Protein AF-A0A534IPK1-F1 (afdb_monomer)

Nearest PDB structures (foldseek):
  8b5l-assembly1_v  TM=7.510E-01  e=1.823E-04  Oryctolagus cuniculus
  8j07-assembly1_q5  TM=7.291E-01  e=2.981E-02  Homo sapiens
  7yh1-assembly2_C  TM=6.617E-01  e=1.839E-02  Promethearchaeum syntrophicum
  8jrv-assembly1_A  TM=2.798E-01  e=1.630E-05  Homo sapiens
  3l9k-assembly5_A  TM=6.297E-01  e=5.098E-02  Drosophila melanogaster

Foldseek 3Di:
DDDDDDDDDDDDDDDPVVVVVVVVVVVVVVVPPPPCPVPPPPPLAKDKEKDKPALEAAAFDKIKIKIKIFSAPQLWQKKKKFKDWDPQKAFDDKDWDPQWDDDPRMIIGGCNRPGMTMMMTIIGGHNVCAQHKTKIKMKMKTDRDPPPDDPPPRDPDIGIDMYMGIHGHFWWDKDKDKDWPDQAAEAQDKIKMKIKIATQTRFKWAQKKKKKFFWDQKDWPDKPPQAPDDDPRIGIHTDGIDGHGMDMIMTMIHHHDPDDDQKTKMKMKMWTHIPVRDRIDMDMDMDIHGYDDPDPPPDDDDPPPPPDVPPVVPPPPDDDDDDDDPPDPPDDPFQPFWAFQKKFKAWPVQATLDMDGDPPDDDDDPRVVSNVVSVVQVVVCVVDPVVVDGDAW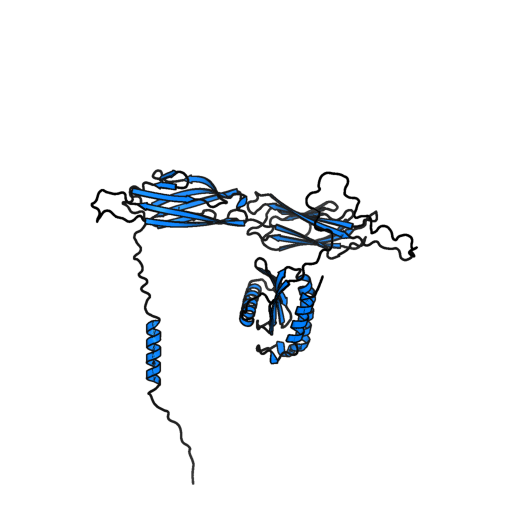DDDPQWIWGWDDDPTIIMITITRDGDCVLVNVCVHVLSVVQCVQQVVCSVDPPNDNVSRPCPVVSVVVSVCCSRVDRD

Sequence (471 aa):
MRTRRSPTHTGPSGSIAVLLAMAVLAFIALSLAPSTSAALAPLQGLAAQMSVDQPYAAPGDAVTFTIDVTKIPRDATTLTVNDSLPVGLRFDSSSEPTACARAGTVWSCNPSGVTNVSIAIHSRVEPGARGKDLVNHATINSSVGDRGAEPEEAGGAPQSVEVQAIVQIIASDITIRLRAAQVAATPGQPLNYRIDLLNGGVGPAVNATIVATLPQGGQSDSVSPRPTKVDGQRLEWFVDAIPVGSYTFLFNASFRPEESVPSILASASVTYVDSNGVSPQREETAITLPVVAIQPPGGSLSAETIESLGTIAMMFAATGGGLALVQRFVLSPRTPRLRIDQMFLLHRSGLVMNHFAARHMGAGDPDIQGAMLTAVQSYLENSVDASAGPLQQIGFGARDIIFANGGNAILAAVIRKGDPAVFFATAPGFLRTIEDRNGPALDNWDGMSEKLDGIDGAFRSFTKDLLAHRG

Mean predicted aligned error: 20.26 Å

Structure (mmCIF, N/CA/C/O backbone):
data_AF-A0A534IPK1-F1
#
_entry.id   AF-A0A534IPK1-F1
#
loop_
_atom_site.group_PDB
_atom_site.id
_atom_site.type_symbol
_atom_site.label_atom_id
_atom_site.label_alt_id
_atom_site.label_comp_id
_atom_site.label_asym_id
_atom_site.label_entity_id
_atom_site.label_seq_id
_atom_site.pdbx_PDB_ins_code
_atom_site.Cartn_x
_atom_site.Cartn_y
_atom_site.Cartn_z
_atom_site.occupancy
_atom_site.B_iso_or_equiv
_atom_site.auth_seq_id
_atom_site.auth_comp_id
_atom_site.auth_asym_id
_atom_site.auth_atom_id
_atom_site.pdbx_PDB_model_num
ATOM 1 N N . MET A 1 1 ? -14.365 -97.784 -15.457 1.00 40.66 1 MET A N 1
ATOM 2 C CA . MET A 1 1 ? -13.612 -97.154 -14.347 1.00 40.66 1 MET A CA 1
ATOM 3 C C . MET A 1 1 ? -12.861 -95.950 -14.906 1.00 40.66 1 MET A C 1
ATOM 5 O O . MET A 1 1 ? -12.153 -96.158 -15.877 1.00 40.66 1 MET A O 1
ATOM 9 N N . ARG A 1 2 ? -13.003 -94.764 -14.276 1.00 36.06 2 ARG A N 1
ATOM 10 C CA . ARG A 1 2 ? -12.257 -93.492 -14.501 1.00 36.06 2 ARG A CA 1
ATOM 11 C C . ARG A 1 2 ? -12.434 -92.812 -15.875 1.00 36.06 2 ARG A C 1
ATOM 13 O O . ARG A 1 2 ? -12.431 -93.488 -16.884 1.00 36.06 2 ARG A O 1
ATOM 20 N N . THR A 1 3 ? -12.543 -91.495 -16.063 1.00 38.47 3 THR A N 1
ATOM 21 C CA . THR A 1 3 ? -12.783 -90.271 -15.262 1.00 38.47 3 THR A CA 1
ATOM 22 C C . THR A 1 3 ? -13.016 -89.162 -16.305 1.00 38.47 3 THR A C 1
ATOM 24 O O . THR A 1 3 ? -12.290 -89.112 -17.295 1.00 38.47 3 THR A O 1
ATOM 27 N N . ARG A 1 4 ? -13.993 -88.271 -16.094 1.00 40.75 4 ARG A N 1
ATOM 28 C CA . ARG A 1 4 ? -14.237 -87.059 -16.905 1.00 40.75 4 ARG A CA 1
ATOM 29 C C . ARG A 1 4 ? -13.093 -86.041 -16.738 1.00 40.75 4 ARG A C 1
ATOM 31 O O . ARG A 1 4 ? -12.669 -85.807 -15.609 1.00 40.75 4 ARG A O 1
ATOM 38 N N . ARG A 1 5 ? -12.693 -85.357 -17.819 1.00 36.59 5 ARG A N 1
ATOM 39 C CA . ARG A 1 5 ? -12.064 -84.019 -17.789 1.00 36.59 5 ARG A CA 1
ATOM 40 C C . ARG A 1 5 ? -12.645 -83.132 -18.898 1.00 36.59 5 ARG A C 1
ATOM 42 O O . ARG A 1 5 ? -12.826 -83.590 -20.021 1.00 36.59 5 ARG A O 1
ATOM 49 N N . SER A 1 6 ? -12.953 -81.893 -18.517 1.00 37.25 6 SER A N 1
ATOM 50 C CA . SER A 1 6 ? -13.428 -80.770 -19.340 1.00 37.25 6 SER A CA 1
ATOM 51 C C . SER A 1 6 ? -12.279 -80.072 -20.098 1.00 37.25 6 SER A C 1
ATOM 53 O O . SER A 1 6 ? -11.118 -80.312 -19.757 1.00 37.25 6 SER A O 1
ATOM 55 N N . PRO A 1 7 ? -12.576 -79.205 -21.092 1.00 45.19 7 PRO A N 1
ATOM 56 C CA . PRO A 1 7 ? -11.582 -78.604 -21.980 1.00 45.19 7 PRO A CA 1
ATOM 57 C C . PRO A 1 7 ? -11.114 -77.213 -21.515 1.00 45.19 7 PRO A C 1
ATOM 59 O O . PRO A 1 7 ? -11.862 -76.472 -20.879 1.00 45.19 7 PRO A O 1
ATOM 62 N N . THR A 1 8 ? -9.892 -76.839 -21.897 1.00 36.50 8 THR A N 1
ATOM 63 C CA . THR A 1 8 ? -9.318 -75.494 -21.731 1.00 36.50 8 THR A CA 1
ATOM 64 C C . THR A 1 8 ? -8.946 -74.882 -23.083 1.00 36.50 8 THR A C 1
ATOM 66 O O . THR A 1 8 ? -8.088 -75.408 -23.782 1.00 36.50 8 THR A O 1
ATOM 69 N N . HIS A 1 9 ? -9.610 -73.766 -23.394 1.00 40.84 9 HIS A N 1
ATOM 70 C CA . HIS A 1 9 ? -9.063 -72.472 -23.832 1.00 40.84 9 HIS A CA 1
ATOM 71 C C . HIS A 1 9 ? -7.988 -72.391 -24.939 1.00 40.84 9 HIS A C 1
ATOM 73 O O . HIS A 1 9 ? -6.825 -72.671 -24.683 1.00 40.84 9 HIS A O 1
ATOM 79 N N . THR A 1 10 ? -8.369 -71.796 -26.079 1.00 40.72 10 THR A N 1
ATOM 80 C CA . THR A 1 10 ? -7.623 -70.850 -26.956 1.00 40.72 10 THR A CA 1
ATOM 81 C C . THR A 1 10 ? -8.697 -70.215 -27.875 1.00 40.72 10 THR A C 1
ATOM 83 O O . THR A 1 10 ? -9.506 -70.942 -28.432 1.00 40.72 10 THR A O 1
ATOM 86 N N . GLY A 1 11 ? -8.975 -68.909 -27.979 1.00 39.06 11 GLY A N 1
ATOM 87 C CA . GLY A 1 11 ? -8.160 -67.692 -28.055 1.00 39.06 11 GLY A CA 1
ATOM 88 C C . GLY A 1 11 ? -8.264 -67.137 -29.496 1.00 39.06 11 GLY A C 1
ATOM 89 O O . GLY A 1 11 ? -7.626 -67.722 -30.369 1.00 39.06 11 GLY A O 1
ATOM 90 N N . PRO A 1 12 ? -9.069 -66.093 -29.808 1.00 38.50 12 PRO A N 1
ATOM 91 C CA . PRO A 1 12 ? -9.285 -65.669 -31.194 1.00 38.50 12 PRO A CA 1
ATOM 92 C C . PRO A 1 12 ? -8.302 -64.583 -31.685 1.00 38.50 12 PRO A C 1
ATOM 94 O O . PRO A 1 12 ? -8.144 -63.525 -31.085 1.00 38.50 12 PRO A O 1
ATOM 97 N N . SER A 1 13 ? -7.675 -64.887 -32.827 1.00 45.00 13 SER A N 1
ATOM 98 C CA . SER A 1 13 ? -7.480 -64.050 -34.030 1.00 45.00 13 SER A CA 1
ATOM 99 C C . SER A 1 13 ? -6.974 -62.595 -33.915 1.00 45.00 13 SER A C 1
ATOM 101 O O . SER A 1 13 ? -7.729 -61.631 -34.037 1.00 45.00 13 SER A O 1
ATOM 103 N N . GLY A 1 14 ? -5.650 -62.466 -33.818 1.00 50.00 14 GLY A N 1
ATOM 104 C CA . GLY A 1 14 ? -4.686 -61.753 -34.690 1.00 50.00 14 GLY A CA 1
ATOM 105 C C . GLY A 1 14 ? -5.006 -60.567 -35.625 1.00 50.00 14 GLY A C 1
ATOM 106 O O . GLY A 1 14 ? -4.050 -60.029 -36.173 1.00 50.00 14 GLY A O 1
ATOM 107 N N . SER A 1 15 ? -6.243 -60.113 -35.846 1.00 53.19 15 SER A N 1
ATOM 108 C CA . SER A 1 15 ? -6.522 -59.135 -36.928 1.00 53.19 15 SER A CA 1
ATOM 109 C C . SER A 1 15 ? -7.062 -57.775 -36.480 1.00 53.19 15 SER A C 1
ATOM 111 O O . SER A 1 15 ? -7.146 -56.867 -37.298 1.00 53.19 15 SER A O 1
ATOM 113 N N . ILE A 1 16 ? -7.351 -57.583 -35.189 1.00 45.81 16 ILE A N 1
ATOM 114 C CA . ILE A 1 16 ? -7.820 -56.288 -34.651 1.00 45.81 16 ILE A CA 1
ATOM 115 C C . ILE A 1 16 ? -6.677 -55.510 -33.965 1.00 45.81 16 ILE A C 1
ATOM 117 O O . ILE A 1 16 ? -6.678 -54.281 -33.949 1.00 45.81 16 ILE A O 1
ATOM 121 N N . ALA A 1 17 ? -5.632 -56.202 -33.496 1.00 44.44 17 ALA A N 1
ATOM 122 C CA . ALA A 1 17 ? -4.476 -55.572 -32.851 1.00 44.44 17 ALA A CA 1
ATOM 123 C C . ALA A 1 17 ? -3.587 -54.769 -33.825 1.00 44.44 17 ALA A C 1
ATOM 125 O O . ALA A 1 17 ? -2.975 -53.780 -33.429 1.00 44.44 17 ALA A O 1
ATOM 126 N N . VAL A 1 18 ? -3.542 -55.149 -35.107 1.00 48.59 18 VAL A N 1
ATOM 127 C CA . VAL A 1 18 ? -2.678 -54.493 -36.108 1.00 48.59 18 VAL A CA 1
ATOM 128 C C . VAL A 1 18 ? -3.263 -53.154 -36.586 1.00 48.59 18 VAL A C 1
ATOM 130 O O . VAL A 1 18 ? -2.516 -52.214 -36.848 1.00 48.59 18 VAL A O 1
ATOM 133 N N . LEU A 1 19 ? -4.594 -53.021 -36.623 1.00 44.81 19 LEU A N 1
ATOM 134 C CA . LEU A 1 19 ? -5.270 -51.778 -37.021 1.00 44.81 19 LEU A CA 1
ATOM 135 C C . LEU A 1 19 ? -5.273 -50.714 -35.911 1.00 44.81 19 LEU A C 1
ATOM 137 O O . LEU A 1 19 ? -5.148 -49.530 -36.219 1.00 44.81 19 LEU A O 1
ATOM 141 N N . LEU A 1 20 ? -5.318 -51.107 -34.630 1.00 45.47 20 LEU A N 1
ATOM 142 C CA . LEU A 1 20 ? -5.160 -50.155 -33.520 1.00 45.47 20 LEU A CA 1
ATOM 143 C C . LEU A 1 20 ? -3.704 -49.687 -33.341 1.00 45.47 20 LEU A C 1
ATOM 145 O O . LEU A 1 20 ? -3.480 -48.528 -32.999 1.00 45.47 20 LEU A O 1
ATOM 149 N N . ALA A 1 21 ? -2.713 -50.539 -33.625 1.00 46.84 21 ALA A N 1
ATOM 150 C CA . ALA A 1 21 ? -1.301 -50.160 -33.527 1.00 46.84 21 ALA A CA 1
ATOM 151 C C . ALA A 1 21 ? -0.887 -49.107 -34.578 1.00 46.84 21 ALA A C 1
ATOM 153 O O . ALA A 1 21 ? -0.103 -48.211 -34.272 1.00 46.84 21 ALA A O 1
ATOM 154 N N . MET A 1 22 ? -1.459 -49.153 -35.789 1.00 46.44 22 MET A N 1
ATOM 155 C CA . MET A 1 22 ? -1.187 -48.162 -36.846 1.00 46.44 22 MET A CA 1
ATOM 156 C C . MET A 1 22 ? -1.879 -46.810 -36.607 1.00 46.44 22 MET A C 1
ATOM 158 O O . MET A 1 22 ? -1.322 -45.773 -36.962 1.00 46.44 22 MET A O 1
ATOM 162 N N . ALA A 1 23 ? -3.050 -46.789 -35.961 1.00 47.78 23 ALA A N 1
ATOM 163 C CA . ALA A 1 23 ? -3.732 -45.540 -35.606 1.00 47.78 23 ALA A CA 1
ATOM 164 C C . ALA A 1 23 ? -3.040 -44.805 -34.442 1.00 47.78 23 ALA A C 1
ATOM 166 O O . ALA A 1 23 ? -2.972 -43.577 -34.441 1.00 47.78 23 ALA A O 1
ATOM 167 N N . VAL A 1 24 ? -2.458 -45.545 -33.490 1.00 47.03 24 VAL A N 1
ATOM 168 C CA . VAL A 1 24 ? -1.687 -44.966 -32.377 1.00 47.03 24 VAL A CA 1
ATOM 169 C C . VAL A 1 24 ? -0.303 -44.485 -32.840 1.00 47.03 24 VAL A C 1
ATOM 171 O O . VAL A 1 24 ? 0.148 -43.436 -32.386 1.00 47.03 24 VAL A O 1
ATOM 174 N N . LEU A 1 25 ? 0.339 -45.147 -33.815 1.00 43.44 25 LEU A N 1
ATOM 175 C CA . LEU A 1 25 ? 1.589 -44.638 -34.403 1.00 43.44 25 LEU A CA 1
ATOM 176 C C . LEU A 1 25 ? 1.387 -43.388 -35.278 1.00 43.44 25 LEU A C 1
ATOM 178 O O . LEU A 1 25 ? 2.247 -42.511 -35.275 1.00 43.44 25 LEU A O 1
ATOM 182 N N . ALA A 1 26 ? 0.259 -43.263 -35.985 1.00 43.28 26 ALA A N 1
ATOM 183 C CA . ALA A 1 26 ? -0.047 -42.063 -36.771 1.00 43.28 26 ALA A CA 1
ATOM 184 C C . ALA A 1 26 ? -0.394 -40.846 -35.890 1.00 43.28 26 ALA A C 1
ATOM 186 O O . ALA A 1 26 ? -0.081 -39.719 -36.264 1.00 43.28 26 ALA A O 1
ATOM 187 N N . PHE A 1 27 ? -0.972 -41.057 -34.699 1.00 41.38 27 PHE A N 1
ATOM 188 C CA . PHE A 1 27 ? -1.242 -39.976 -33.741 1.00 41.38 27 PHE A CA 1
ATOM 189 C C . PHE A 1 27 ? -0.004 -39.567 -32.925 1.00 41.38 27 PHE A C 1
ATOM 191 O O . PHE A 1 27 ? 0.153 -38.390 -32.615 1.00 41.38 27 PHE A O 1
ATOM 198 N N . ILE A 1 28 ? 0.916 -40.498 -32.640 1.00 42.06 28 ILE A N 1
ATOM 199 C CA . ILE A 1 28 ? 2.189 -40.199 -31.954 1.00 42.06 28 ILE A CA 1
ATOM 200 C C . ILE A 1 28 ? 3.222 -39.572 -32.911 1.00 42.06 28 ILE A C 1
ATOM 202 O O . ILE A 1 28 ? 4.063 -38.784 -32.482 1.00 42.06 28 ILE A O 1
ATOM 206 N N . ALA A 1 29 ? 3.131 -39.833 -34.220 1.00 41.81 29 ALA A N 1
ATOM 207 C CA . ALA A 1 29 ? 3.955 -39.155 -35.226 1.00 41.81 29 ALA A CA 1
ATOM 208 C C . ALA A 1 29 ? 3.458 -37.737 -35.582 1.00 41.81 29 ALA A C 1
ATOM 210 O O . ALA A 1 29 ? 4.228 -36.951 -36.129 1.00 41.81 29 ALA A O 1
ATOM 211 N N . LEU A 1 30 ? 2.211 -37.378 -35.244 1.00 43.81 30 LEU A N 1
ATOM 212 C CA . LEU A 1 30 ? 1.664 -36.030 -35.464 1.00 43.81 30 LEU A CA 1
ATOM 213 C C . LEU A 1 30 ? 1.828 -35.092 -34.252 1.00 43.81 30 LEU A C 1
ATOM 215 O O . LEU A 1 30 ? 1.602 -33.893 -34.378 1.00 43.81 30 LEU A O 1
ATOM 219 N N . SER A 1 31 ? 2.266 -35.609 -33.098 1.00 44.44 31 SER A N 1
ATOM 220 C CA . SER A 1 31 ? 2.584 -34.820 -31.894 1.00 44.44 31 SER A CA 1
ATOM 221 C C . SER A 1 31 ? 4.086 -34.581 -31.683 1.00 44.44 31 SER A C 1
ATOM 223 O O . SER A 1 31 ? 4.480 -34.003 -30.675 1.00 44.44 31 SER A O 1
ATOM 225 N N . LEU A 1 32 ? 4.929 -35.038 -32.613 1.00 49.06 32 LEU A N 1
ATOM 226 C CA . LEU A 1 32 ? 6.386 -34.861 -32.603 1.00 49.06 32 LEU A CA 1
ATOM 227 C C . LEU A 1 32 ? 6.901 -34.378 -33.963 1.00 49.06 32 LEU A C 1
ATOM 229 O O . LEU A 1 32 ? 8.038 -34.660 -34.339 1.00 49.06 32 LEU A O 1
ATOM 233 N N . ALA A 1 33 ? 6.098 -33.602 -34.697 1.00 40.62 33 ALA A N 1
ATOM 234 C CA . ALA A 1 33 ? 6.723 -32.625 -35.572 1.00 40.62 33 ALA A CA 1
ATOM 235 C C . ALA A 1 33 ? 7.522 -31.713 -34.632 1.00 40.62 33 ALA A C 1
ATOM 237 O O . ALA A 1 33 ? 6.903 -31.077 -33.771 1.00 40.62 33 ALA A O 1
ATOM 238 N N . PRO A 1 34 ? 8.868 -31.655 -34.707 1.00 43.78 34 PRO A N 1
ATOM 239 C CA . PRO A 1 34 ? 9.533 -30.521 -34.114 1.00 43.78 34 PRO A CA 1
ATOM 240 C C . PRO A 1 34 ? 8.848 -29.330 -34.759 1.00 43.78 34 PRO A C 1
ATOM 242 O O . PRO A 1 34 ? 8.814 -29.210 -35.987 1.00 43.78 34 PRO A O 1
ATOM 245 N N . SER A 1 35 ? 8.249 -28.472 -33.943 1.00 47.19 35 SER A N 1
ATOM 246 C CA . SER A 1 35 ? 8.098 -27.095 -34.341 1.00 47.19 35 SER A CA 1
ATOM 247 C C . SER A 1 35 ? 9.523 -26.676 -34.672 1.00 47.19 35 SER A C 1
ATOM 249 O O . SER A 1 35 ? 10.282 -26.268 -33.795 1.00 47.19 35 SER A O 1
ATOM 251 N N . THR A 1 36 ? 9.924 -26.779 -35.938 1.00 42.47 36 THR A N 1
ATOM 252 C CA . THR A 1 36 ? 10.828 -25.804 -36.506 1.00 42.47 36 THR A CA 1
ATOM 253 C C . THR A 1 36 ? 10.033 -24.514 -36.432 1.00 42.47 36 THR A C 1
ATOM 255 O O . THR A 1 36 ? 9.484 -24.025 -37.413 1.00 42.47 36 THR A O 1
ATOM 258 N N . SER A 1 37 ? 9.945 -23.977 -35.208 1.00 44.44 37 SER A N 1
ATOM 259 C CA . SER A 1 37 ? 10.153 -22.572 -34.999 1.00 44.44 37 SER A CA 1
ATOM 260 C C . SER A 1 37 ? 11.326 -22.299 -35.913 1.00 44.44 37 SER A C 1
ATOM 262 O O . SER A 1 37 ? 12.405 -22.875 -35.732 1.00 44.44 37 SER A O 1
ATOM 264 N N . ALA A 1 38 ? 11.077 -21.570 -36.995 1.00 40.06 38 ALA A N 1
ATOM 265 C CA . ALA A 1 38 ? 12.157 -20.834 -37.588 1.00 40.06 38 ALA A CA 1
ATOM 266 C C . ALA A 1 38 ? 12.674 -20.012 -36.410 1.00 40.06 38 ALA A C 1
ATOM 268 O O . ALA A 1 38 ? 12.102 -18.984 -36.058 1.00 40.06 38 ALA A O 1
ATOM 269 N N . ALA A 1 39 ? 13.679 -20.545 -35.712 1.00 41.00 39 ALA A N 1
ATOM 270 C CA . ALA A 1 39 ? 14.592 -19.732 -34.971 1.00 41.00 39 ALA A CA 1
ATOM 271 C C . ALA A 1 39 ? 15.097 -18.815 -36.069 1.00 41.00 39 ALA A C 1
ATOM 273 O O . ALA A 1 39 ? 15.928 -19.210 -36.888 1.00 41.00 39 ALA A O 1
ATOM 274 N N . LEU A 1 40 ? 14.469 -17.638 -36.165 1.00 36.97 40 LEU A N 1
ATOM 275 C CA . LEU A 1 40 ? 15.113 -16.466 -36.701 1.00 36.97 40 LEU A CA 1
ATOM 276 C C . LEU A 1 40 ? 16.509 -16.578 -36.114 1.00 36.97 40 LEU A C 1
ATOM 278 O O . LEU A 1 40 ? 16.661 -16.556 -34.888 1.00 36.97 40 LEU A O 1
ATOM 282 N N . ALA A 1 41 ? 17.494 -16.860 -36.972 1.00 37.62 41 ALA A N 1
ATOM 283 C CA . ALA A 1 41 ? 18.885 -16.738 -36.586 1.00 37.62 41 ALA A CA 1
ATOM 284 C C . ALA A 1 41 ? 18.953 -15.449 -35.764 1.00 37.62 41 ALA A C 1
ATOM 286 O O . ALA A 1 41 ? 18.329 -14.480 -36.215 1.00 37.62 41 ALA A O 1
ATOM 287 N N . PRO A 1 42 ? 19.557 -15.427 -34.557 1.00 39.59 42 PRO A N 1
ATOM 288 C CA . PRO A 1 42 ? 19.605 -14.194 -33.796 1.00 39.59 42 PRO A CA 1
ATOM 289 C C . PRO A 1 42 ? 20.193 -13.172 -34.754 1.00 39.59 42 PRO A C 1
ATOM 291 O O . PRO A 1 42 ? 21.346 -13.315 -35.169 1.00 39.59 42 PRO A O 1
ATOM 294 N N . LEU A 1 43 ? 19.362 -12.223 -35.199 1.00 43.22 43 LEU A N 1
ATOM 295 C CA . LEU A 1 43 ? 19.846 -11.112 -35.988 1.00 43.22 43 LEU A CA 1
ATOM 296 C C . LEU A 1 43 ? 20.982 -10.573 -35.132 1.00 43.22 43 LEU A C 1
ATOM 298 O O . LEU A 1 43 ? 20.800 -10.332 -33.934 1.00 43.22 43 LEU A O 1
ATOM 302 N N . GLN A 1 44 ? 22.183 -10.503 -35.699 1.00 52.88 44 GLN A N 1
ATOM 303 C CA . GLN A 1 44 ? 23.229 -9.691 -35.106 1.00 52.88 44 GLN A CA 1
ATOM 304 C C . GLN A 1 44 ? 22.702 -8.261 -35.165 1.00 52.88 44 GLN A C 1
ATOM 306 O O . GLN A 1 44 ? 22.841 -7.564 -36.162 1.00 52.88 44 GLN A O 1
ATOM 311 N N . GLY A 1 45 ? 21.935 -7.915 -34.145 1.00 72.19 45 GLY A N 1
ATOM 312 C CA . GLY A 1 45 ? 21.048 -6.780 -34.122 1.00 72.19 45 GLY A CA 1
ATOM 313 C C . GLY A 1 45 ? 21.155 -6.108 -32.777 1.00 72.19 45 GLY A C 1
ATOM 314 O O . GLY A 1 45 ? 21.511 -6.739 -31.773 1.00 72.19 45 GLY A O 1
ATOM 315 N N . LEU A 1 46 ? 20.887 -4.811 -32.822 1.00 88.81 46 LEU A N 1
ATOM 316 C CA . LEU A 1 46 ? 20.786 -3.931 -31.679 1.00 88.81 46 LEU A CA 1
ATOM 317 C C . LEU A 1 46 ? 20.100 -4.648 -30.511 1.00 88.81 46 LEU A C 1
ATOM 319 O O . LEU A 1 46 ? 19.043 -5.257 -30.673 1.00 88.81 46 LEU A O 1
ATOM 323 N N . ALA A 1 47 ? 20.718 -4.592 -29.339 1.00 91.62 47 ALA A N 1
ATOM 324 C CA . ALA A 1 47 ? 20.170 -5.131 -28.108 1.00 91.62 47 ALA A CA 1
ATOM 325 C C . ALA A 1 47 ? 20.180 -4.035 -27.049 1.00 91.62 47 ALA A C 1
ATOM 327 O O . ALA A 1 47 ? 21.078 -3.197 -27.021 1.00 91.62 47 ALA A O 1
ATOM 328 N N . ALA A 1 48 ? 19.202 -4.038 -26.158 1.00 95.12 48 ALA A N 1
ATOM 329 C CA . ALA A 1 48 ? 19.169 -3.107 -25.047 1.00 95.12 48 ALA A CA 1
ATOM 330 C C . ALA A 1 48 ? 18.560 -3.778 -23.819 1.00 95.12 48 ALA A C 1
ATOM 332 O O . ALA A 1 48 ? 17.801 -4.740 -23.936 1.00 95.12 48 ALA A O 1
ATOM 333 N N . GLN A 1 49 ? 18.890 -3.250 -22.649 1.00 96.31 49 GLN A N 1
ATOM 334 C CA . GLN A 1 49 ? 18.237 -3.577 -21.389 1.00 96.31 49 GLN A CA 1
ATOM 335 C C . GLN A 1 49 ? 18.059 -2.299 -20.573 1.00 96.31 49 GLN A C 1
ATOM 337 O O . GLN A 1 49 ? 18.864 -1.373 -20.679 1.00 96.31 49 GLN A O 1
ATOM 342 N N . MET A 1 50 ? 17.018 -2.264 -19.748 1.00 97.31 50 MET A N 1
ATOM 343 C CA . MET A 1 50 ? 16.821 -1.219 -18.751 1.00 97.31 50 MET A CA 1
ATOM 344 C C . MET A 1 50 ? 16.860 -1.860 -17.369 1.00 97.31 50 MET A C 1
ATOM 346 O O . MET A 1 50 ? 16.207 -2.875 -17.133 1.00 97.31 50 MET A O 1
ATOM 350 N N . SER A 1 51 ? 17.629 -1.272 -16.462 1.00 96.00 51 SER A N 1
ATOM 351 C CA . SER A 1 51 ? 17.664 -1.649 -15.052 1.00 96.00 51 SER A CA 1
ATOM 352 C C . SER A 1 51 ? 17.350 -0.443 -14.174 1.00 96.00 51 SER A C 1
ATOM 354 O O . SER A 1 51 ? 17.404 0.702 -14.625 1.00 96.00 51 SER A O 1
ATOM 356 N N . VAL A 1 52 ? 16.989 -0.707 -12.923 1.00 96.75 52 VAL A N 1
ATOM 357 C CA . VAL A 1 52 ? 16.755 0.316 -11.908 1.00 96.75 52 VAL A CA 1
ATOM 358 C C . VAL A 1 52 ? 17.520 -0.057 -10.646 1.00 96.75 52 VAL A C 1
ATOM 360 O O . VAL A 1 52 ? 17.576 -1.232 -10.281 1.00 96.75 52 VAL A O 1
ATOM 363 N N . ASP A 1 53 ? 18.144 0.927 -10.007 1.00 93.94 53 ASP A N 1
ATOM 364 C CA . ASP A 1 53 ? 18.937 0.732 -8.788 1.00 93.94 53 ASP A CA 1
ATOM 365 C C . ASP A 1 53 ? 18.074 0.375 -7.567 1.00 93.94 53 ASP A C 1
ATOM 367 O O . ASP A 1 53 ? 18.485 -0.423 -6.722 1.00 93.94 53 ASP A O 1
ATOM 371 N N . GLN A 1 54 ? 16.864 0.931 -7.500 1.00 88.31 54 GLN A N 1
ATOM 372 C CA . GLN A 1 54 ? 15.892 0.719 -6.434 1.00 88.31 54 GLN A CA 1
ATOM 373 C C . GLN A 1 54 ? 14.552 0.230 -7.006 1.00 88.31 54 GLN A C 1
ATOM 375 O O . GLN A 1 54 ? 13.686 1.040 -7.332 1.00 88.31 54 GLN A O 1
ATOM 380 N N . PRO A 1 55 ? 14.339 -1.097 -7.125 1.00 86.88 55 PRO A N 1
ATOM 381 C CA . PRO A 1 55 ? 13.067 -1.648 -7.604 1.00 86.88 55 PRO A CA 1
ATOM 382 C C . PRO A 1 55 ? 11.920 -1.496 -6.589 1.00 86.88 55 PRO A C 1
ATOM 384 O O . PRO A 1 55 ? 10.759 -1.654 -6.956 1.00 86.88 55 PRO A O 1
ATOM 387 N N . TYR A 1 56 ? 12.237 -1.165 -5.333 1.00 85.12 56 TYR A N 1
ATOM 388 C CA . TYR A 1 56 ? 11.288 -0.794 -4.285 1.00 85.12 56 TYR A CA 1
ATOM 389 C C . TYR A 1 56 ? 11.692 0.575 -3.743 1.00 85.12 56 TYR A C 1
ATOM 391 O O . TYR A 1 56 ? 12.829 0.733 -3.299 1.00 85.12 56 TYR A O 1
ATOM 399 N N . ALA A 1 57 ? 10.780 1.542 -3.774 1.00 86.81 57 ALA A N 1
ATOM 400 C CA . ALA A 1 57 ? 11.051 2.918 -3.355 1.00 86.81 57 ALA A CA 1
ATOM 401 C C . ALA A 1 57 ? 9.826 3.524 -2.662 1.00 86.81 57 ALA A C 1
ATOM 403 O O . ALA A 1 57 ? 8.707 3.087 -2.891 1.00 86.81 57 ALA A O 1
ATOM 404 N N . ALA A 1 58 ? 9.999 4.532 -1.825 1.00 83.75 58 ALA A N 1
ATOM 405 C CA . ALA A 1 58 ? 8.913 5.294 -1.218 1.00 83.75 58 ALA A CA 1
ATOM 406 C C . ALA A 1 58 ? 8.872 6.729 -1.781 1.00 83.75 58 ALA A C 1
ATOM 408 O O . ALA A 1 58 ? 9.821 7.183 -2.428 1.00 83.75 58 ALA A O 1
ATOM 409 N N . PRO A 1 59 ? 7.776 7.482 -1.577 1.00 85.38 59 PRO A N 1
ATOM 410 C CA . PRO A 1 59 ? 7.701 8.857 -2.052 1.00 85.38 59 PRO A CA 1
ATOM 411 C C . PRO A 1 59 ? 8.816 9.750 -1.492 1.00 85.38 59 PRO A C 1
ATOM 413 O O . PRO A 1 59 ? 8.998 9.847 -0.283 1.00 85.38 59 PRO A O 1
ATOM 416 N N . GLY A 1 60 ? 9.536 10.445 -2.372 1.00 85.25 60 GLY A N 1
ATOM 417 C CA . GLY A 1 60 ? 10.700 11.270 -2.039 1.00 85.25 60 GLY A CA 1
ATOM 418 C C . GLY A 1 60 ? 12.050 10.609 -2.331 1.00 85.25 60 GLY A C 1
ATOM 419 O O . GLY A 1 60 ? 13.041 11.335 -2.496 1.00 85.25 60 GLY A O 1
ATOM 420 N N . ASP A 1 61 ? 12.083 9.281 -2.468 1.00 88.62 61 ASP A N 1
ATOM 421 C CA . ASP A 1 61 ? 13.299 8.523 -2.767 1.00 88.62 61 ASP A CA 1
ATOM 422 C C . ASP A 1 61 ? 13.827 8.866 -4.168 1.00 88.62 61 ASP A C 1
ATOM 424 O O . ASP A 1 61 ? 13.068 9.197 -5.089 1.00 88.62 61 ASP A O 1
ATOM 428 N N . ALA A 1 62 ? 15.151 8.825 -4.315 1.00 93.31 62 ALA A N 1
ATOM 429 C CA . ALA A 1 62 ? 15.819 9.012 -5.596 1.00 93.31 62 ALA A CA 1
ATOM 430 C C . ALA A 1 62 ? 16.006 7.652 -6.267 1.00 93.31 62 ALA A C 1
ATOM 432 O O . ALA A 1 62 ? 16.561 6.744 -5.659 1.00 93.31 62 ALA A O 1
ATOM 433 N N . VAL A 1 63 ? 15.572 7.543 -7.519 1.00 95.94 63 VAL A N 1
ATOM 434 C CA . VAL A 1 63 ? 15.617 6.308 -8.301 1.00 95.94 63 VAL A CA 1
ATOM 435 C C . VAL A 1 63 ? 16.340 6.579 -9.614 1.00 95.94 63 VAL A C 1
ATOM 437 O O . VAL A 1 63 ? 16.029 7.551 -10.312 1.00 95.94 63 VAL A O 1
ATOM 440 N N . THR A 1 64 ? 17.301 5.728 -9.960 1.00 98.12 64 THR A N 1
ATOM 441 C CA . THR A 1 64 ? 18.098 5.841 -11.182 1.00 98.12 64 THR A CA 1
ATOM 442 C C . THR A 1 64 ? 17.797 4.690 -12.132 1.00 98.12 64 THR A C 1
ATOM 444 O O . THR A 1 64 ? 18.076 3.528 -11.833 1.00 98.12 64 THR A O 1
ATOM 447 N N . PHE A 1 65 ? 17.292 5.017 -13.320 1.00 98.25 65 PHE A N 1
ATOM 448 C CA . PHE A 1 65 ? 17.169 4.060 -14.419 1.00 98.25 65 PHE A CA 1
ATOM 449 C C . PHE A 1 65 ? 18.453 4.053 -15.235 1.00 98.25 65 PHE A C 1
ATOM 451 O O . PHE A 1 65 ? 18.989 5.113 -15.541 1.00 98.25 65 PHE A O 1
ATOM 458 N N . THR A 1 66 ? 18.937 2.877 -15.614 1.00 98.19 66 THR A N 1
ATOM 459 C CA . THR A 1 66 ? 20.095 2.729 -16.503 1.00 98.19 66 THR A CA 1
ATOM 460 C C . THR A 1 66 ? 19.682 1.956 -17.743 1.00 98.19 66 THR A C 1
ATOM 462 O O . THR A 1 66 ? 19.209 0.824 -17.641 1.00 98.19 66 THR A O 1
ATOM 465 N N . ILE A 1 67 ? 19.847 2.577 -18.909 1.00 98.06 67 ILE A N 1
ATOM 466 C CA . ILE A 1 67 ? 19.596 1.979 -20.219 1.00 98.06 67 ILE A CA 1
ATOM 467 C C . ILE A 1 67 ? 20.945 1.603 -20.821 1.00 98.06 67 ILE A C 1
ATOM 469 O O . ILE A 1 67 ? 21.714 2.479 -21.217 1.00 98.06 67 ILE A O 1
ATOM 473 N N . ASP A 1 68 ? 21.209 0.304 -20.922 1.00 96.94 68 ASP A N 1
ATOM 474 C CA . ASP A 1 68 ? 22.403 -0.228 -21.571 1.00 96.94 68 ASP A CA 1
ATOM 475 C C . ASP A 1 68 ? 22.048 -0.721 -22.967 1.00 96.94 68 ASP A C 1
ATOM 477 O O . ASP A 1 68 ? 21.361 -1.731 -23.136 1.00 96.94 68 ASP A O 1
ATOM 481 N N . VAL A 1 69 ? 22.554 -0.027 -23.979 1.00 95.94 69 VAL A N 1
ATOM 482 C CA . VAL A 1 69 ? 22.471 -0.438 -25.378 1.00 95.94 69 VAL A CA 1
ATOM 483 C C . VAL A 1 69 ? 23.746 -1.195 -25.729 1.00 95.94 69 VAL A C 1
ATOM 485 O O . VAL A 1 69 ? 24.854 -0.723 -25.483 1.00 95.94 69 VAL A O 1
ATOM 488 N N . THR A 1 70 ? 23.608 -2.377 -26.318 1.00 93.88 70 THR A N 1
ATOM 489 C CA . THR A 1 70 ? 24.700 -3.267 -26.724 1.00 93.88 70 THR A CA 1
ATOM 490 C C . THR A 1 70 ? 24.485 -3.772 -28.149 1.00 93.88 70 THR A C 1
ATOM 492 O O . THR A 1 70 ? 23.403 -3.642 -28.719 1.00 93.88 70 THR A O 1
ATOM 495 N N . LYS A 1 71 ? 25.532 -4.350 -28.751 1.00 90.62 71 LYS A N 1
ATOM 496 C CA . LYS A 1 71 ? 25.504 -4.854 -30.137 1.00 90.62 71 LYS A CA 1
ATOM 497 C C . LYS A 1 71 ? 25.064 -3.784 -31.147 1.00 90.62 71 LYS A C 1
ATOM 499 O O . LYS A 1 71 ? 24.399 -4.091 -32.131 1.00 90.62 71 LYS A O 1
ATOM 504 N N . ILE A 1 72 ? 25.448 -2.530 -30.899 1.00 89.88 72 ILE A N 1
ATOM 505 C CA . ILE A 1 72 ? 25.211 -1.430 -31.838 1.00 89.88 72 ILE A CA 1
ATOM 506 C C . ILE A 1 72 ? 25.944 -1.763 -33.154 1.00 89.88 72 ILE A C 1
ATOM 508 O O . ILE A 1 72 ? 27.136 -2.099 -33.096 1.00 89.88 72 ILE A O 1
ATOM 512 N N . PRO A 1 73 ? 25.275 -1.700 -34.324 1.00 87.25 73 PRO A N 1
ATOM 513 C CA . PRO A 1 73 ? 25.933 -1.904 -35.612 1.00 87.25 73 PRO A CA 1
ATOM 514 C C . PRO A 1 73 ? 27.124 -0.953 -35.774 1.00 87.25 73 PRO A C 1
ATOM 516 O O . PRO A 1 73 ? 27.018 0.241 -35.500 1.00 87.25 73 PRO A O 1
ATOM 519 N N . ARG A 1 74 ? 28.283 -1.463 -36.209 1.00 84.50 74 ARG A N 1
ATOM 520 C CA . ARG A 1 74 ? 29.514 -0.649 -36.305 1.00 84.50 74 ARG A CA 1
ATOM 521 C C . ARG A 1 74 ? 29.406 0.500 -37.305 1.00 84.50 74 ARG A C 1
ATOM 523 O O . ARG A 1 74 ? 30.145 1.474 -37.202 1.00 84.50 74 ARG A O 1
ATOM 530 N N . ASP A 1 75 ? 28.536 0.354 -38.290 1.00 84.50 75 ASP A N 1
ATOM 531 C CA . ASP A 1 75 ? 28.244 1.327 -39.330 1.00 84.50 75 ASP A CA 1
ATOM 532 C C . ASP A 1 75 ? 27.095 2.279 -38.968 1.00 84.50 75 ASP A C 1
ATOM 534 O O . ASP A 1 75 ? 26.837 3.200 -39.745 1.00 84.50 75 ASP A O 1
ATOM 538 N N . ALA A 1 76 ? 26.457 2.110 -37.802 1.00 84.69 76 ALA A N 1
ATOM 539 C CA . ALA A 1 76 ? 25.431 3.017 -37.305 1.00 84.69 76 ALA A CA 1
ATOM 540 C C . ALA A 1 76 ? 25.977 4.447 -37.212 1.00 84.69 76 ALA A C 1
ATOM 542 O O . ALA A 1 76 ? 27.003 4.707 -36.577 1.00 84.69 76 ALA A O 1
ATOM 543 N N . THR A 1 77 ? 25.270 5.387 -37.833 1.00 87.12 77 THR A N 1
ATOM 544 C CA . THR A 1 77 ? 25.622 6.813 -37.792 1.00 87.12 77 THR A CA 1
ATOM 545 C C . THR A 1 77 ? 24.758 7.573 -36.799 1.00 87.12 77 THR A C 1
ATOM 547 O O . THR A 1 77 ? 25.175 8.615 -36.297 1.00 87.12 77 THR A O 1
ATOM 550 N N . THR A 1 78 ? 23.568 7.052 -36.495 1.00 89.12 78 THR A N 1
ATOM 551 C CA . THR A 1 78 ? 22.672 7.620 -35.492 1.00 89.12 78 THR A CA 1
ATOM 552 C C . THR A 1 78 ? 22.102 6.523 -34.600 1.00 89.12 78 THR A C 1
ATOM 554 O O . THR A 1 78 ? 21.748 5.428 -35.048 1.00 89.12 78 THR A O 1
ATOM 557 N N . LEU A 1 79 ? 22.027 6.835 -33.312 1.00 93.94 79 LEU A N 1
ATOM 558 C CA . LEU A 1 79 ? 21.333 6.057 -32.299 1.00 93.94 79 LEU A CA 1
ATOM 559 C C . LEU A 1 79 ? 20.444 7.026 -31.520 1.00 93.94 79 LEU A C 1
ATOM 561 O O . LEU A 1 79 ? 20.941 8.019 -30.993 1.00 93.94 79 LEU A O 1
ATOM 565 N N . THR A 1 80 ? 19.145 6.762 -31.457 1.00 95.50 80 THR A N 1
ATOM 566 C CA . THR A 1 80 ? 18.201 7.550 -30.664 1.00 95.50 80 THR A CA 1
ATOM 567 C C . THR A 1 80 ? 17.612 6.695 -29.555 1.00 95.50 80 THR A C 1
ATOM 569 O O . THR A 1 80 ? 17.182 5.571 -29.791 1.00 95.50 80 THR A O 1
ATOM 572 N N . VAL A 1 81 ? 17.603 7.227 -28.336 1.00 97.31 81 VAL A N 1
ATOM 573 C CA . VAL A 1 81 ? 16.934 6.633 -27.174 1.00 97.31 81 VAL A CA 1
ATOM 574 C C . VAL A 1 81 ? 15.832 7.598 -26.767 1.00 97.31 81 VAL A C 1
ATOM 576 O O . VAL A 1 81 ? 16.119 8.747 -26.448 1.00 97.31 81 VAL A O 1
ATOM 579 N N . ASN A 1 82 ? 14.578 7.166 -26.828 1.00 97.50 82 ASN A N 1
ATOM 580 C CA . ASN A 1 82 ? 13.428 7.944 -26.381 1.00 97.50 82 ASN A CA 1
ATOM 581 C C . ASN A 1 82 ? 12.854 7.292 -25.127 1.00 97.50 82 ASN A C 1
ATOM 583 O O . ASN A 1 82 ? 12.371 6.166 -25.204 1.00 97.50 82 ASN A O 1
ATOM 587 N N . ASP A 1 83 ? 12.902 8.001 -24.007 1.00 97.75 83 ASP A N 1
ATOM 588 C CA . ASP A 1 83 ? 12.387 7.545 -22.717 1.00 97.75 83 ASP A CA 1
ATOM 589 C C . ASP A 1 83 ? 11.537 8.654 -22.096 1.00 97.75 83 ASP A C 1
ATOM 591 O O . ASP A 1 83 ? 11.979 9.800 -21.946 1.00 97.75 83 ASP A O 1
ATOM 595 N N . SER A 1 84 ? 10.300 8.303 -21.755 1.00 92.75 84 SER A N 1
ATOM 596 C CA . SER A 1 84 ? 9.389 9.183 -21.038 1.00 92.75 84 SER A CA 1
ATOM 597 C C . SER A 1 84 ? 9.044 8.560 -19.696 1.00 92.75 84 SER A C 1
ATOM 599 O O . SER A 1 84 ? 8.221 7.645 -19.635 1.00 92.75 84 SER A O 1
ATOM 601 N N . LEU A 1 85 ? 9.586 9.143 -18.626 1.00 95.88 85 LEU A N 1
ATOM 602 C CA . LEU A 1 85 ? 9.261 8.740 -17.262 1.00 95.88 85 LEU A CA 1
ATOM 603 C C . LEU A 1 85 ? 7.733 8.720 -17.028 1.00 95.88 85 LEU A C 1
ATOM 605 O O . LEU A 1 85 ? 7.033 9.657 -17.438 1.00 95.88 85 LEU A O 1
ATOM 609 N N . PRO A 1 86 ? 7.198 7.687 -16.352 1.00 96.38 86 PRO A N 1
ATOM 610 C CA . PRO A 1 86 ? 5.778 7.588 -16.035 1.00 96.38 86 PRO A CA 1
ATOM 611 C C . PRO A 1 86 ? 5.336 8.667 -15.039 1.00 96.38 86 PRO A C 1
ATOM 613 O O . PRO A 1 86 ? 6.117 9.173 -14.228 1.00 96.38 86 PRO A O 1
ATOM 616 N N . VAL A 1 87 ? 4.033 8.974 -15.037 1.00 94.50 87 VAL A N 1
ATOM 617 C CA . VAL A 1 87 ? 3.428 9.843 -14.015 1.00 94.50 87 VAL A CA 1
ATOM 618 C C . VAL A 1 87 ? 3.691 9.254 -12.628 1.00 94.50 87 VAL A C 1
ATOM 620 O O . VAL A 1 87 ? 3.336 8.110 -12.360 1.00 94.50 87 VAL A O 1
ATOM 623 N N . GLY A 1 88 ? 4.270 10.060 -11.738 1.00 92.81 88 GLY A N 1
ATOM 624 C CA . GLY A 1 88 ? 4.714 9.622 -10.413 1.00 92.81 88 GLY A CA 1
ATOM 625 C C . GLY A 1 88 ? 6.232 9.647 -10.239 1.00 92.81 88 GLY A C 1
ATOM 626 O O . GLY A 1 88 ? 6.698 9.589 -9.106 1.00 92.81 88 GLY A O 1
ATOM 627 N N . LEU A 1 89 ? 6.991 9.809 -11.326 1.00 96.25 89 LEU A N 1
ATOM 628 C CA . LEU A 1 89 ? 8.414 10.131 -11.289 1.00 96.25 89 LEU A CA 1
ATOM 629 C C . LEU A 1 89 ? 8.656 11.543 -11.814 1.00 96.25 89 LEU A C 1
ATOM 631 O O . LEU A 1 89 ? 8.077 11.967 -12.815 1.00 96.25 89 LEU A O 1
ATOM 635 N N . ARG A 1 90 ? 9.559 12.261 -11.154 1.00 96.12 90 ARG A N 1
ATOM 636 C CA . ARG A 1 90 ? 10.098 13.531 -11.628 1.00 96.12 90 ARG A CA 1
ATOM 637 C C . ARG A 1 90 ? 11.514 13.323 -12.132 1.00 96.12 90 ARG A C 1
ATOM 639 O O . ARG A 1 90 ? 12.344 12.758 -11.428 1.00 96.12 90 ARG A O 1
ATOM 646 N N . PHE A 1 91 ? 11.793 13.814 -13.332 1.00 97.00 91 PHE A N 1
ATOM 647 C CA . PHE A 1 91 ? 13.151 13.880 -13.861 1.00 97.00 91 PHE A CA 1
ATOM 648 C C . PHE A 1 91 ? 13.977 14.900 -13.062 1.00 97.00 91 PHE A C 1
ATOM 650 O O . PHE A 1 91 ? 13.598 16.070 -13.007 1.00 97.00 91 PHE A O 1
ATOM 657 N N . ASP A 1 92 ? 15.098 14.470 -12.480 1.00 97.06 92 ASP A N 1
ATOM 658 C CA . ASP A 1 92 ? 16.051 15.358 -11.806 1.00 97.06 92 ASP A CA 1
ATOM 659 C C . ASP A 1 92 ? 17.229 15.675 -12.756 1.00 97.06 92 ASP A C 1
ATOM 661 O O . ASP A 1 92 ? 17.506 16.843 -13.036 1.00 97.06 92 ASP A O 1
ATOM 665 N N . SER A 1 93 ? 17.898 14.654 -13.305 1.00 97.06 93 SER A N 1
ATOM 666 C CA . SER A 1 93 ? 19.015 14.813 -14.251 1.00 97.06 93 SER A CA 1
ATOM 667 C C . SER A 1 93 ? 19.270 13.543 -15.073 1.00 97.06 93 SER A C 1
ATOM 669 O O . SER A 1 93 ? 18.623 12.516 -14.878 1.00 97.06 93 SER A O 1
ATOM 671 N N . SER A 1 94 ? 20.218 13.594 -16.008 1.00 97.50 94 SER A N 1
ATOM 672 C CA . SER A 1 94 ? 20.726 12.411 -16.706 1.00 97.50 94 SER A CA 1
ATOM 673 C C . SER A 1 94 ? 22.244 12.454 -16.818 1.00 97.50 94 SER A C 1
ATOM 675 O O . SER A 1 94 ? 22.848 13.528 -16.777 1.00 97.50 94 SER A O 1
ATOM 677 N N . SER A 1 95 ? 22.841 11.274 -16.932 1.00 97.38 95 SER A N 1
ATOM 678 C CA . SER A 1 95 ? 24.253 11.083 -17.226 1.00 97.38 95 SER A CA 1
ATOM 679 C C . SER A 1 95 ? 24.371 10.255 -18.500 1.00 97.38 95 SER A C 1
ATOM 681 O O . SER A 1 95 ? 23.919 9.111 -18.553 1.00 97.38 95 SER A O 1
ATOM 683 N N . GLU A 1 96 ? 25.002 10.822 -19.521 1.00 95.81 96 GLU A N 1
ATOM 684 C CA . GLU A 1 96 ? 25.198 10.184 -20.819 1.00 95.81 96 GLU A CA 1
ATOM 685 C C . GLU A 1 96 ? 26.645 10.372 -21.316 1.00 95.81 96 GLU A C 1
ATOM 687 O O . GLU A 1 96 ? 27.338 11.294 -20.873 1.00 95.81 96 GLU A O 1
ATOM 692 N N . PRO A 1 97 ? 27.147 9.518 -22.229 1.00 94.56 97 PRO A N 1
ATOM 693 C CA . PRO A 1 97 ? 28.469 9.694 -22.819 1.00 94.56 97 PRO A CA 1
ATOM 694 C C . PRO A 1 97 ? 28.527 10.964 -23.670 1.00 94.56 97 PRO A C 1
ATOM 696 O O . PRO A 1 97 ? 27.531 11.365 -24.261 1.00 94.56 97 PRO A O 1
ATOM 699 N N . THR A 1 98 ? 29.719 11.533 -23.857 1.00 92.06 98 THR A N 1
ATOM 700 C CA . THR A 1 98 ? 29.932 12.763 -24.651 1.00 92.06 98 THR A CA 1
ATOM 701 C C . THR A 1 98 ? 29.464 12.655 -26.108 1.00 92.06 98 THR A C 1
ATOM 703 O O . THR A 1 98 ? 29.233 13.663 -26.767 1.00 92.06 98 THR A O 1
ATOM 706 N N . ALA A 1 99 ? 29.343 11.430 -26.625 1.00 91.31 99 ALA A N 1
ATOM 707 C CA . ALA A 1 99 ? 28.825 11.145 -27.960 1.00 91.31 99 ALA A CA 1
ATOM 708 C C . ALA A 1 99 ? 27.295 11.291 -28.071 1.00 91.31 99 ALA A C 1
ATOM 710 O O . ALA A 1 99 ? 26.757 11.181 -29.173 1.00 91.31 99 ALA A O 1
ATOM 711 N N . CYS A 1 100 ? 26.607 11.503 -26.950 1.00 95.06 100 CYS A N 1
ATOM 712 C CA . CYS A 1 100 ? 25.165 11.643 -26.836 1.00 95.06 100 CYS A CA 1
ATOM 713 C C . CYS A 1 100 ? 24.794 13.048 -26.358 1.00 95.06 100 CYS A C 1
ATOM 715 O O . CYS A 1 100 ? 25.484 13.643 -25.535 1.00 95.06 100 CYS A O 1
ATOM 717 N N . ALA A 1 101 ? 23.670 13.561 -26.848 1.00 95.44 101 ALA A N 1
ATOM 718 C CA . ALA A 1 101 ? 23.068 14.795 -26.365 1.00 95.44 101 ALA A CA 1
ATOM 719 C C . ALA A 1 101 ? 21.569 14.597 -26.143 1.00 95.44 101 ALA A C 1
ATOM 721 O O . ALA A 1 101 ? 20.885 13.990 -26.973 1.00 95.44 101 ALA A O 1
ATOM 722 N N . ARG A 1 102 ? 21.055 15.127 -25.032 1.00 96.44 102 ARG A N 1
ATOM 723 C CA . ARG A 1 102 ? 19.638 15.059 -24.673 1.00 96.44 102 ARG A CA 1
ATOM 724 C C . ARG A 1 102 ? 18.876 16.306 -25.122 1.00 96.44 102 ARG A C 1
ATOM 726 O O . ARG A 1 102 ? 19.286 17.429 -24.840 1.00 96.44 102 ARG A O 1
ATOM 733 N N . ALA A 1 103 ? 17.716 16.104 -25.738 1.00 95.44 103 ALA A N 1
ATOM 734 C CA . ALA A 1 103 ? 16.728 17.136 -26.025 1.00 95.44 103 ALA A CA 1
ATOM 735 C C . ALA A 1 103 ? 15.330 16.627 -25.634 1.00 95.44 103 ALA A C 1
ATOM 737 O O . ALA A 1 103 ? 14.769 15.745 -26.282 1.00 95.44 103 ALA A O 1
ATOM 738 N N . GLY A 1 104 ? 14.760 17.169 -24.554 1.00 93.56 104 GLY A N 1
ATOM 739 C CA . GLY A 1 104 ? 13.495 16.660 -24.012 1.00 93.56 104 GLY A CA 1
ATOM 740 C C . GLY A 1 104 ? 13.634 15.207 -23.544 1.00 93.56 104 GLY A C 1
ATOM 741 O O . GLY A 1 104 ? 14.511 14.908 -22.744 1.00 93.56 104 GLY A O 1
ATOM 742 N N . THR A 1 105 ? 12.785 14.309 -24.041 1.00 95.75 105 THR A N 1
ATOM 743 C CA . THR A 1 105 ? 12.793 12.865 -23.723 1.00 95.75 105 THR A CA 1
ATOM 744 C C . THR A 1 105 ? 13.724 12.041 -24.617 1.00 95.75 105 THR A C 1
ATOM 746 O O . THR A 1 105 ? 13.785 10.822 -24.483 1.00 95.75 105 THR A O 1
ATOM 749 N N . VAL A 1 106 ? 14.430 12.682 -25.554 1.00 97.06 106 VAL A N 1
ATOM 750 C CA . VAL A 1 106 ? 15.214 11.992 -26.582 1.00 97.06 106 VAL A CA 1
ATOM 751 C C . VAL A 1 106 ? 16.702 12.255 -26.391 1.00 97.06 106 VAL A C 1
ATOM 753 O O . VAL A 1 106 ? 17.145 13.404 -26.388 1.00 97.06 106 VAL A O 1
ATOM 756 N N . TRP A 1 107 ? 17.489 11.187 -26.307 1.00 97.50 107 TRP A N 1
ATOM 757 C CA . TRP A 1 107 ? 18.942 11.216 -26.421 1.00 97.50 107 TRP A CA 1
ATOM 758 C C . TRP A 1 107 ? 19.336 10.837 -27.842 1.00 97.50 107 TRP A C 1
ATOM 760 O O . TRP A 1 107 ? 18.976 9.768 -28.332 1.00 97.50 107 TRP A O 1
ATOM 770 N N . SER A 1 108 ? 20.076 11.719 -28.506 1.00 95.88 108 SER A N 1
ATOM 771 C CA . SER A 1 108 ? 20.642 11.480 -29.833 1.00 95.88 108 SER A CA 1
ATOM 772 C C . SER A 1 108 ? 22.139 11.246 -29.703 1.00 95.88 108 SER A C 1
ATOM 774 O O . SER A 1 108 ? 22.867 12.124 -29.243 1.00 95.88 108 SER A O 1
ATOM 776 N N . CYS A 1 109 ? 22.591 10.064 -30.103 1.00 94.44 109 CYS A N 1
ATOM 777 C CA . CYS A 1 109 ? 23.969 9.616 -30.001 1.00 94.44 109 CYS A CA 1
ATOM 778 C C . CYS A 1 109 ? 24.581 9.388 -31.384 1.00 94.44 109 CYS A C 1
ATOM 780 O O . CYS A 1 109 ? 23.936 8.835 -32.279 1.00 94.44 109 CYS A O 1
ATOM 782 N N . ASN A 1 110 ? 25.856 9.745 -31.534 1.00 92.75 110 ASN A N 1
ATOM 783 C CA . ASN A 1 110 ? 26.687 9.329 -32.659 1.00 92.75 110 ASN A CA 1
ATOM 784 C C . ASN A 1 110 ? 27.676 8.246 -32.188 1.00 92.75 110 ASN A C 1
ATOM 786 O O . ASN A 1 110 ? 28.756 8.582 -31.695 1.00 92.75 110 ASN A O 1
ATOM 790 N N . PRO A 1 111 ? 27.336 6.950 -32.321 1.00 86.75 111 PRO A N 1
ATOM 791 C CA . PRO A 1 111 ? 28.132 5.873 -31.742 1.00 86.75 111 PRO A CA 1
ATOM 792 C C . PRO A 1 111 ? 29.537 5.743 -32.357 1.00 86.75 111 PRO A C 1
ATOM 794 O O . PRO A 1 111 ? 30.410 5.178 -31.712 1.00 86.75 111 PRO A O 1
ATOM 797 N N . SER A 1 112 ? 29.815 6.278 -33.555 1.00 85.75 112 SER A N 1
ATOM 798 C CA . SER A 1 112 ? 31.176 6.330 -34.135 1.00 85.75 112 SER A CA 1
ATOM 799 C C . SER A 1 112 ? 31.968 5.005 -34.048 1.00 85.75 112 SER A C 1
ATOM 801 O O . SER A 1 112 ? 33.172 4.999 -33.795 1.00 85.75 112 SER A O 1
ATOM 803 N N . GLY A 1 113 ? 31.291 3.865 -34.227 1.00 82.38 113 GLY A N 1
ATOM 804 C CA . GLY A 1 113 ? 31.893 2.529 -34.156 1.00 82.38 113 GLY A CA 1
ATOM 805 C C . GLY A 1 113 ? 31.972 1.893 -32.759 1.00 82.38 113 GLY A C 1
ATOM 806 O O . GLY A 1 113 ? 32.459 0.763 -32.652 1.00 82.38 113 GLY A O 1
ATOM 807 N N . VAL A 1 114 ? 31.485 2.553 -31.697 1.00 88.69 114 VAL A N 1
ATOM 808 C CA . VAL A 1 114 ? 31.282 1.898 -30.394 1.00 88.69 114 VAL A CA 1
ATOM 809 C C . VAL A 1 114 ? 30.173 0.852 -30.483 1.00 88.69 114 VAL A C 1
ATOM 811 O O . VAL A 1 114 ? 29.223 0.986 -31.250 1.00 88.69 114 VAL A O 1
ATOM 814 N N . THR A 1 115 ? 30.295 -0.209 -29.687 1.00 89.25 115 THR A N 1
ATOM 815 C CA . THR A 1 115 ? 29.330 -1.326 -29.683 1.00 89.25 115 THR A CA 1
ATOM 816 C C . THR A 1 115 ? 28.377 -1.287 -28.492 1.00 89.25 115 THR A C 1
ATOM 818 O O . THR A 1 115 ? 27.424 -2.069 -28.448 1.00 89.25 115 THR A O 1
ATOM 821 N N . ASN A 1 116 ? 28.624 -0.381 -27.544 1.00 93.06 116 ASN A N 1
ATOM 822 C CA . ASN A 1 116 ? 27.818 -0.171 -26.357 1.00 93.06 116 ASN A CA 1
ATOM 823 C C . ASN A 1 116 ? 27.731 1.312 -25.969 1.00 93.06 116 ASN A C 1
ATOM 825 O O . ASN A 1 116 ? 28.676 2.078 -26.144 1.00 93.06 116 ASN A O 1
ATOM 829 N N . VAL A 1 117 ? 26.579 1.696 -25.431 1.00 95.00 117 VAL A N 1
ATOM 830 C CA . VAL A 1 117 ? 26.283 3.020 -24.871 1.00 95.00 117 VAL A CA 1
ATOM 831 C C . VAL A 1 117 ? 25.430 2.794 -23.628 1.00 95.00 117 VAL A C 1
ATOM 833 O O . VAL A 1 117 ? 24.540 1.950 -23.654 1.00 95.00 117 VAL A O 1
ATOM 836 N N . SER A 1 118 ? 25.693 3.539 -22.557 1.00 96.62 118 SER A N 1
ATOM 837 C CA . SER A 1 118 ? 24.913 3.476 -21.318 1.00 96.62 118 SER A CA 1
ATOM 838 C C . SER A 1 118 ? 24.429 4.875 -20.951 1.00 96.62 118 SER A C 1
ATOM 840 O O . SER A 1 118 ? 25.220 5.817 -21.002 1.00 96.62 118 SER A O 1
ATOM 842 N N . ILE A 1 119 ? 23.143 5.017 -20.635 1.00 97.81 119 ILE A N 1
ATOM 843 C CA . ILE A 1 119 ? 22.513 6.279 -20.223 1.00 97.81 119 ILE A CA 1
ATOM 844 C C . ILE A 1 119 ? 21.868 6.060 -18.859 1.00 97.81 119 ILE A C 1
ATOM 846 O O . ILE A 1 119 ? 21.051 5.153 -18.707 1.00 97.81 119 ILE A O 1
ATOM 850 N N . ALA A 1 120 ? 22.201 6.909 -17.888 1.00 98.12 120 ALA A N 1
ATOM 851 C CA . ALA A 1 120 ? 21.565 6.921 -16.577 1.00 98.12 120 ALA A CA 1
ATOM 852 C C . ALA A 1 120 ? 20.578 8.091 -16.473 1.00 98.12 120 ALA A C 1
ATOM 854 O O . ALA A 1 120 ? 20.910 9.232 -16.788 1.00 98.12 120 ALA A O 1
ATOM 855 N N . ILE A 1 121 ? 19.365 7.815 -16.009 1.00 98.38 121 ILE A N 1
ATOM 856 C CA . ILE A 1 121 ? 18.288 8.782 -15.801 1.00 98.38 121 ILE A CA 1
ATOM 857 C C . ILE A 1 121 ? 18.036 8.860 -14.299 1.00 98.38 121 ILE A C 1
ATOM 859 O O . ILE A 1 121 ? 17.519 7.917 -13.703 1.00 98.38 121 ILE A O 1
ATOM 863 N N . HIS A 1 122 ? 18.400 9.983 -13.688 1.00 97.94 122 HIS A N 1
ATOM 864 C CA . HIS A 1 122 ? 18.189 10.240 -12.270 1.00 97.94 122 HIS A CA 1
ATOM 865 C C . HIS A 1 122 ? 16.819 10.884 -12.067 1.00 97.94 122 HIS A C 1
ATOM 867 O O . HIS A 1 122 ? 16.503 11.931 -12.642 1.00 97.94 122 HIS A O 1
ATOM 873 N N . SER A 1 123 ? 15.995 10.255 -11.237 1.00 97.62 123 SER A N 1
ATOM 874 C CA . SER A 1 123 ? 14.616 10.663 -10.993 1.00 97.62 123 SER A CA 1
ATOM 875 C C . SER A 1 123 ? 14.269 10.638 -9.508 1.00 97.62 123 SER A C 1
ATOM 877 O O . SER A 1 123 ? 15.013 10.101 -8.686 1.00 97.62 123 SER A O 1
ATOM 879 N N . ARG A 1 124 ? 13.124 11.224 -9.158 1.00 95.38 124 ARG A N 1
ATOM 880 C CA . ARG A 1 124 ? 12.570 11.204 -7.804 1.00 95.38 124 ARG A CA 1
ATOM 881 C C . ARG A 1 124 ? 11.127 10.739 -7.805 1.00 95.38 124 ARG A C 1
ATOM 883 O O . ARG A 1 124 ? 10.342 11.182 -8.642 1.00 95.38 124 ARG A O 1
ATOM 890 N N . VAL A 1 125 ? 10.772 9.901 -6.836 1.00 92.56 125 VAL A N 1
ATOM 891 C CA . VAL A 1 125 ? 9.388 9.468 -6.622 1.00 92.56 125 VAL A CA 1
ATOM 892 C C . VAL A 1 125 ? 8.562 10.625 -6.066 1.00 92.56 125 VAL A C 1
ATOM 894 O O . VAL A 1 125 ? 8.885 11.198 -5.026 1.00 92.56 125 VAL A O 1
ATOM 897 N N . GLU A 1 126 ? 7.472 10.965 -6.744 1.00 91.00 126 GLU A N 1
ATOM 898 C CA . GLU A 1 126 ? 6.555 12.026 -6.332 1.00 91.00 126 GLU A CA 1
ATOM 899 C C . GLU A 1 126 ? 5.532 11.526 -5.287 1.00 91.00 126 GLU A C 1
ATOM 901 O O . GLU A 1 126 ? 5.109 10.367 -5.338 1.00 91.00 126 GLU A O 1
ATOM 906 N N . PRO A 1 127 ? 5.032 12.391 -4.378 1.00 83.19 127 PRO A N 1
ATOM 907 C CA . PRO A 1 127 ? 4.035 12.027 -3.357 1.00 83.19 127 PRO A CA 1
ATOM 908 C C . PRO A 1 127 ? 2.780 11.324 -3.900 1.00 83.19 127 PRO A C 1
ATOM 910 O O . PRO A 1 127 ? 2.217 10.443 -3.253 1.00 83.19 127 PRO A O 1
ATOM 913 N N . GLY A 1 128 ? 2.347 11.680 -5.116 1.00 82.94 128 GLY A N 1
ATOM 914 C CA . GLY A 1 128 ? 1.173 11.094 -5.776 1.00 82.94 128 GLY A CA 1
ATOM 915 C C . GLY A 1 128 ? 1.367 9.669 -6.318 1.00 82.94 128 GLY A C 1
ATOM 916 O O . GLY A 1 128 ? 0.405 9.078 -6.824 1.00 82.94 128 GLY A O 1
ATOM 917 N N . ALA A 1 129 ? 2.583 9.119 -6.240 1.00 86.56 129 ALA A N 1
ATOM 918 C CA . ALA A 1 129 ? 2.919 7.765 -6.678 1.00 86.56 129 ALA A CA 1
ATOM 919 C C . ALA A 1 129 ? 2.699 6.690 -5.598 1.00 86.56 129 ALA A C 1
ATOM 921 O O . ALA A 1 129 ? 2.891 5.507 -5.862 1.00 86.56 129 ALA A O 1
ATOM 922 N N . ARG A 1 130 ? 2.288 7.094 -4.389 1.00 80.00 130 ARG A N 1
ATOM 923 C CA . ARG A 1 130 ? 2.087 6.222 -3.226 1.00 80.00 130 ARG A CA 1
ATOM 924 C C . ARG A 1 130 ? 1.283 4.958 -3.574 1.00 80.00 130 ARG A C 1
ATOM 926 O O . ARG A 1 130 ? 0.159 5.066 -4.062 1.00 80.00 130 ARG A O 1
ATOM 933 N N . GLY A 1 131 ? 1.852 3.782 -3.290 1.00 78.94 131 GLY A N 1
ATOM 934 C CA . GLY A 1 131 ? 1.196 2.480 -3.469 1.00 78.94 131 GLY A CA 1
ATOM 935 C C . GLY A 1 131 ? 0.959 2.062 -4.925 1.00 78.94 131 GLY A C 1
ATOM 936 O O . GLY A 1 131 ? 0.131 1.187 -5.168 1.00 78.94 131 GLY A O 1
ATOM 937 N N . LYS A 1 132 ? 1.619 2.706 -5.897 1.00 85.06 132 LYS A N 1
ATOM 938 C CA . LYS A 1 132 ? 1.507 2.381 -7.325 1.00 85.06 132 LYS A CA 1
ATOM 939 C C . LYS A 1 132 ? 2.779 1.706 -7.824 1.00 85.06 132 LYS A C 1
ATOM 941 O O . LYS A 1 132 ? 3.873 2.050 -7.388 1.00 85.06 132 LYS A O 1
ATOM 946 N N . ASP A 1 133 ? 2.628 0.831 -8.808 1.00 89.94 133 ASP A N 1
ATOM 947 C CA . ASP A 1 133 ? 3.751 0.352 -9.609 1.00 89.94 133 ASP A CA 1
ATOM 948 C C . ASP A 1 133 ? 4.012 1.352 -10.743 1.00 89.94 133 ASP A C 1
ATOM 950 O O . ASP A 1 133 ? 3.102 1.709 -11.497 1.00 89.94 133 ASP A O 1
ATOM 954 N N . LEU A 1 134 ? 5.249 1.829 -10.852 1.00 93.31 134 LEU A N 1
ATOM 955 C CA . LEU A 1 134 ? 5.691 2.755 -11.889 1.00 93.31 134 LEU A CA 1
ATOM 956 C C . LEU A 1 134 ? 6.504 1.980 -12.922 1.00 93.31 134 LEU A C 1
ATOM 958 O O . LEU A 1 134 ? 7.554 1.426 -12.603 1.00 93.31 134 LEU A O 1
ATOM 962 N N . VAL A 1 135 ? 6.019 1.941 -14.162 1.00 95.50 135 VAL A N 1
ATOM 963 C CA . VAL A 1 135 ? 6.693 1.261 -15.275 1.00 95.50 135 VAL A CA 1
ATOM 964 C C . VAL A 1 135 ? 7.325 2.312 -16.174 1.00 95.50 135 VAL A C 1
ATOM 966 O O . VAL A 1 135 ? 6.610 3.121 -16.764 1.00 95.50 135 VAL A O 1
ATOM 969 N N . ASN A 1 136 ? 8.652 2.305 -16.271 1.00 96.62 136 ASN A N 1
ATOM 970 C CA . ASN A 1 136 ? 9.377 3.134 -17.224 1.00 96.62 136 ASN A CA 1
ATOM 971 C C . ASN A 1 136 ? 9.575 2.379 -18.541 1.00 96.62 136 ASN A C 1
ATOM 973 O O . ASN A 1 136 ? 9.867 1.183 -18.515 1.00 96.62 136 ASN A O 1
ATOM 977 N N . HIS A 1 137 ? 9.423 3.066 -19.672 1.00 96.56 137 HIS A N 1
ATOM 978 C CA . HIS A 1 137 ? 9.545 2.490 -21.012 1.00 96.56 137 HIS A CA 1
ATOM 979 C C . HIS A 1 137 ? 10.454 3.363 -21.871 1.00 96.56 137 HIS A C 1
ATOM 981 O O . HIS A 1 137 ? 10.313 4.588 -21.897 1.00 96.56 137 HIS A O 1
ATOM 987 N N . ALA A 1 138 ? 11.368 2.714 -22.591 1.00 96.88 138 ALA A N 1
ATOM 988 C CA . ALA A 1 138 ? 12.225 3.369 -23.562 1.00 96.88 138 ALA A CA 1
ATOM 989 C C . ALA A 1 138 ? 12.210 2.640 -24.902 1.00 96.88 138 ALA A C 1
ATOM 991 O O . ALA A 1 138 ? 12.209 1.410 -24.974 1.00 96.88 138 ALA A O 1
ATOM 992 N N . THR A 1 139 ? 12.271 3.426 -25.972 1.00 96.75 139 THR A N 1
ATOM 993 C CA . THR A 1 139 ? 12.435 2.955 -27.349 1.00 96.75 139 THR A CA 1
ATOM 994 C C . THR A 1 139 ? 13.805 3.371 -27.867 1.00 96.75 139 THR A C 1
ATOM 996 O O . THR A 1 139 ? 14.153 4.552 -27.838 1.00 96.75 139 THR A O 1
ATOM 999 N N . ILE A 1 140 ? 14.577 2.412 -28.366 1.00 95.94 140 ILE A N 1
ATOM 1000 C CA . ILE A 1 140 ? 15.911 2.615 -28.919 1.00 95.94 140 ILE A CA 1
ATOM 1001 C C . ILE A 1 140 ? 15.853 2.350 -30.418 1.00 95.94 140 ILE A C 1
ATOM 1003 O O . ILE A 1 140 ? 15.469 1.259 -30.826 1.00 95.94 140 ILE A O 1
ATOM 1007 N N . ASN A 1 141 ? 16.278 3.312 -31.235 1.00 93.12 141 ASN A N 1
ATOM 1008 C CA . ASN A 1 141 ? 16.385 3.152 -32.682 1.00 93.12 141 ASN A CA 1
ATOM 1009 C C . ASN A 1 141 ? 17.820 3.390 -33.149 1.00 93.12 141 ASN A C 1
ATOM 1011 O O . ASN A 1 141 ? 18.455 4.364 -32.752 1.00 93.12 141 ASN A O 1
ATOM 1015 N N . SER A 1 142 ? 18.322 2.538 -34.036 1.00 90.94 142 SER A N 1
ATOM 1016 C CA . SER A 1 142 ? 19.606 2.728 -34.711 1.00 90.94 142 SER A CA 1
ATOM 1017 C C . SER A 1 142 ? 19.403 2.784 -36.219 1.00 90.94 142 SER A C 1
ATOM 1019 O O . SER A 1 142 ? 18.655 1.977 -36.777 1.00 90.94 142 SER A O 1
ATOM 1021 N N . SER A 1 143 ? 20.073 3.730 -36.881 1.00 86.44 143 SER A N 1
ATOM 1022 C CA . SER A 1 143 ? 20.109 3.790 -38.341 1.00 86.44 143 SER A CA 1
ATOM 1023 C C . SER A 1 143 ? 21.522 4.024 -38.870 1.00 86.44 143 SER A C 1
ATOM 1025 O O . SER A 1 143 ? 22.367 4.679 -38.246 1.00 86.44 143 SER A O 1
ATOM 1027 N N . VAL A 1 144 ? 21.771 3.446 -40.040 1.00 79.81 144 VAL A N 1
ATOM 1028 C CA . VAL A 1 144 ? 22.971 3.659 -40.841 1.00 79.81 144 VAL A CA 1
ATOM 1029 C C . VAL A 1 144 ? 22.636 4.783 -41.812 1.00 79.81 144 VAL A C 1
ATOM 1031 O O . VAL A 1 144 ? 21.658 4.694 -42.545 1.00 79.81 144 VAL A O 1
ATOM 1034 N N . GLY A 1 145 ? 23.392 5.876 -41.778 1.00 63.19 145 GLY A N 1
ATOM 1035 C CA . GLY A 1 145 ? 23.170 7.003 -42.680 1.00 63.19 145 GLY A CA 1
ATOM 1036 C C . GLY A 1 145 ? 23.403 6.580 -44.125 1.00 63.19 145 GLY A C 1
ATOM 1037 O O . GLY A 1 145 ? 24.267 5.736 -44.371 1.00 63.19 145 GLY A O 1
ATOM 1038 N N . ASP A 1 146 ? 22.665 7.191 -45.054 1.00 55.56 146 ASP A N 1
ATOM 1039 C CA . ASP A 1 146 ? 22.825 6.999 -46.497 1.00 55.56 146 ASP A CA 1
ATOM 1040 C C . ASP A 1 146 ? 24.271 7.314 -46.911 1.00 55.56 146 ASP A C 1
ATOM 1042 O O . ASP A 1 146 ? 24.632 8.439 -47.263 1.00 55.56 146 ASP A O 1
ATOM 1046 N N . ARG A 1 147 ? 25.148 6.307 -46.877 1.00 52.25 147 ARG A N 1
ATOM 1047 C CA . ARG A 1 147 ? 26.315 6.299 -47.754 1.00 52.25 147 ARG A CA 1
ATOM 1048 C C . ARG A 1 147 ? 25.711 6.177 -49.136 1.00 52.25 147 ARG A C 1
ATOM 1050 O O . ARG A 1 147 ? 25.010 5.201 -49.353 1.00 52.25 147 ARG A O 1
ATOM 1057 N N . GLY A 1 148 ? 25.926 7.173 -49.998 1.00 49.75 148 GLY A N 1
ATOM 1058 C CA . GLY A 1 148 ? 25.338 7.280 -51.337 1.00 49.75 148 GLY A CA 1
ATOM 1059 C C . GLY A 1 148 ? 25.640 6.087 -52.247 1.00 49.75 148 GLY A C 1
ATOM 1060 O O . GLY A 1 148 ? 26.406 6.212 -53.197 1.00 49.75 148 GLY A O 1
ATOM 1061 N N . ALA A 1 149 ? 25.055 4.939 -51.931 1.00 45.81 149 ALA A N 1
ATOM 1062 C CA . ALA A 1 149 ? 25.019 3.747 -52.739 1.00 45.81 149 ALA A CA 1
ATOM 1063 C C . ALA A 1 149 ? 23.725 3.786 -53.548 1.00 45.81 149 ALA A C 1
ATOM 1065 O O . ALA A 1 149 ? 22.696 4.300 -53.101 1.00 45.81 149 ALA A O 1
ATOM 1066 N N . GLU A 1 150 ? 23.809 3.266 -54.765 1.00 47.91 150 GLU A N 1
ATOM 1067 C CA . GLU A 1 150 ? 22.650 3.054 -55.617 1.00 47.91 150 GLU A CA 1
ATOM 1068 C C . GLU A 1 150 ? 21.566 2.233 -54.884 1.00 47.91 150 GLU A C 1
ATOM 1070 O O . GLU A 1 150 ? 21.889 1.460 -53.975 1.00 47.91 150 GLU A O 1
ATOM 1075 N N . PRO A 1 151 ? 20.280 2.389 -55.260 1.00 47.97 151 PRO A N 1
ATOM 1076 C CA . PRO A 1 151 ? 19.119 2.068 -54.418 1.00 47.97 151 PRO A CA 1
ATOM 1077 C C . PRO A 1 151 ? 18.930 0.591 -54.035 1.00 47.97 151 PRO A C 1
ATOM 1079 O O . PRO A 1 151 ? 17.957 0.272 -53.360 1.00 47.97 151 PRO A O 1
ATOM 1082 N N . GLU A 1 152 ? 19.811 -0.311 -54.466 1.00 49.06 152 GLU A N 1
ATOM 1083 C CA . GLU A 1 152 ? 19.682 -1.753 -54.231 1.00 49.06 152 GLU A CA 1
ATOM 1084 C C . GLU A 1 152 ? 20.722 -2.333 -53.253 1.00 49.06 152 GLU A C 1
ATOM 1086 O O . GLU A 1 152 ? 20.550 -3.470 -52.823 1.00 49.06 152 GLU A O 1
ATOM 1091 N N . GLU A 1 153 ? 21.725 -1.562 -52.800 1.00 46.50 153 GLU A N 1
ATOM 1092 C CA . GLU A 1 153 ? 22.671 -2.004 -51.747 1.00 46.50 153 GLU A CA 1
ATOM 1093 C C . GLU A 1 153 ? 22.943 -0.968 -50.628 1.00 46.50 153 GLU A C 1
ATOM 1095 O O . GLU A 1 153 ? 23.827 -1.159 -49.791 1.00 46.50 153 GLU A O 1
ATOM 1100 N N . ALA A 1 154 ? 22.158 0.110 -50.538 1.00 48.34 154 ALA A N 1
ATOM 1101 C CA . ALA A 1 154 ? 22.088 0.964 -49.345 1.00 48.34 154 ALA A CA 1
ATOM 1102 C C . ALA A 1 154 ? 20.808 0.645 -48.564 1.00 48.34 154 ALA A C 1
ATOM 1104 O O . ALA A 1 154 ? 19.727 1.097 -48.928 1.00 48.34 154 ALA A O 1
ATOM 1105 N N . GLY A 1 155 ? 20.891 -0.154 -47.498 1.00 42.44 155 GLY A N 1
ATOM 1106 C CA . GLY A 1 155 ? 19.671 -0.490 -46.763 1.00 42.44 155 GLY A CA 1
ATOM 1107 C C . GLY A 1 155 ? 19.846 -1.435 -45.588 1.00 42.44 155 GLY A C 1
ATOM 1108 O O . GLY A 1 155 ? 19.179 -2.465 -45.521 1.00 42.44 155 GLY A O 1
ATOM 1109 N N . GLY A 1 156 ? 20.697 -1.086 -44.624 1.00 53.16 156 GLY A N 1
ATOM 1110 C CA . GLY A 1 156 ? 20.496 -1.617 -43.278 1.00 53.16 156 GLY A CA 1
ATOM 1111 C C . GLY A 1 156 ? 19.175 -1.059 -42.749 1.00 53.16 156 GLY A C 1
ATOM 1112 O O . GLY A 1 156 ? 19.110 0.123 -42.420 1.00 53.16 156 GLY A O 1
ATOM 1113 N N . ALA A 1 157 ? 18.110 -1.868 -42.727 1.00 59.44 157 ALA A N 1
ATOM 1114 C CA . ALA A 1 157 ? 16.817 -1.436 -42.201 1.00 59.44 157 ALA A CA 1
ATOM 1115 C C . ALA A 1 157 ? 16.987 -0.881 -40.771 1.00 59.44 157 ALA A C 1
ATOM 1117 O O . ALA A 1 157 ? 17.749 -1.468 -39.992 1.00 59.44 157 ALA A O 1
ATOM 1118 N N . PRO A 1 158 ? 16.308 0.226 -40.411 1.00 67.31 158 PRO A N 1
ATOM 1119 C CA . PRO A 1 158 ? 16.395 0.777 -39.065 1.00 67.31 158 PRO A CA 1
ATOM 1120 C C . PRO A 1 158 ? 16.035 -0.300 -38.037 1.00 67.31 158 PRO A C 1
ATOM 1122 O O . PRO A 1 158 ? 15.006 -0.968 -38.153 1.00 67.31 158 PRO A O 1
ATOM 1125 N N . GLN A 1 159 ? 16.908 -0.487 -37.048 1.00 84.69 159 GLN A N 1
ATOM 1126 C CA . GLN A 1 159 ? 16.705 -1.455 -35.972 1.00 84.69 159 GLN A CA 1
ATOM 1127 C C . GLN A 1 159 ? 16.061 -0.749 -34.783 1.00 84.69 159 GLN A C 1
ATOM 1129 O O . GLN A 1 159 ? 16.537 0.312 -34.381 1.00 84.69 159 GLN A O 1
ATOM 1134 N N . SER A 1 160 ? 15.007 -1.344 -34.222 1.00 89.75 160 SER A N 1
ATOM 1135 C CA . SER A 1 160 ? 14.284 -0.813 -33.065 1.00 89.75 160 SER A CA 1
ATOM 1136 C C . SER A 1 160 ? 14.204 -1.851 -31.949 1.00 89.75 160 SER A C 1
ATOM 1138 O O . SER A 1 160 ? 13.972 -3.031 -32.218 1.00 89.75 160 SER A O 1
ATOM 1140 N N . VAL A 1 161 ? 14.416 -1.414 -30.709 1.00 93.69 161 VAL A N 1
ATOM 1141 C CA . VAL A 1 161 ? 14.319 -2.231 -29.495 1.00 93.69 161 VAL A CA 1
ATOM 1142 C C . VAL A 1 161 ? 13.552 -1.449 -28.440 1.00 93.69 161 VAL A C 1
ATOM 1144 O O . VAL A 1 161 ? 13.840 -0.279 -28.204 1.00 93.69 161 VAL A O 1
ATOM 1147 N N . GLU A 1 162 ? 12.617 -2.108 -27.767 1.00 94.50 162 GLU A N 1
ATOM 1148 C CA . GLU A 1 162 ? 11.915 -1.554 -26.611 1.00 94.50 162 GLU A CA 1
ATOM 1149 C C . GLU A 1 162 ? 12.373 -2.241 -25.327 1.00 94.50 162 GLU A C 1
ATOM 1151 O O . GLU A 1 162 ? 12.602 -3.453 -25.298 1.00 94.50 162 GLU A O 1
ATOM 1156 N N . VAL A 1 163 ? 12.502 -1.461 -24.259 1.00 95.94 163 VAL A N 1
ATOM 1157 C CA . VAL A 1 163 ? 12.904 -1.938 -22.933 1.00 95.94 163 VAL A CA 1
ATOM 1158 C C . VAL A 1 163 ? 12.054 -1.278 -21.859 1.00 95.94 163 VAL A C 1
ATOM 1160 O O . VAL A 1 163 ? 11.524 -0.184 -22.052 1.00 95.94 163 VAL A O 1
ATOM 1163 N N . GLN A 1 164 ? 11.946 -1.938 -20.709 1.00 96.38 164 GLN A N 1
ATOM 1164 C CA . GLN A 1 164 ? 11.191 -1.423 -19.576 1.00 96.38 164 GLN A CA 1
ATOM 1165 C C . GLN A 1 164 ? 11.805 -1.848 -18.243 1.00 96.38 164 GLN A C 1
ATOM 1167 O O . GLN A 1 164 ? 12.434 -2.904 -18.154 1.00 96.38 164 GLN A O 1
ATOM 1172 N N . ALA A 1 165 ? 11.559 -1.054 -17.205 1.00 93.69 165 ALA A N 1
ATOM 1173 C CA . ALA A 1 165 ? 11.873 -1.375 -15.817 1.00 93.69 165 ALA A CA 1
ATOM 1174 C C . ALA A 1 165 ? 10.724 -0.937 -14.900 1.00 93.69 165 ALA A C 1
ATOM 1176 O O . ALA A 1 165 ? 9.978 -0.013 -15.225 1.00 93.69 165 ALA A O 1
ATOM 1177 N N . ILE A 1 166 ? 10.572 -1.615 -13.762 1.00 92.19 166 ILE A N 1
ATOM 1178 C CA . ILE A 1 166 ? 9.456 -1.414 -12.830 1.00 92.19 166 ILE A CA 1
ATOM 1179 C C . ILE A 1 166 ? 10.002 -0.974 -11.474 1.00 92.19 166 ILE A C 1
ATOM 1181 O O . ILE A 1 166 ? 10.964 -1.557 -10.976 1.00 92.19 166 ILE A O 1
ATOM 1185 N N . VAL A 1 167 ? 9.349 0.021 -10.878 1.00 91.56 167 VAL A N 1
ATOM 1186 C CA . VAL A 1 167 ? 9.572 0.472 -9.503 1.00 91.56 167 VAL A CA 1
ATOM 1187 C C . VAL A 1 167 ? 8.270 0.318 -8.731 1.00 91.56 167 VAL A C 1
ATOM 1189 O O . VAL A 1 167 ? 7.260 0.922 -9.092 1.00 91.56 167 VAL A O 1
ATOM 1192 N N . GLN A 1 168 ? 8.282 -0.476 -7.668 1.00 87.94 168 GLN A N 1
ATOM 1193 C CA . GLN A 1 168 ? 7.130 -0.653 -6.788 1.00 87.94 168 GLN A CA 1
ATOM 1194 C C . GLN A 1 168 ? 7.187 0.375 -5.663 1.00 87.94 168 GLN A C 1
ATOM 1196 O O . GLN A 1 168 ? 8.145 0.394 -4.881 1.00 87.94 168 GLN A O 1
ATOM 1201 N N . ILE A 1 169 ? 6.174 1.243 -5.576 1.00 86.88 169 ILE A N 1
ATOM 1202 C CA . ILE A 1 169 ? 6.162 2.280 -4.546 1.00 86.88 169 ILE A CA 1
ATOM 1203 C C . ILE A 1 169 ? 5.631 1.725 -3.229 1.00 86.88 169 ILE A C 1
ATOM 1205 O O . ILE A 1 169 ? 4.417 1.605 -3.033 1.00 86.88 169 ILE A O 1
ATOM 1209 N N . ILE A 1 170 ? 6.548 1.422 -2.308 1.00 82.62 170 ILE A N 1
ATOM 1210 C CA . ILE A 1 170 ? 6.219 0.947 -0.969 1.00 82.62 170 ILE A CA 1
ATOM 1211 C C . ILE A 1 170 ? 5.589 2.074 -0.149 1.00 82.62 170 ILE A C 1
ATOM 1213 O O . ILE A 1 170 ? 6.110 3.182 -0.033 1.00 82.62 170 ILE A O 1
ATOM 1217 N N . ALA A 1 171 ? 4.423 1.791 0.416 1.00 81.25 171 ALA A N 1
ATOM 1218 C CA . ALA A 1 171 ? 3.681 2.723 1.241 1.00 81.25 171 ALA A CA 1
ATOM 1219 C C . ALA A 1 171 ? 2.797 1.962 2.221 1.00 81.25 171 ALA A C 1
ATOM 1221 O O . ALA A 1 171 ? 2.276 0.893 1.899 1.00 81.25 171 ALA A O 1
ATOM 1222 N N . SER A 1 172 ? 2.597 2.548 3.394 1.00 86.06 172 SER A N 1
ATOM 1223 C CA . SER A 1 172 ? 1.601 2.097 4.357 1.00 86.06 172 SER A CA 1
ATOM 1224 C C . SER A 1 172 ? 0.213 2.641 4.007 1.00 86.06 172 SER A C 1
ATOM 1226 O O . SER A 1 172 ? 0.081 3.752 3.482 1.00 86.06 172 SER A O 1
ATOM 1228 N N . ASP A 1 173 ? -0.817 1.863 4.322 1.00 85.88 173 ASP A N 1
ATOM 1229 C CA . ASP A 1 173 ? -2.228 2.252 4.215 1.00 85.88 173 ASP A CA 1
ATOM 1230 C C . ASP A 1 173 ? -2.919 1.852 5.518 1.00 85.88 173 ASP A C 1
ATOM 1232 O O . ASP A 1 173 ? -3.359 0.713 5.681 1.00 85.88 173 ASP A O 1
ATOM 1236 N N . ILE A 1 174 ? -2.891 2.757 6.498 1.00 89.12 174 ILE A N 1
ATOM 1237 C CA . ILE A 1 174 ? -3.408 2.481 7.836 1.00 89.12 174 ILE A CA 1
ATOM 1238 C C . ILE A 1 174 ? -4.884 2.849 7.897 1.00 89.12 174 ILE A C 1
ATOM 1240 O O . ILE A 1 174 ? -5.265 3.990 7.683 1.00 89.12 174 ILE A O 1
ATOM 1244 N N . THR A 1 175 ? -5.714 1.891 8.290 1.00 92.25 175 THR A N 1
ATOM 1245 C CA . THR A 1 175 ? -7.093 2.129 8.716 1.00 92.25 175 THR A CA 1
ATOM 1246 C C . THR A 1 175 ? -7.205 1.862 10.211 1.00 92.25 175 THR A C 1
ATOM 1248 O O . THR A 1 175 ? -6.796 0.800 10.679 1.00 92.25 175 THR A O 1
ATOM 1251 N N . ILE A 1 176 ? -7.809 2.790 10.957 1.00 93.75 176 ILE A N 1
ATOM 1252 C CA . ILE A 1 176 ? -8.109 2.639 12.387 1.00 93.75 176 ILE A CA 1
ATOM 1253 C C . ILE A 1 176 ? -9.614 2.506 12.624 1.00 93.75 176 ILE A C 1
ATOM 1255 O O . ILE A 1 176 ? -10.423 3.216 12.027 1.00 93.75 176 ILE A O 1
ATOM 1259 N N . ARG A 1 177 ? -10.012 1.596 13.515 1.00 90.56 177 ARG A N 1
ATOM 1260 C CA . ARG A 1 177 ? -11.397 1.443 13.978 1.00 90.56 177 ARG A CA 1
ATOM 1261 C C . ARG A 1 177 ? -11.427 1.271 15.484 1.00 90.56 177 ARG A C 1
ATOM 1263 O O . ARG A 1 177 ? -10.703 0.444 16.019 1.00 90.56 177 ARG A O 1
ATOM 1270 N N . LEU A 1 178 ? -12.305 2.010 16.154 1.00 88.62 178 LEU A N 1
ATOM 1271 C CA . LEU A 1 178 ? -12.584 1.854 17.579 1.00 88.62 178 LEU A CA 1
ATOM 1272 C C . LEU A 1 178 ? -13.964 1.216 17.748 1.00 88.62 178 LEU A C 1
ATOM 1274 O O . LEU A 1 178 ? -14.929 1.632 17.111 1.00 88.62 178 LEU A O 1
ATOM 1278 N N . ARG A 1 179 ? -14.059 0.202 18.605 1.00 86.19 179 ARG A N 1
ATOM 1279 C CA . ARG A 1 179 ? -15.302 -0.491 18.952 1.00 86.19 179 ARG A CA 1
ATOM 1280 C C . ARG A 1 179 ? -15.426 -0.613 20.462 1.00 86.19 179 ARG A C 1
ATOM 1282 O O . ARG A 1 179 ? -14.419 -0.730 21.155 1.00 86.19 179 ARG A O 1
ATOM 1289 N N . ALA A 1 180 ? -16.660 -0.642 20.945 1.00 85.31 180 ALA A N 1
ATOM 1290 C CA . ALA A 1 180 ? -16.988 -1.082 22.293 1.00 85.31 180 ALA A CA 1
ATOM 1291 C C . ALA A 1 180 ? -17.802 -2.376 22.213 1.00 85.31 180 ALA A C 1
ATOM 1293 O O . ALA A 1 180 ? -18.613 -2.542 21.300 1.00 85.31 180 ALA A O 1
ATOM 1294 N N . ALA A 1 181 ? -17.585 -3.291 23.155 1.00 78.12 18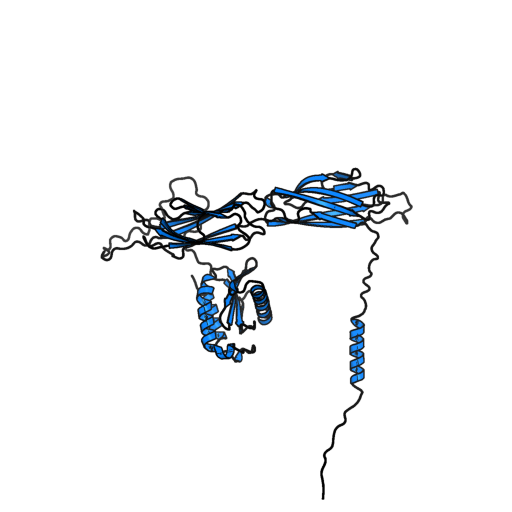1 ALA A N 1
ATOM 1295 C CA . ALA A 1 181 ? -18.377 -4.516 23.251 1.00 78.12 181 ALA A CA 1
ATOM 1296 C C . ALA A 1 181 ? -19.820 -4.220 23.690 1.00 78.12 181 ALA A C 1
ATOM 1298 O O . ALA A 1 181 ? -20.750 -4.928 23.312 1.00 78.12 181 ALA A O 1
ATOM 1299 N N . GLN A 1 182 ? -20.006 -3.173 24.494 1.00 81.38 182 GLN A N 1
ATOM 1300 C CA . GLN A 1 182 ? -21.308 -2.731 24.970 1.00 81.38 182 GLN A CA 1
ATOM 1301 C C . GLN A 1 182 ? -21.897 -1.664 24.041 1.00 81.38 182 GLN A C 1
ATOM 1303 O O . GLN A 1 182 ? -21.201 -0.758 23.590 1.00 81.38 182 GLN A O 1
ATOM 1308 N N . VAL A 1 183 ? -23.209 -1.746 23.808 1.00 77.56 183 VAL A N 1
ATOM 1309 C CA . VAL A 1 183 ? -23.966 -0.771 22.999 1.00 77.56 183 VAL A CA 1
ATOM 1310 C C . VAL A 1 183 ? -24.417 0.458 23.796 1.00 77.56 183 VAL A C 1
ATOM 1312 O O . VAL A 1 183 ? -24.873 1.436 23.213 1.00 77.56 183 VAL A O 1
ATOM 1315 N N . ALA A 1 184 ? -24.298 0.406 25.123 1.00 78.12 184 ALA A N 1
ATOM 1316 C CA . ALA A 1 184 ? -24.606 1.493 26.040 1.00 78.12 184 ALA A CA 1
ATOM 1317 C C . ALA A 1 184 ? -23.710 1.404 27.282 1.00 78.12 184 ALA A C 1
ATOM 1319 O O . ALA A 1 184 ? -23.286 0.319 27.685 1.00 78.12 184 ALA A O 1
ATOM 1320 N N . ALA A 1 185 ? -23.440 2.549 27.896 1.00 81.94 185 ALA A N 1
ATOM 1321 C CA . ALA A 1 185 ? -22.639 2.666 29.101 1.00 81.94 185 ALA A CA 1
ATOM 1322 C C . ALA A 1 185 ? -23.515 2.673 30.351 1.00 81.94 185 ALA A C 1
ATOM 1324 O O . ALA A 1 185 ? -24.507 3.393 30.418 1.00 81.94 185 ALA A O 1
ATOM 1325 N N . THR A 1 186 ? -23.128 1.899 31.362 1.00 83.12 186 THR A N 1
ATOM 1326 C CA . THR A 1 186 ? -23.736 1.970 32.697 1.00 83.12 186 THR A CA 1
ATOM 1327 C C . THR A 1 186 ? -22.711 2.571 33.658 1.00 83.12 186 THR A C 1
ATOM 1329 O O . THR A 1 186 ? -21.602 2.036 33.739 1.00 83.12 186 THR A O 1
ATOM 1332 N N . PRO A 1 187 ? -23.031 3.660 34.381 1.00 84.88 187 PRO A N 1
ATOM 1333 C CA . PRO A 1 187 ? -22.112 4.265 35.340 1.00 84.88 187 PRO A CA 1
ATOM 1334 C C . PRO A 1 187 ? -21.528 3.246 36.329 1.00 84.88 187 PRO A C 1
ATOM 1336 O O . PRO A 1 187 ? -22.247 2.441 36.919 1.00 84.88 187 PRO A O 1
ATOM 1339 N N . GLY A 1 188 ? -20.208 3.273 36.501 1.00 79.25 188 GLY A N 1
ATOM 1340 C CA . GLY A 1 188 ? -19.458 2.384 37.388 1.00 79.25 188 GLY A CA 1
ATOM 1341 C C . GLY A 1 188 ? -19.249 0.956 36.878 1.00 79.25 188 GLY A C 1
ATOM 1342 O O . GLY A 1 188 ? -18.522 0.214 37.536 1.00 79.25 188 GLY A O 1
ATOM 1343 N N . GLN A 1 189 ? -19.834 0.577 35.737 1.00 82.06 189 GLN A N 1
ATOM 1344 C CA . GLN A 1 189 ? -19.579 -0.708 35.086 1.00 82.06 189 GLN A CA 1
ATOM 1345 C C . GLN A 1 189 ? -18.431 -0.595 34.067 1.00 82.06 189 GLN A C 1
ATOM 1347 O O . GLN A 1 189 ? -18.271 0.457 33.441 1.00 82.06 189 GLN A O 1
ATOM 1352 N N . PRO A 1 190 ? -17.636 -1.664 33.886 1.00 82.19 190 PRO A N 1
ATOM 1353 C CA . PRO A 1 190 ? -16.555 -1.693 32.908 1.00 82.19 190 PRO A CA 1
ATOM 1354 C C . PRO A 1 190 ? -17.070 -1.695 31.460 1.00 82.19 190 PRO A C 1
ATOM 1356 O O . PRO A 1 190 ? -17.995 -2.434 31.112 1.00 82.19 190 PRO A O 1
ATOM 1359 N N . LEU A 1 191 ? -16.419 -0.908 30.603 1.00 83.94 191 LEU A N 1
ATOM 1360 C CA . LEU A 1 191 ? -16.603 -0.879 29.154 1.00 83.94 191 LEU A CA 1
ATOM 1361 C C . LEU A 1 191 ? -15.373 -1.453 28.461 1.00 83.94 191 LEU A C 1
ATOM 1363 O O . LEU A 1 191 ? -14.262 -0.951 28.628 1.00 83.94 191 LEU A O 1
ATOM 1367 N N . ASN A 1 192 ? -15.588 -2.473 27.633 1.00 85.50 192 ASN A N 1
ATOM 1368 C CA . ASN A 1 192 ? -14.516 -3.131 26.899 1.00 85.50 192 ASN A CA 1
ATOM 1369 C C . ASN A 1 192 ? -14.383 -2.497 25.521 1.00 85.50 192 ASN A C 1
ATOM 1371 O O . ASN A 1 192 ? -15.279 -2.625 24.685 1.00 85.50 192 ASN A O 1
ATOM 1375 N N . TYR A 1 193 ? -13.248 -1.858 25.283 1.00 87.12 193 TYR A N 1
ATOM 1376 C CA . TYR A 1 193 ? -12.900 -1.236 24.021 1.00 87.12 193 TYR A CA 1
ATOM 1377 C C . TYR A 1 193 ? -11.883 -2.068 23.247 1.00 87.12 193 TYR A C 1
ATOM 1379 O O . TYR A 1 193 ? -11.017 -2.744 23.810 1.00 87.12 193 TYR A O 1
ATOM 1387 N N . ARG A 1 194 ? -11.986 -1.973 21.925 1.00 91.00 194 ARG A N 1
ATOM 1388 C CA . ARG A 1 194 ? -11.096 -2.605 20.961 1.00 91.00 194 ARG A CA 1
ATOM 1389 C C . ARG A 1 194 ? -10.735 -1.602 19.874 1.00 91.00 194 ARG A C 1
ATOM 1391 O O . ARG A 1 194 ? -11.626 -1.063 19.222 1.00 91.00 194 ARG A O 1
ATOM 1398 N N . ILE A 1 195 ? -9.441 -1.375 19.678 1.00 92.50 195 ILE A N 1
ATOM 1399 C CA . ILE A 1 195 ? -8.901 -0.666 18.520 1.00 92.50 195 ILE A CA 1
ATOM 1400 C C . ILE A 1 195 ? -8.365 -1.710 17.551 1.00 92.50 195 ILE A C 1
ATOM 1402 O O . ILE A 1 195 ? -7.482 -2.488 17.908 1.00 92.50 195 ILE A O 1
ATOM 1406 N N . ASP A 1 196 ? -8.891 -1.700 16.334 1.00 92.25 196 ASP A N 1
ATOM 1407 C CA . ASP A 1 196 ? -8.385 -2.463 15.203 1.00 92.25 196 ASP A CA 1
ATOM 1408 C C . ASP A 1 196 ? -7.613 -1.518 14.280 1.00 92.25 196 ASP A C 1
ATOM 1410 O O . ASP A 1 196 ? -8.173 -0.547 13.766 1.00 92.25 196 ASP A O 1
ATOM 1414 N N . LEU A 1 197 ? -6.333 -1.808 14.074 1.00 93.31 197 LEU A N 1
ATOM 1415 C CA . LEU A 1 197 ? -5.510 -1.218 13.029 1.00 93.31 197 LEU A CA 1
ATOM 1416 C C . LEU A 1 197 ? -5.338 -2.235 11.906 1.00 93.31 197 LEU A C 1
ATOM 1418 O O . LEU A 1 197 ? -5.070 -3.407 12.160 1.00 93.31 197 LEU A O 1
ATOM 1422 N N . LEU A 1 198 ? -5.464 -1.784 10.666 1.00 92.31 198 LEU A N 1
ATOM 1423 C CA . LEU A 1 198 ? -5.137 -2.562 9.478 1.00 92.31 198 LEU A CA 1
ATOM 1424 C C . LEU A 1 198 ? -4.142 -1.761 8.651 1.00 92.31 198 LEU A C 1
ATOM 1426 O O . LEU A 1 198 ? -4.475 -0.656 8.240 1.00 92.31 198 LEU A O 1
ATOM 1430 N N . ASN A 1 199 ? -2.961 -2.319 8.396 1.00 90.94 199 ASN A N 1
ATOM 1431 C CA . ASN A 1 199 ? -2.067 -1.828 7.357 1.00 90.94 199 ASN A CA 1
ATOM 1432 C C . ASN A 1 199 ? -2.310 -2.636 6.076 1.00 90.94 199 ASN A C 1
ATOM 1434 O O . ASN A 1 199 ? -1.857 -3.776 5.973 1.00 90.94 199 ASN A O 1
ATOM 1438 N N . GLY A 1 200 ? -3.057 -2.060 5.133 1.00 84.44 200 GLY A N 1
ATOM 1439 C CA . GLY A 1 200 ? -3.351 -2.651 3.822 1.00 84.44 200 GLY A CA 1
ATOM 1440 C C . GLY A 1 200 ? -2.315 -2.325 2.743 1.00 84.44 200 GLY A C 1
ATOM 1441 O O . GLY A 1 200 ? -2.497 -2.705 1.589 1.00 84.44 200 GLY A O 1
ATOM 1442 N N . GLY A 1 201 ? -1.259 -1.594 3.105 1.00 82.31 201 GLY A N 1
ATOM 1443 C CA . GLY A 1 201 ? -0.230 -1.143 2.180 1.00 82.31 201 GLY A CA 1
ATOM 1444 C C . GLY A 1 201 ? 0.792 -2.225 1.830 1.00 82.31 201 GLY A C 1
ATOM 1445 O O . GLY A 1 201 ? 0.744 -3.354 2.309 1.00 82.31 201 GLY A O 1
ATOM 1446 N N . VAL A 1 202 ? 1.765 -1.841 1.010 1.00 77.25 202 VAL A N 1
ATOM 1447 C CA . VAL A 1 202 ? 2.874 -2.693 0.539 1.00 77.25 202 VAL A CA 1
ATOM 1448 C C . VAL A 1 202 ? 4.175 -2.467 1.331 1.00 77.25 202 VAL A C 1
ATOM 1450 O O . VAL A 1 202 ? 5.241 -2.921 0.929 1.00 77.25 202 VAL A O 1
ATOM 1453 N N . GLY A 1 203 ? 4.100 -1.783 2.478 1.00 79.00 203 GLY A N 1
ATOM 1454 C CA . GLY A 1 203 ? 5.225 -1.562 3.390 1.00 79.00 203 GLY A CA 1
ATOM 1455 C C . GLY A 1 203 ? 4.781 -1.239 4.825 1.00 79.00 203 GLY A C 1
ATOM 1456 O O . GLY A 1 203 ? 3.617 -0.885 5.053 1.00 79.00 203 GLY A O 1
ATOM 1457 N N . PRO A 1 204 ? 5.675 -1.371 5.823 1.00 86.31 204 PRO A N 1
ATOM 1458 C CA . PRO A 1 204 ? 5.363 -1.020 7.204 1.00 86.31 204 PRO A CA 1
ATOM 1459 C C . PRO A 1 204 ? 5.170 0.494 7.368 1.00 86.31 204 PRO A C 1
ATOM 1461 O O . PRO A 1 204 ? 5.869 1.293 6.742 1.00 86.31 204 PRO A O 1
ATOM 1464 N N . ALA A 1 205 ? 4.259 0.891 8.255 1.00 88.56 205 ALA A N 1
ATOM 1465 C CA . ALA A 1 205 ? 4.254 2.244 8.808 1.00 88.56 205 ALA A CA 1
ATOM 1466 C C . ALA A 1 205 ? 5.273 2.307 9.948 1.00 88.56 205 ALA A C 1
ATOM 1468 O O . ALA A 1 205 ? 5.244 1.426 10.801 1.00 88.56 205 ALA A O 1
ATOM 1469 N N . VAL A 1 206 ? 6.152 3.306 9.989 1.00 89.88 206 VAL A N 1
ATOM 1470 C CA . VAL A 1 206 ? 7.190 3.417 11.031 1.00 89.88 206 VAL A CA 1
ATOM 1471 C C . VAL A 1 206 ? 6.958 4.630 11.930 1.00 89.88 206 VAL A C 1
ATOM 1473 O O . VAL A 1 206 ? 6.167 5.515 11.594 1.00 89.88 206 VAL A O 1
ATOM 1476 N N . ASN A 1 207 ? 7.608 4.644 13.098 1.00 91.25 207 ASN A N 1
ATOM 1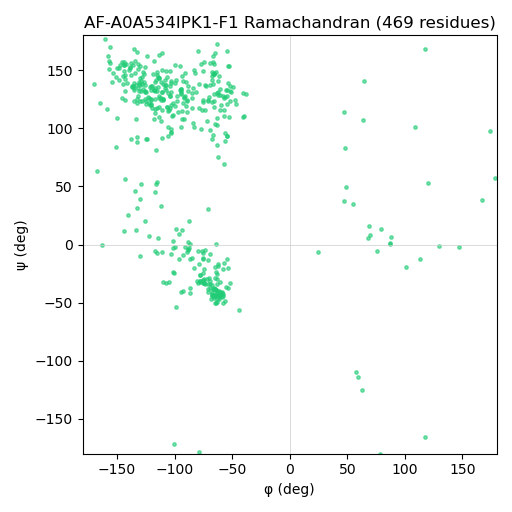477 C CA . ASN 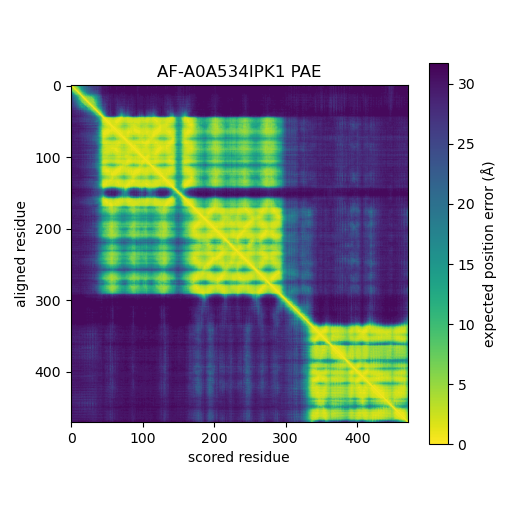A 1 207 ? 7.454 5.667 14.142 1.00 91.25 207 ASN A CA 1
ATOM 1478 C C . ASN A 1 207 ? 5.978 5.948 14.467 1.00 91.25 207 ASN A C 1
ATOM 1480 O O . ASN A 1 207 ? 5.525 7.097 14.451 1.00 91.25 207 ASN A O 1
ATOM 1484 N N . ALA A 1 208 ? 5.209 4.883 14.696 1.00 94.31 208 ALA A N 1
ATOM 1485 C CA . ALA A 1 208 ? 3.782 4.991 14.913 1.00 94.31 208 ALA A CA 1
ATOM 1486 C C . ALA A 1 208 ? 3.466 5.307 16.381 1.00 94.31 208 ALA A C 1
ATOM 1488 O O . ALA A 1 208 ? 3.909 4.613 17.293 1.00 94.31 208 ALA A O 1
ATOM 1489 N N . THR A 1 209 ? 2.626 6.313 16.607 1.00 95.75 209 THR A N 1
ATOM 1490 C CA . THR A 1 209 ? 2.081 6.653 17.923 1.00 95.75 209 THR A CA 1
ATOM 1491 C C . THR A 1 209 ? 0.572 6.484 17.891 1.00 95.75 209 THR A C 1
ATOM 1493 O O . THR A 1 209 ? -0.135 7.222 17.204 1.00 95.75 209 THR A O 1
ATOM 1496 N N . ILE A 1 210 ? 0.073 5.503 18.638 1.00 96.31 210 ILE A N 1
ATOM 1497 C CA . ILE A 1 210 ? -1.350 5.236 18.819 1.00 96.31 210 ILE A CA 1
ATOM 1498 C C . ILE A 1 210 ? -1.784 5.932 20.103 1.00 96.31 210 ILE A C 1
ATOM 1500 O O . ILE A 1 210 ? -1.138 5.802 21.139 1.00 96.31 210 ILE A O 1
ATOM 1504 N N . VAL A 1 211 ? -2.897 6.649 20.053 1.00 94.94 211 VAL A N 1
ATOM 1505 C CA . VAL A 1 211 ? -3.469 7.362 21.193 1.00 94.94 211 VAL A CA 1
ATOM 1506 C C . VAL A 1 211 ? -4.929 6.971 21.322 1.00 94.94 211 VAL A C 1
ATOM 1508 O O . VAL A 1 211 ? -5.690 7.189 20.385 1.00 94.94 211 VAL A O 1
ATOM 1511 N N . ALA A 1 212 ? -5.336 6.467 22.482 1.00 93.81 212 ALA A N 1
ATOM 1512 C CA . ALA A 1 212 ? -6.737 6.326 22.864 1.00 93.81 212 ALA A CA 1
ATOM 1513 C C . ALA A 1 212 ? -7.079 7.361 23.937 1.00 93.81 212 ALA A C 1
ATOM 1515 O O . ALA A 1 212 ? -6.302 7.586 24.862 1.00 93.81 212 ALA A O 1
ATOM 1516 N N . THR A 1 213 ? -8.240 7.996 23.822 1.00 92.44 213 THR A N 1
ATOM 1517 C CA . THR A 1 213 ? -8.767 8.918 24.831 1.00 92.44 213 THR A CA 1
ATOM 1518 C C . THR A 1 213 ? -10.064 8.349 25.384 1.00 92.44 213 THR A C 1
ATOM 1520 O O . THR A 1 213 ? -11.039 8.152 24.653 1.00 92.44 213 THR A O 1
ATOM 1523 N N . LEU A 1 214 ? -10.039 8.043 26.679 1.00 88.75 214 LEU A N 1
ATOM 1524 C CA . LEU A 1 214 ? -11.193 7.594 27.440 1.00 88.75 214 LEU A CA 1
ATOM 1525 C C . LEU A 1 214 ? -12.201 8.741 27.602 1.00 88.75 214 LEU A C 1
ATOM 1527 O O . LEU A 1 214 ? -11.810 9.910 27.575 1.00 88.75 214 LEU A O 1
ATOM 1531 N N . PRO A 1 215 ? -13.485 8.424 27.830 1.00 84.31 215 PRO A N 1
ATOM 1532 C CA . PRO A 1 215 ? -14.462 9.418 28.251 1.00 84.31 215 PRO A CA 1
ATOM 1533 C C . PRO A 1 215 ? -14.004 10.202 29.483 1.00 84.31 215 PRO A C 1
ATOM 1535 O O . PRO A 1 215 ? -13.265 9.676 30.320 1.00 84.31 215 PRO A O 1
ATOM 1538 N N . GLN A 1 216 ? -14.509 11.431 29.634 1.00 80.31 216 GLN A N 1
ATOM 1539 C CA . GLN A 1 216 ? -14.293 12.242 30.837 1.00 80.31 216 GLN A CA 1
ATOM 1540 C C . GLN A 1 216 ? -14.596 11.422 32.092 1.00 80.31 216 GLN A C 1
ATOM 1542 O O . GLN A 1 216 ? -15.575 10.701 32.093 1.00 80.31 216 GLN A O 1
ATOM 1547 N N . GLY A 1 217 ? -13.767 11.467 33.139 1.00 76.00 217 GLY A N 1
ATOM 1548 C CA . GLY A 1 217 ? -13.992 10.667 34.358 1.00 76.00 217 GLY A CA 1
ATOM 1549 C C . GLY A 1 217 ? -13.841 9.145 34.182 1.00 76.00 217 GLY A C 1
ATOM 1550 O O . GLY A 1 217 ? -14.121 8.386 35.111 1.00 76.00 217 GLY A O 1
ATOM 1551 N N . GLY A 1 218 ? -13.415 8.687 33.002 1.00 80.88 218 GLY A N 1
ATOM 1552 C CA . GLY A 1 218 ? -13.041 7.306 32.743 1.00 80.88 218 GLY A CA 1
ATOM 1553 C C . GLY A 1 218 ? -11.695 6.963 33.377 1.00 80.88 218 GLY A C 1
ATOM 1554 O O . GLY A 1 218 ? -10.742 7.737 33.282 1.00 80.88 218 GLY A O 1
ATOM 1555 N N . GLN A 1 219 ? -11.608 5.789 33.998 1.00 79.50 219 GLN A N 1
ATOM 1556 C CA . GLN A 1 219 ? -10.355 5.206 34.474 1.00 79.50 219 GLN A CA 1
ATOM 1557 C C . GLN A 1 219 ? -10.110 3.887 33.747 1.00 79.50 219 GLN A C 1
ATOM 1559 O O . GLN A 1 219 ? -11.024 3.076 33.611 1.00 79.50 219 GLN A O 1
ATOM 1564 N N . SER A 1 220 ? -8.889 3.680 33.248 1.00 78.25 220 SER A N 1
ATOM 1565 C CA . SER A 1 220 ? -8.508 2.403 32.641 1.00 78.25 220 SER A CA 1
ATOM 1566 C C . SER A 1 220 ? -8.279 1.354 33.726 1.00 78.25 220 SER A C 1
ATOM 1568 O O . SER A 1 220 ? -7.417 1.546 34.583 1.00 78.25 220 SER A O 1
ATOM 1570 N N . ASP A 1 221 ? -8.980 0.228 33.634 1.00 71.94 221 ASP A N 1
ATOM 1571 C CA . ASP A 1 221 ? -8.849 -0.887 34.578 1.00 71.94 221 ASP A CA 1
ATOM 1572 C C . ASP A 1 221 ? -7.815 -1.918 34.095 1.00 71.94 221 ASP A C 1
ATOM 1574 O O . ASP A 1 221 ? -7.018 -2.444 34.869 1.00 71.94 221 ASP A O 1
ATOM 1578 N N . SER A 1 222 ? -7.801 -2.212 32.791 1.00 75.31 222 SER A N 1
ATOM 1579 C CA . SER A 1 222 ? -6.831 -3.128 32.175 1.00 75.31 222 SER A CA 1
ATOM 1580 C C . SER A 1 222 ? -6.574 -2.748 30.722 1.00 75.31 222 SER A C 1
ATOM 1582 O O . SER A 1 222 ? -7.481 -2.293 30.028 1.00 75.31 222 SER A O 1
ATOM 1584 N N . VAL A 1 223 ? -5.332 -2.909 30.260 1.00 82.75 223 VAL A N 1
ATOM 1585 C CA . VAL A 1 223 ? -4.907 -2.509 28.914 1.00 82.75 223 VAL A CA 1
ATOM 1586 C C . VAL A 1 223 ? -3.902 -3.516 28.352 1.00 82.75 223 VAL A C 1
ATOM 1588 O O . VAL A 1 223 ? -2.950 -3.889 29.039 1.00 82.75 223 VAL A O 1
ATOM 1591 N N . SER A 1 224 ? -4.114 -3.955 27.111 1.00 81.50 224 SER A N 1
ATOM 1592 C CA . SER A 1 224 ? -3.255 -4.896 26.390 1.00 81.50 224 SER A CA 1
ATOM 1593 C C . SER A 1 224 ? -3.168 -4.523 24.902 1.00 81.50 224 SER A C 1
ATOM 1595 O O . SER A 1 224 ? -4.209 -4.444 24.252 1.00 81.50 224 SER A O 1
ATOM 1597 N N . PRO A 1 225 ? -1.972 -4.321 24.323 1.00 87.31 225 PRO A N 1
ATOM 1598 C CA . PRO A 1 225 ? -0.655 -4.321 24.968 1.00 87.31 225 PRO A CA 1
ATOM 1599 C C . PRO A 1 225 ? -0.491 -3.167 25.973 1.00 87.31 225 PRO A C 1
ATOM 1601 O O . PRO A 1 225 ? -1.281 -2.224 25.979 1.00 87.31 225 PRO A O 1
ATOM 1604 N N . ARG A 1 226 ? 0.528 -3.229 26.844 1.00 88.94 226 ARG A N 1
ATOM 1605 C CA . ARG A 1 226 ? 0.778 -2.168 27.840 1.00 88.94 226 ARG A CA 1
ATOM 1606 C C . ARG A 1 226 ? 1.084 -0.828 27.143 1.00 88.94 226 ARG A C 1
ATOM 1608 O O . ARG A 1 226 ? 1.943 -0.824 26.262 1.00 88.94 226 ARG A O 1
ATOM 1615 N N . PRO A 1 227 ? 0.433 0.287 27.531 1.00 90.56 227 PRO A N 1
ATOM 1616 C CA . PRO A 1 227 ? 0.758 1.612 27.011 1.00 90.56 227 PRO A CA 1
ATOM 1617 C C . PRO A 1 227 ? 2.188 2.022 27.351 1.00 90.56 227 PRO A C 1
ATOM 1619 O O . PRO A 1 227 ? 2.685 1.729 28.439 1.00 90.56 227 PRO A O 1
ATOM 1622 N N . THR A 1 228 ? 2.819 2.754 26.438 1.00 92.38 228 THR A N 1
ATOM 1623 C CA . THR A 1 228 ? 4.111 3.412 26.665 1.00 92.38 228 THR A CA 1
ATOM 1624 C C . THR A 1 228 ? 3.959 4.562 27.656 1.00 92.38 228 THR A C 1
ATOM 1626 O O . THR A 1 228 ? 4.832 4.782 28.494 1.00 92.38 228 THR A O 1
ATOM 1629 N N . LYS A 1 229 ? 2.838 5.288 27.583 1.00 91.19 229 LYS A N 1
ATOM 1630 C CA . LYS A 1 229 ? 2.522 6.401 28.478 1.00 91.19 229 LYS A CA 1
ATOM 1631 C C . LYS A 1 229 ? 1.028 6.423 28.798 1.00 91.19 229 LYS A C 1
ATOM 1633 O O . LYS A 1 229 ? 0.191 6.152 27.940 1.00 91.19 229 LYS A O 1
ATOM 1638 N N . VAL A 1 230 ? 0.705 6.767 30.042 1.00 89.88 230 VAL A N 1
ATOM 1639 C CA . VAL A 1 230 ? -0.664 7.020 30.506 1.00 89.88 230 VAL A CA 1
ATOM 1640 C C . VAL A 1 230 ? -0.691 8.399 31.154 1.00 89.88 230 VAL A C 1
ATOM 1642 O O . VAL A 1 230 ? 0.110 8.669 32.047 1.00 89.88 230 VAL A O 1
ATOM 1645 N N . ASP A 1 231 ? -1.586 9.267 30.688 1.00 87.56 231 ASP A N 1
ATOM 1646 C CA . ASP A 1 231 ? -1.783 10.623 31.206 1.00 87.56 231 ASP A CA 1
ATOM 1647 C C . ASP A 1 231 ? -3.282 10.882 31.415 1.00 87.56 231 ASP A C 1
ATOM 1649 O O . ASP A 1 231 ? -4.022 11.220 30.488 1.00 87.56 231 ASP A O 1
ATOM 1653 N N . GLY A 1 232 ? -3.760 10.616 32.634 1.00 85.50 232 GLY A N 1
ATOM 1654 C CA . GLY A 1 232 ? -5.179 10.683 32.976 1.00 85.50 232 GLY A CA 1
ATOM 1655 C C . GLY A 1 232 ? -6.034 9.760 32.099 1.00 85.50 232 GLY A C 1
ATOM 1656 O O . GLY A 1 232 ? -5.982 8.541 32.227 1.00 85.50 232 GLY A O 1
ATOM 1657 N N . GLN A 1 233 ? -6.830 10.357 31.211 1.00 88.12 233 GLN A N 1
ATOM 1658 C CA . GLN A 1 233 ? -7.730 9.657 30.281 1.00 88.12 233 GLN A CA 1
ATOM 1659 C C . GLN A 1 233 ? -7.052 9.279 28.955 1.00 88.12 233 GLN A C 1
ATOM 1661 O O . GLN A 1 233 ? -7.679 8.657 28.101 1.00 88.12 233 GLN A O 1
ATOM 1666 N N . ARG A 1 234 ? -5.793 9.675 28.748 1.00 92.06 234 ARG A N 1
ATOM 1667 C CA . ARG A 1 234 ? -5.052 9.446 27.509 1.00 92.06 234 ARG A CA 1
ATOM 1668 C C . ARG A 1 234 ? -4.118 8.249 27.667 1.00 92.06 234 ARG A C 1
ATOM 1670 O O . ARG A 1 234 ? -3.210 8.267 28.496 1.00 92.06 234 ARG A O 1
ATOM 1677 N N . LEU A 1 235 ? -4.330 7.227 26.846 1.00 93.31 235 LEU A N 1
ATOM 1678 C CA . LEU A 1 235 ? -3.478 6.047 26.722 1.00 93.31 235 LEU A CA 1
ATOM 1679 C C . LEU A 1 235 ? -2.666 6.174 25.434 1.00 93.31 235 LEU A C 1
ATOM 1681 O O . LEU A 1 235 ? -3.241 6.413 24.374 1.00 93.31 235 LEU A O 1
ATOM 1685 N N . GLU A 1 236 ? -1.350 6.026 25.515 1.00 94.94 236 GLU A N 1
ATOM 1686 C CA . GLU A 1 236 ? -0.451 6.213 24.378 1.00 94.94 236 GLU A CA 1
ATOM 1687 C C . GLU A 1 236 ? 0.490 5.018 24.214 1.00 94.94 236 GLU A C 1
ATOM 1689 O O . GLU A 1 236 ? 1.123 4.570 25.173 1.00 94.94 236 GLU A O 1
ATOM 1694 N N . TRP A 1 237 ? 0.592 4.515 22.985 1.00 95.38 237 TRP A N 1
ATOM 1695 C CA . TRP A 1 237 ? 1.506 3.451 22.584 1.00 95.38 237 TRP A CA 1
ATOM 1696 C C . TRP A 1 237 ? 2.421 3.968 21.487 1.00 95.38 237 TRP A C 1
ATOM 1698 O O . TRP A 1 237 ? 1.950 4.409 20.440 1.00 95.38 237 TRP A O 1
ATOM 1708 N N . PHE A 1 238 ? 3.722 3.866 21.719 1.00 94.88 238 PHE A N 1
ATOM 1709 C CA . PHE A 1 238 ? 4.733 4.034 20.691 1.00 94.88 238 PHE A CA 1
ATOM 1710 C C . PHE A 1 238 ? 5.104 2.664 20.123 1.00 94.88 238 PHE A C 1
ATOM 1712 O O . PHE A 1 238 ? 5.358 1.722 20.878 1.00 94.88 238 PHE A O 1
ATOM 1719 N N . VAL A 1 239 ? 5.108 2.556 18.799 1.00 91.94 239 VAL A N 1
ATOM 1720 C CA . VAL A 1 239 ? 5.417 1.335 18.059 1.00 91.94 239 VAL A CA 1
ATOM 1721 C C . VAL A 1 239 ? 6.407 1.686 16.952 1.00 91.94 239 VAL A C 1
ATOM 1723 O O . VAL A 1 239 ? 6.105 2.506 16.085 1.00 91.94 239 VAL A O 1
ATOM 1726 N N . ASP A 1 240 ? 7.572 1.035 16.958 1.00 90.75 240 ASP A N 1
ATOM 1727 C CA . ASP A 1 240 ? 8.635 1.293 15.975 1.00 90.75 240 ASP A CA 1
ATOM 1728 C C . ASP A 1 240 ? 8.144 1.076 14.539 1.00 90.75 240 ASP A C 1
ATOM 1730 O O . ASP A 1 240 ? 8.417 1.885 13.652 1.00 90.75 240 ASP A O 1
ATOM 1734 N N . ALA A 1 241 ? 7.376 0.003 14.325 1.00 89.44 241 ALA A N 1
ATOM 1735 C CA . ALA A 1 241 ? 6.751 -0.302 13.050 1.00 89.44 241 ALA A CA 1
ATOM 1736 C C . ALA A 1 241 ? 5.412 -1.036 13.214 1.00 89.44 241 ALA A C 1
ATOM 1738 O O . ALA A 1 241 ? 5.282 -1.943 14.035 1.00 89.44 241 ALA A O 1
ATOM 1739 N N . ILE A 1 242 ? 4.442 -0.691 12.366 1.00 90.19 242 ILE A N 1
ATOM 1740 C CA . ILE A 1 242 ? 3.212 -1.446 12.113 1.00 90.19 242 ILE A CA 1
ATOM 1741 C C . ILE A 1 242 ? 3.387 -2.168 10.764 1.00 90.19 242 ILE A C 1
ATOM 1743 O O . ILE A 1 242 ? 3.196 -1.550 9.707 1.00 90.19 242 ILE A O 1
ATOM 1747 N N . PRO A 1 243 ? 3.786 -3.454 10.773 1.00 88.19 243 PRO A N 1
ATOM 1748 C CA . PRO A 1 243 ? 3.831 -4.296 9.582 1.00 88.19 243 PRO A CA 1
ATOM 1749 C C . PRO A 1 243 ? 2.506 -4.362 8.824 1.00 88.19 243 PRO A C 1
ATOM 1751 O O . PRO A 1 243 ? 1.454 -3.968 9.324 1.00 88.19 243 PRO A O 1
ATOM 1754 N N . VAL A 1 244 ? 2.569 -4.880 7.599 1.00 83.75 244 VAL A N 1
ATOM 1755 C CA . VAL A 1 244 ? 1.378 -5.183 6.798 1.00 83.75 244 VAL A CA 1
ATOM 1756 C C . VAL A 1 244 ? 0.525 -6.218 7.535 1.00 83.75 244 VAL A C 1
ATOM 1758 O O . VAL A 1 244 ? 1.051 -7.207 8.045 1.00 83.75 244 VAL A O 1
ATOM 1761 N N . GLY A 1 245 ? -0.786 -5.986 7.600 1.00 81.69 245 GLY A N 1
ATOM 1762 C CA . GLY A 1 245 ? -1.729 -6.839 8.322 1.00 81.69 245 GLY A CA 1
ATOM 1763 C C . GLY A 1 245 ? -2.449 -6.136 9.472 1.00 81.69 245 GLY A C 1
ATOM 1764 O O . GLY A 1 245 ? -2.509 -4.908 9.549 1.00 81.69 245 GLY A O 1
ATOM 1765 N N . SER A 1 246 ? -3.082 -6.929 10.337 1.00 89.50 246 SER A N 1
ATOM 1766 C CA . SER A 1 246 ? -3.944 -6.428 11.411 1.00 89.50 246 SER A CA 1
ATOM 1767 C C . SER A 1 246 ? -3.241 -6.384 12.763 1.00 89.50 246 SER A C 1
ATOM 1769 O O . SER A 1 246 ? -2.559 -7.326 13.157 1.00 89.50 246 SER A O 1
ATOM 1771 N N . TYR A 1 247 ? -3.487 -5.307 13.503 1.00 86.81 247 TYR A N 1
ATOM 1772 C CA . TYR A 1 247 ? -2.987 -5.066 14.851 1.00 86.81 247 TYR A CA 1
ATOM 1773 C C . TYR A 1 247 ? -4.145 -4.681 15.763 1.00 86.81 247 TYR A C 1
ATOM 1775 O O . TYR A 1 247 ? -5.051 -3.950 15.364 1.00 86.81 247 TYR A O 1
ATOM 1783 N N . THR A 1 248 ? -4.140 -5.173 16.999 1.00 88.94 248 THR A N 1
ATOM 1784 C CA . THR A 1 248 ? -5.252 -4.963 17.929 1.00 88.94 248 THR A CA 1
ATOM 1785 C C . THR A 1 248 ? -4.767 -4.452 19.271 1.00 88.94 248 THR A C 1
ATOM 1787 O O . THR A 1 248 ? -3.822 -4.988 19.844 1.00 88.94 248 THR A O 1
ATOM 1790 N N . PHE A 1 249 ? -5.491 -3.469 19.800 1.00 87.31 249 PHE A N 1
ATOM 1791 C CA . PHE A 1 249 ? -5.346 -2.982 21.165 1.00 87.31 249 PHE A CA 1
ATOM 1792 C C . PHE A 1 249 ? -6.674 -3.159 21.891 1.00 87.31 249 PHE A C 1
ATOM 1794 O O . PHE A 1 249 ? -7.736 -2.817 21.371 1.00 87.31 249 PHE A O 1
ATOM 1801 N N . LEU A 1 250 ? -6.618 -3.705 23.095 1.00 86.94 250 LEU A N 1
ATOM 1802 C CA . LEU A 1 250 ? -7.757 -3.948 23.964 1.00 86.94 250 LEU A CA 1
ATOM 1803 C C . LEU A 1 250 ? -7.571 -3.137 25.239 1.00 86.94 250 LEU A C 1
ATOM 1805 O O . LEU A 1 250 ? -6.505 -3.167 25.854 1.00 86.94 250 LEU A O 1
ATOM 1809 N N . PHE A 1 251 ? -8.610 -2.430 25.662 1.00 84.81 251 PHE A N 1
ATOM 1810 C CA . PHE A 1 251 ? -8.605 -1.761 26.955 1.00 84.81 251 PHE A CA 1
ATOM 1811 C C . PHE A 1 251 ? -9.988 -1.776 27.580 1.00 84.81 251 PHE A C 1
ATOM 1813 O O . PHE A 1 251 ? -11.001 -1.692 26.892 1.00 84.81 251 PHE A O 1
ATOM 1820 N N . ASN A 1 252 ? -10.022 -1.883 28.898 1.00 84.62 252 ASN A N 1
ATOM 1821 C CA . ASN A 1 252 ? -11.229 -1.768 29.689 1.00 84.62 252 ASN A CA 1
ATOM 1822 C C . ASN A 1 252 ? -11.185 -0.450 30.457 1.00 84.62 252 ASN A C 1
ATOM 1824 O O . ASN A 1 252 ? -10.149 -0.114 31.039 1.00 84.62 252 ASN A O 1
ATOM 1828 N N . ALA A 1 253 ? -12.292 0.281 30.454 1.00 85.75 253 ALA A N 1
ATOM 1829 C CA . ALA A 1 253 ? -12.435 1.479 31.256 1.00 85.75 253 ALA A CA 1
ATOM 1830 C C . ALA A 1 253 ? -13.796 1.530 31.939 1.00 85.75 253 ALA A C 1
ATOM 1832 O O . ALA A 1 253 ? -14.830 1.305 31.311 1.00 85.75 253 ALA A O 1
ATOM 1833 N N . SER A 1 254 ? -13.799 1.899 33.212 1.00 81.31 254 SER A N 1
ATOM 1834 C CA . SER A 1 254 ? -15.012 2.228 33.947 1.00 81.31 254 SER A CA 1
ATOM 1835 C C . SER A 1 254 ? -15.188 3.743 33.995 1.00 81.31 254 SER A C 1
ATOM 1837 O O . SER A 1 254 ? -14.227 4.505 34.096 1.00 81.31 254 SER A O 1
ATOM 1839 N N . PHE A 1 255 ? -16.434 4.198 33.882 1.00 83.81 255 PHE A N 1
ATOM 1840 C CA . PHE A 1 255 ? -16.783 5.618 33.891 1.00 83.81 255 PHE A CA 1
ATOM 1841 C C . PHE A 1 255 ? -17.739 5.910 35.043 1.00 83.81 255 PHE A C 1
ATOM 1843 O O . PHE A 1 255 ? -18.785 5.270 35.161 1.00 83.81 255 PHE A O 1
ATOM 1850 N N . ARG A 1 256 ? -17.385 6.874 35.895 1.00 82.19 256 ARG A N 1
ATOM 1851 C CA . ARG A 1 256 ? -18.227 7.346 37.001 1.00 82.19 256 ARG A CA 1
ATOM 1852 C C . ARG A 1 256 ? -18.428 8.859 36.861 1.00 82.19 256 ARG A C 1
ATOM 1854 O O . ARG A 1 256 ? -17.587 9.609 37.348 1.00 82.19 256 ARG A O 1
ATOM 1861 N N . PRO A 1 257 ? -19.486 9.308 36.165 1.00 76.19 257 PRO A N 1
ATOM 1862 C CA . PRO A 1 257 ? -19.773 10.729 36.052 1.00 76.19 257 PRO A CA 1
ATOM 1863 C C . PRO A 1 257 ? -20.154 11.339 37.402 1.00 76.19 257 PRO A C 1
ATOM 1865 O O . PRO A 1 257 ? -20.843 10.696 38.193 1.00 76.19 257 PRO A O 1
ATOM 1868 N N . GLU A 1 258 ? -19.793 12.605 37.606 1.00 73.69 258 GLU A N 1
ATOM 1869 C CA . GLU A 1 258 ? -20.307 13.423 38.714 1.00 73.69 258 GLU A CA 1
ATOM 1870 C C . GLU A 1 258 ? -21.750 13.898 38.454 1.00 73.69 258 GLU A C 1
ATOM 1872 O O . GLU A 1 258 ? -22.545 14.004 39.385 1.00 73.69 258 GLU A O 1
ATOM 1877 N N . GLU A 1 259 ? -22.120 14.103 37.183 1.00 73.88 259 GLU A N 1
ATOM 1878 C CA . GLU A 1 259 ? -23.455 14.534 36.749 1.00 73.88 259 GLU A CA 1
ATOM 1879 C C . GLU A 1 259 ? -24.052 13.588 35.698 1.00 73.88 259 GLU A C 1
ATOM 1881 O O . GLU A 1 259 ? -23.340 12.956 34.920 1.00 73.88 259 GLU A O 1
ATOM 1886 N N . SER A 1 260 ? -25.383 13.500 35.627 1.00 75.06 260 SER A N 1
ATOM 1887 C CA . SER A 1 260 ? -26.044 12.665 34.615 1.00 75.06 260 SER A CA 1
ATOM 1888 C C . SER A 1 260 ? -25.741 13.174 33.204 1.00 75.06 260 SER A C 1
ATOM 1890 O O . SER A 1 260 ? -26.257 14.206 32.784 1.00 75.06 260 SER A O 1
ATOM 1892 N N . VAL A 1 261 ? -24.934 12.422 32.456 1.00 81.25 261 VAL A N 1
ATOM 1893 C CA . VAL A 1 261 ? -24.617 12.704 31.051 1.00 81.25 261 VAL A CA 1
ATOM 1894 C C . VAL A 1 261 ? -25.407 11.774 30.123 1.00 81.25 261 VAL A C 1
ATOM 1896 O O . VAL A 1 261 ? -25.550 10.593 30.435 1.00 81.25 261 VAL A O 1
ATOM 1899 N N . PRO A 1 262 ? -25.913 12.256 28.973 1.00 77.00 262 PRO A N 1
ATOM 1900 C CA . PRO A 1 262 ? -26.716 11.439 28.056 1.00 77.00 262 PRO A CA 1
ATOM 1901 C C . PRO A 1 262 ? -25.875 10.449 27.234 1.00 77.00 262 PRO A C 1
ATOM 1903 O O . PRO A 1 262 ? -26.379 9.423 26.773 1.00 77.00 262 PRO A O 1
ATOM 1906 N N . SER A 1 263 ? -24.592 10.748 27.032 1.00 81.88 263 SER A N 1
ATOM 1907 C CA . SER A 1 263 ? -23.672 9.927 26.250 1.00 81.88 263 SER A CA 1
ATOM 1908 C C . SER A 1 263 ? -22.222 10.177 26.644 1.00 81.88 263 SER A C 1
ATOM 1910 O O . SER A 1 263 ? -21.883 11.262 27.113 1.00 81.88 263 SER A O 1
ATOM 1912 N N . ILE A 1 264 ? -21.364 9.206 26.359 1.00 83.25 264 ILE A N 1
ATOM 1913 C CA . ILE A 1 264 ? -19.910 9.305 26.484 1.00 83.25 264 ILE A CA 1
ATOM 1914 C C . ILE A 1 264 ? -19.241 9.198 25.114 1.00 83.25 264 ILE A C 1
ATOM 1916 O O . ILE A 1 264 ? -19.737 8.492 24.237 1.00 83.25 264 ILE A O 1
ATOM 1920 N N . LEU A 1 265 ? -18.105 9.875 24.949 1.00 86.62 265 LEU A N 1
ATOM 1921 C CA . LEU A 1 265 ? -17.283 9.837 23.741 1.00 86.62 265 LEU A CA 1
ATOM 1922 C C . LEU A 1 265 ? -15.944 9.172 24.060 1.00 86.62 265 LEU A C 1
ATOM 1924 O O . LEU A 1 265 ? -15.252 9.601 24.981 1.00 86.62 265 LEU A O 1
ATOM 1928 N N . ALA A 1 266 ? -15.575 8.162 23.280 1.00 87.38 266 ALA A N 1
ATOM 1929 C CA . ALA A 1 266 ? -14.230 7.603 23.262 1.00 87.38 266 ALA A CA 1
ATOM 1930 C C . ALA A 1 266 ? -13.623 7.820 21.876 1.00 87.38 266 ALA A C 1
ATOM 1932 O O . ALA A 1 266 ? -14.313 7.667 20.865 1.00 87.38 266 ALA A O 1
ATOM 1933 N N . SER A 1 267 ? -12.339 8.160 21.813 1.00 91.62 267 SER A N 1
ATOM 1934 C CA . SER A 1 267 ? -11.637 8.368 20.545 1.00 91.62 267 SER A CA 1
ATOM 1935 C C . SER A 1 267 ? -10.310 7.630 20.501 1.00 91.62 267 SER A C 1
ATOM 1937 O O . SER A 1 267 ? -9.709 7.315 21.528 1.00 91.62 267 SER A O 1
ATOM 1939 N N . ALA A 1 268 ? -9.862 7.329 19.289 1.00 93.75 268 ALA A N 1
ATOM 1940 C CA . ALA A 1 268 ? -8.547 6.784 19.026 1.00 93.75 268 ALA A CA 1
ATOM 1941 C C . ALA A 1 268 ? -7.943 7.459 17.794 1.00 93.75 268 ALA A C 1
ATOM 1943 O O . ALA A 1 268 ? -8.652 7.807 16.852 1.00 93.75 268 ALA A O 1
ATOM 1944 N N . SER A 1 269 ? -6.629 7.636 17.791 1.00 95.44 269 SER A N 1
ATOM 1945 C CA . SER A 1 269 ? -5.888 8.124 16.634 1.00 95.44 269 SER A CA 1
ATOM 1946 C C . SER A 1 269 ? -4.550 7.421 16.513 1.00 95.44 269 SER A C 1
ATOM 1948 O O . SER A 1 269 ? -4.017 6.929 17.505 1.00 95.44 269 SER A O 1
ATOM 1950 N N . VAL A 1 270 ? -4.013 7.382 15.303 1.00 95.69 270 VAL A N 1
ATOM 1951 C CA . VAL A 1 270 ? -2.672 6.883 15.020 1.00 95.69 270 VAL A CA 1
ATOM 1952 C C . VAL A 1 270 ? -1.951 7.895 14.146 1.00 95.69 270 VAL A C 1
ATOM 1954 O O . VAL A 1 270 ? -2.480 8.326 13.125 1.00 95.69 270 VAL A O 1
ATOM 1957 N N . THR A 1 271 ? -0.756 8.295 14.562 1.00 94.38 271 THR A N 1
ATOM 1958 C CA . THR A 1 271 ? 0.178 9.074 13.741 1.00 94.38 271 THR A CA 1
ATOM 1959 C C . THR A 1 271 ? 1.337 8.187 13.346 1.00 94.38 271 THR A C 1
ATOM 1961 O O . THR A 1 271 ? 1.819 7.444 14.191 1.00 94.38 271 THR A O 1
ATOM 1964 N N . TYR A 1 272 ? 1.790 8.250 12.102 1.00 91.88 272 TYR A N 1
ATOM 1965 C CA . TYR A 1 272 ? 2.876 7.407 11.601 1.00 91.88 272 TYR A CA 1
ATOM 1966 C C . TYR A 1 272 ? 3.562 8.062 10.403 1.00 91.88 272 TYR A C 1
ATOM 1968 O O . TYR A 1 272 ? 3.058 9.042 9.862 1.00 91.88 272 TYR A O 1
ATOM 1976 N N . VAL A 1 273 ? 4.688 7.508 9.969 1.00 87.31 273 VAL A N 1
ATOM 1977 C CA . VAL A 1 273 ? 5.328 7.825 8.684 1.00 87.31 273 VAL A CA 1
ATOM 1978 C C . VAL A 1 273 ? 5.372 6.569 7.806 1.00 87.31 273 VAL A C 1
ATOM 1980 O O . VAL A 1 273 ? 5.229 5.441 8.284 1.00 87.31 273 VAL A O 1
ATOM 1983 N N . ASP A 1 274 ? 5.489 6.757 6.498 1.00 80.00 274 ASP A N 1
ATOM 1984 C CA . ASP A 1 274 ? 5.764 5.691 5.529 1.00 80.00 274 ASP A CA 1
ATOM 1985 C C . ASP A 1 274 ? 7.138 5.043 5.758 1.00 80.00 274 ASP A C 1
ATOM 1987 O O . ASP A 1 274 ? 7.917 5.480 6.600 1.00 80.00 274 ASP A O 1
ATOM 1991 N N . SER A 1 275 ? 7.442 3.964 5.034 1.00 76.19 275 SER A N 1
ATOM 1992 C CA . SER A 1 275 ? 8.636 3.146 5.284 1.00 76.19 275 SER A CA 1
ATOM 1993 C C . SER A 1 275 ? 9.969 3.892 5.109 1.00 76.19 275 SER A C 1
ATOM 1995 O O . SER A 1 275 ? 10.973 3.435 5.648 1.00 76.19 275 SER A O 1
ATOM 1997 N N . ASN A 1 276 ? 9.995 5.035 4.412 1.00 72.06 276 ASN A N 1
ATOM 1998 C CA . ASN A 1 276 ? 11.179 5.903 4.334 1.00 72.06 276 ASN A CA 1
ATOM 1999 C C . ASN A 1 276 ? 11.253 6.962 5.447 1.00 72.06 276 ASN A C 1
ATOM 2001 O O . ASN A 1 276 ? 12.261 7.654 5.573 1.00 72.06 276 ASN A O 1
ATOM 2005 N N . GLY A 1 277 ? 10.215 7.081 6.273 1.00 72.31 277 GLY A N 1
ATOM 2006 C CA . GLY A 1 277 ? 10.186 7.950 7.438 1.00 72.31 277 GLY A CA 1
ATOM 2007 C C . GLY A 1 277 ? 9.927 9.430 7.146 1.00 72.31 277 GLY A C 1
ATOM 2008 O O . GLY A 1 277 ? 10.152 10.252 8.035 1.00 72.31 277 GLY A O 1
ATOM 2009 N N . VAL A 1 278 ? 9.484 9.790 5.936 1.00 69.38 278 VAL A N 1
ATOM 2010 C CA . VAL A 1 278 ? 9.441 11.194 5.486 1.00 69.38 278 VAL A CA 1
ATOM 2011 C C . VAL A 1 278 ? 8.026 11.772 5.477 1.00 69.38 278 VAL A C 1
ATOM 2013 O O . VAL A 1 278 ? 7.859 12.962 5.750 1.00 69.38 278 VAL A O 1
ATOM 2016 N N . SER A 1 279 ? 6.998 10.965 5.204 1.00 71.50 279 SER A N 1
ATOM 2017 C CA . SER A 1 279 ? 5.631 11.456 4.990 1.00 71.50 279 SER A CA 1
ATOM 2018 C C . SER A 1 279 ? 4.737 11.210 6.214 1.00 71.50 279 SER A C 1
ATOM 2020 O O . SER A 1 279 ? 4.159 10.124 6.325 1.00 71.50 279 SER A O 1
ATOM 2022 N N . PRO A 1 280 ? 4.553 12.185 7.131 1.00 84.00 280 PRO A N 1
ATOM 2023 C CA . PRO A 1 280 ? 3.694 11.999 8.295 1.00 84.00 280 PRO A CA 1
ATOM 2024 C C . PRO A 1 280 ? 2.234 11.848 7.874 1.00 84.00 280 PRO A C 1
ATOM 2026 O O . PRO A 1 280 ? 1.739 12.564 7.004 1.00 84.00 280 PRO A O 1
ATOM 2029 N N . GLN A 1 281 ? 1.542 10.913 8.507 1.00 85.88 281 GLN A N 1
ATOM 2030 C CA . GLN A 1 281 ? 0.137 10.589 8.307 1.00 85.88 281 GLN A CA 1
ATOM 2031 C C . GLN A 1 281 ? -0.568 10.543 9.660 1.00 85.88 281 GLN A C 1
ATOM 2033 O O . GLN A 1 281 ? 0.054 10.276 10.694 1.00 85.88 281 GLN A O 1
ATOM 2038 N N . ARG A 1 282 ? -1.877 10.802 9.654 1.00 92.19 282 ARG A N 1
ATOM 2039 C CA . ARG A 1 282 ? -2.707 10.729 10.853 1.00 92.19 282 ARG A CA 1
ATOM 2040 C C . ARG A 1 282 ? -4.102 10.240 10.512 1.00 92.19 282 ARG A C 1
ATOM 2042 O O . ARG A 1 282 ? -4.794 10.879 9.732 1.00 92.19 282 ARG A O 1
ATOM 2049 N N . GLU A 1 283 ? -4.525 9.197 11.209 1.00 91.31 283 GLU A N 1
ATOM 2050 C CA . GLU A 1 283 ? -5.879 8.655 11.132 1.00 91.31 283 GLU A CA 1
ATOM 2051 C C . GLU A 1 283 ? -6.556 8.745 12.494 1.00 91.31 283 GLU A C 1
ATOM 2053 O O . GLU A 1 283 ? -5.903 8.620 13.535 1.00 91.31 283 GLU A O 1
ATOM 2058 N N . GLU A 1 284 ? -7.870 8.951 12.509 1.00 92.56 284 GLU A N 1
ATOM 2059 C CA . GLU A 1 284 ? -8.644 9.030 13.743 1.00 92.56 284 GLU A CA 1
ATOM 2060 C C . GLU A 1 284 ? -10.032 8.407 13.617 1.00 92.56 284 GLU A C 1
ATOM 2062 O O . GLU A 1 284 ? -10.619 8.306 12.544 1.00 92.56 284 GLU A O 1
ATOM 2067 N N . THR A 1 285 ? -10.559 7.974 14.753 1.00 87.75 285 THR A N 1
ATOM 2068 C CA . THR A 1 285 ? -11.879 7.368 14.883 1.00 87.75 285 THR A CA 1
ATOM 2069 C C . THR A 1 285 ? -12.445 7.713 16.252 1.00 87.75 285 THR A C 1
ATOM 2071 O O . THR A 1 285 ? -11.712 7.878 17.227 1.00 87.75 285 THR A O 1
ATOM 2074 N N . ALA A 1 286 ? -13.766 7.772 16.357 1.00 88.62 286 ALA A N 1
ATOM 2075 C CA . ALA A 1 286 ? -14.441 7.951 17.631 1.00 88.62 286 ALA A CA 1
ATOM 2076 C C . ALA A 1 286 ? -15.739 7.153 17.676 1.00 88.62 286 ALA A C 1
ATOM 2078 O O . ALA A 1 286 ? -16.335 6.857 16.640 1.00 88.62 286 ALA A O 1
ATOM 2079 N N . ILE A 1 287 ? -16.167 6.809 18.886 1.00 82.50 287 ILE A N 1
ATOM 2080 C CA . ILE A 1 287 ? -17.460 6.188 19.146 1.00 82.50 287 ILE A CA 1
ATOM 2081 C C . ILE A 1 287 ? -18.169 6.925 20.272 1.00 82.50 287 ILE A C 1
ATOM 2083 O O . ILE A 1 287 ? -17.560 7.293 21.278 1.00 82.50 287 ILE A O 1
ATOM 2087 N N . THR A 1 288 ? -19.474 7.102 20.100 1.00 84.25 288 THR A N 1
ATOM 2088 C CA . THR A 1 288 ? -20.354 7.683 21.111 1.00 84.25 288 THR A CA 1
ATOM 2089 C C . THR A 1 288 ? -21.268 6.591 21.640 1.00 84.25 288 THR A C 1
ATOM 2091 O O . THR A 1 288 ? -21.957 5.938 20.855 1.00 84.25 288 THR A O 1
ATOM 2094 N N . LEU A 1 289 ? -21.290 6.395 22.958 1.00 80.38 289 LEU A N 1
ATOM 2095 C CA . LEU A 1 289 ? -22.177 5.433 23.611 1.00 80.38 289 LEU A CA 1
ATOM 2096 C C . LEU A 1 289 ? -23.233 6.172 24.436 1.00 80.38 289 LEU A C 1
ATOM 2098 O O . LEU A 1 289 ? -22.868 7.055 25.215 1.00 80.38 289 LEU A O 1
ATOM 2102 N N . PRO A 1 290 ? -24.526 5.826 24.311 1.00 82.88 290 PRO A N 1
ATOM 2103 C CA . PRO A 1 290 ? -25.554 6.350 25.200 1.00 82.88 290 PRO A CA 1
ATOM 2104 C C . PRO A 1 290 ? -25.333 5.833 26.623 1.00 82.88 290 PRO A C 1
ATOM 2106 O O . PRO A 1 290 ? -24.878 4.704 26.817 1.00 82.88 290 PRO A O 1
ATOM 2109 N N . VAL A 1 291 ? -25.673 6.645 27.620 1.00 83.06 291 VAL A N 1
ATOM 2110 C CA . VAL A 1 291 ? -25.594 6.252 29.031 1.00 83.06 291 VAL A CA 1
ATOM 2111 C C . VAL A 1 291 ? -26.970 5.809 29.511 1.00 83.06 291 VAL A C 1
ATOM 2113 O O . VAL A 1 291 ? -27.962 6.518 29.349 1.00 83.06 291 VAL A O 1
ATOM 2116 N N . VAL A 1 292 ? -27.035 4.623 30.112 1.00 77.31 292 VAL A N 1
ATOM 2117 C CA . VAL A 1 292 ? -28.256 4.114 30.737 1.00 77.31 292 VAL A CA 1
ATOM 2118 C C . VAL A 1 292 ? -28.444 4.831 32.070 1.00 77.31 292 VAL A C 1
ATOM 2120 O O . VAL A 1 292 ? -27.632 4.682 32.986 1.00 77.31 292 VAL A O 1
ATOM 2123 N N . ALA A 1 293 ? -29.523 5.605 32.186 1.00 65.56 293 ALA A N 1
ATOM 2124 C CA . ALA A 1 293 ? -29.927 6.194 33.454 1.00 65.56 293 ALA A CA 1
ATOM 2125 C C . ALA A 1 293 ? -30.344 5.077 34.422 1.00 65.56 293 ALA A C 1
ATOM 2127 O O . ALA A 1 293 ? -31.231 4.277 34.119 1.00 65.56 293 ALA A O 1
ATOM 2128 N N . ILE A 1 294 ? -29.715 5.018 35.596 1.00 55.12 294 ILE A N 1
ATOM 2129 C CA . ILE A 1 294 ? -30.148 4.115 36.662 1.00 55.12 294 ILE A CA 1
ATOM 2130 C C . ILE A 1 294 ? -31.388 4.751 37.294 1.00 55.12 294 ILE A C 1
ATOM 2132 O O . ILE A 1 294 ? -31.286 5.688 38.082 1.00 55.12 294 ILE A O 1
ATOM 2136 N N . GLN A 1 295 ? -32.570 4.279 36.911 1.00 41.59 295 GLN A N 1
ATOM 2137 C CA . GLN A 1 295 ? -33.817 4.715 37.529 1.00 41.59 295 GLN A CA 1
ATOM 2138 C C . GLN A 1 295 ? -33.876 4.122 38.950 1.00 41.59 295 GLN A C 1
ATOM 2140 O O . GLN A 1 295 ? -33.738 2.904 39.092 1.00 41.59 295 GLN A O 1
ATOM 2145 N N . PRO A 1 296 ? -34.021 4.929 40.020 1.00 40.12 296 PRO A N 1
ATOM 2146 C CA . PRO A 1 296 ? -34.077 4.386 41.372 1.00 40.12 296 PRO A CA 1
ATOM 2147 C C . PRO A 1 296 ? -35.306 3.471 41.523 1.00 40.12 296 PRO A C 1
ATOM 2149 O O . PRO A 1 296 ? -36.380 3.799 41.004 1.00 40.12 296 PRO A O 1
ATOM 2152 N N . PRO A 1 297 ? -35.189 2.331 42.232 1.00 39.00 297 PRO A N 1
ATOM 2153 C CA . PRO A 1 297 ? -36.316 1.437 42.453 1.00 39.00 297 PRO A CA 1
ATOM 2154 C C . PRO A 1 297 ? -37.314 2.126 43.392 1.00 39.00 297 PRO A C 1
ATOM 2156 O O . PRO A 1 297 ? -37.115 2.152 44.602 1.00 39.00 297 PRO A O 1
ATOM 2159 N N . GLY A 1 298 ? -38.372 2.722 42.834 1.00 43.38 298 GLY A N 1
ATOM 2160 C CA . GLY A 1 298 ? -39.486 3.262 43.626 1.00 43.38 298 GLY A CA 1
ATOM 2161 C C . GLY A 1 298 ? -40.201 4.512 43.104 1.00 43.38 298 GLY A C 1
ATOM 2162 O O . GLY A 1 298 ? -41.164 4.934 43.734 1.00 43.38 298 GLY A O 1
ATOM 2163 N N . GLY A 1 299 ? -39.795 5.117 41.985 1.00 38.53 299 GLY A N 1
ATOM 2164 C CA . GLY A 1 299 ? -40.504 6.282 41.438 1.00 38.53 299 GLY A CA 1
ATOM 2165 C C . GLY A 1 299 ? -41.697 5.887 40.566 1.00 38.53 299 GLY A C 1
ATOM 2166 O O . GLY A 1 299 ? -41.503 5.465 39.428 1.00 38.53 299 GLY A O 1
ATOM 2167 N N . SER A 1 300 ? -42.927 6.031 41.066 1.00 39.41 300 SER A N 1
ATOM 2168 C CA . SER A 1 300 ? -44.132 5.988 40.231 1.00 39.41 300 SER A CA 1
ATOM 2169 C C . SER A 1 300 ? -44.115 7.144 39.225 1.00 39.41 300 SER A C 1
ATOM 2171 O O . SER A 1 300 ? -43.895 8.297 39.588 1.00 39.41 300 SER A O 1
ATOM 2173 N N . LEU A 1 301 ? -44.356 6.837 37.950 1.00 38.09 301 LEU A N 1
ATOM 2174 C CA . LEU A 1 301 ? -44.522 7.842 36.901 1.00 38.09 301 LEU A CA 1
ATOM 2175 C C . LEU A 1 301 ? -45.879 8.535 37.099 1.00 38.09 301 LEU A C 1
ATOM 2177 O O . LEU A 1 301 ? -46.920 7.939 36.825 1.00 38.09 301 LEU A O 1
ATOM 2181 N N . SER A 1 302 ? -45.888 9.782 37.575 1.00 39.50 302 SER A N 1
ATOM 2182 C CA . SER A 1 302 ? -47.027 10.673 37.347 1.00 39.50 302 SER A CA 1
ATOM 2183 C C . SER A 1 302 ? -47.018 11.098 35.877 1.00 39.50 302 SER A C 1
ATOM 2185 O O . SER A 1 302 ? -45.972 11.385 35.296 1.00 39.50 302 SER A O 1
ATOM 2187 N N . ALA A 1 303 ? -48.196 11.094 35.257 1.00 40.19 303 ALA A N 1
ATOM 2188 C CA . ALA A 1 303 ? -48.411 11.281 33.823 1.00 40.19 303 ALA A CA 1
ATOM 2189 C C . ALA A 1 303 ? -48.163 12.719 33.305 1.00 40.19 303 ALA A C 1
ATOM 2191 O O . ALA A 1 303 ? -48.792 13.128 32.337 1.00 40.19 303 ALA A O 1
ATOM 2192 N N . GLU A 1 304 ? -47.248 13.480 33.913 1.00 42.03 304 GLU A N 1
ATOM 2193 C CA . GLU A 1 304 ? -46.911 14.853 33.497 1.00 42.03 304 GLU A CA 1
ATOM 2194 C C . GLU A 1 304 ? -45.481 15.031 32.960 1.00 42.03 304 GLU A C 1
ATOM 2196 O O . GLU A 1 304 ? -45.105 16.136 32.585 1.00 42.03 304 GLU A O 1
ATOM 2201 N N . THR A 1 305 ? -44.700 13.958 32.794 1.00 41.19 305 THR A N 1
ATOM 2202 C CA . THR A 1 305 ? -43.382 14.038 32.130 1.00 41.19 305 THR A CA 1
ATOM 2203 C C . THR A 1 305 ? -43.352 13.221 30.838 1.00 41.19 305 THR A C 1
ATOM 2205 O O . THR A 1 305 ? -42.484 12.377 30.633 1.00 41.19 305 THR A O 1
ATOM 2208 N N . ILE A 1 306 ? -44.320 13.458 29.948 1.00 40.56 306 ILE A N 1
ATOM 2209 C CA . ILE A 1 306 ? -44.253 13.026 28.541 1.00 40.56 306 ILE A CA 1
ATOM 2210 C C . ILE A 1 306 ? -44.206 14.268 27.650 1.00 40.56 306 ILE A C 1
ATOM 2212 O O . ILE A 1 306 ? -45.010 14.405 26.749 1.00 40.56 306 ILE A O 1
ATOM 2216 N N . GLU A 1 307 ? -43.265 15.182 27.887 1.00 37.69 307 GLU A N 1
ATOM 2217 C CA . GLU A 1 307 ? -42.848 16.173 26.886 1.00 37.69 307 GLU A CA 1
ATOM 2218 C C . GLU A 1 307 ? -41.378 16.559 27.110 1.00 37.69 307 GLU A C 1
ATOM 2220 O O . GLU A 1 307 ? -41.081 17.551 27.764 1.00 37.69 307 GLU A O 1
ATOM 2225 N N . SER A 1 308 ? -40.432 15.775 26.577 1.00 38.34 308 SER A N 1
ATOM 2226 C CA . SER A 1 308 ? -39.133 16.337 26.131 1.00 38.34 308 SER A CA 1
ATOM 2227 C C . SER A 1 308 ? -38.296 15.450 25.196 1.00 38.34 308 SER A C 1
ATOM 2229 O O . SER A 1 308 ? -37.260 15.899 24.713 1.00 38.34 308 SER A O 1
ATOM 2231 N N . LEU A 1 309 ? -38.732 14.237 24.828 1.00 40.72 309 LEU A N 1
ATOM 2232 C CA . LEU A 1 309 ? -38.017 13.442 23.809 1.00 40.72 309 LEU A CA 1
ATOM 2233 C C . LEU A 1 309 ? -38.254 13.934 22.363 1.00 40.72 309 LEU A C 1
ATOM 2235 O O . LEU A 1 309 ? -37.620 13.439 21.436 1.00 40.72 309 LEU A O 1
ATOM 2239 N N . GLY A 1 310 ? -39.138 14.920 22.162 1.00 32.94 310 GLY A N 1
ATOM 2240 C CA . GLY A 1 310 ? -39.479 15.473 20.845 1.00 32.94 310 GLY A CA 1
ATOM 2241 C C . GLY A 1 310 ? -38.733 16.749 20.431 1.00 32.94 310 GLY A C 1
ATOM 2242 O O . GLY A 1 310 ? -38.791 17.114 19.261 1.00 32.94 310 GLY A O 1
ATOM 2243 N N . THR A 1 311 ? -38.027 17.438 21.337 1.00 36.19 311 THR A N 1
ATOM 2244 C CA . THR A 1 311 ? -37.563 18.824 21.090 1.00 36.19 311 THR A CA 1
ATOM 2245 C C . THR A 1 311 ? -36.046 19.022 21.023 1.00 36.19 311 THR A C 1
ATOM 2247 O O . THR A 1 311 ? -35.599 20.077 20.575 1.00 36.19 311 THR A O 1
ATOM 2250 N N . ILE A 1 312 ? -35.218 18.017 21.329 1.00 38.03 312 ILE A N 1
ATOM 2251 C CA . ILE A 1 312 ? -33.740 18.152 21.287 1.00 38.03 312 ILE A CA 1
ATOM 2252 C C . ILE A 1 312 ? -33.163 17.852 19.880 1.00 38.03 312 ILE A C 1
ATOM 2254 O O . ILE A 1 312 ? -31.978 17.598 19.706 1.00 38.03 312 ILE A O 1
ATOM 2258 N N . ALA A 1 313 ? -33.985 17.926 18.828 1.00 34.19 313 ALA A N 1
ATOM 2259 C CA . ALA A 1 313 ? -33.516 17.920 17.437 1.00 34.19 313 ALA A CA 1
ATOM 2260 C C . ALA A 1 313 ? -33.451 19.327 16.803 1.00 34.19 313 ALA A C 1
ATOM 2262 O O . ALA A 1 313 ? -33.022 19.451 15.659 1.00 34.19 313 ALA A O 1
ATOM 2263 N N . MET A 1 314 ? -33.849 20.396 17.512 1.00 33.47 314 MET A N 1
ATOM 2264 C CA . MET A 1 314 ? -33.951 21.752 16.935 1.00 33.47 314 MET A CA 1
ATOM 2265 C C . MET A 1 314 ? -33.177 22.859 17.671 1.00 33.47 314 MET A C 1
ATOM 2267 O O . MET A 1 314 ? -33.436 24.037 17.443 1.00 33.47 314 MET A O 1
ATOM 2271 N N . MET A 1 315 ? -32.172 22.527 18.486 1.00 34.97 315 MET A N 1
ATOM 2272 C CA . MET A 1 315 ? -31.316 23.546 19.116 1.00 34.97 315 MET A CA 1
ATOM 2273 C C . MET A 1 315 ? -29.819 23.278 18.912 1.00 34.97 315 MET A C 1
ATOM 2275 O O . MET A 1 315 ? -29.046 23.278 19.852 1.00 34.97 315 MET A O 1
ATOM 2279 N N . PHE A 1 316 ? -29.406 23.073 17.659 1.00 35.91 316 PHE A N 1
ATOM 2280 C CA . PHE A 1 316 ? -28.035 23.352 17.197 1.00 35.91 316 PHE A CA 1
ATOM 2281 C C . PHE A 1 316 ? -28.071 23.902 15.766 1.00 35.91 316 PHE A C 1
ATOM 2283 O O . PHE A 1 316 ? -27.478 23.367 14.835 1.00 35.91 316 PHE A O 1
ATOM 2290 N N . ALA A 1 317 ? -28.818 24.989 15.587 1.00 33.75 317 ALA A N 1
ATOM 2291 C CA . ALA A 1 317 ? -28.797 25.799 14.375 1.00 33.75 317 ALA A CA 1
ATOM 2292 C C . ALA A 1 317 ? -28.731 27.289 14.735 1.00 33.75 317 ALA A C 1
ATOM 2294 O O . ALA A 1 317 ? -29.512 28.071 14.214 1.00 33.75 317 ALA A O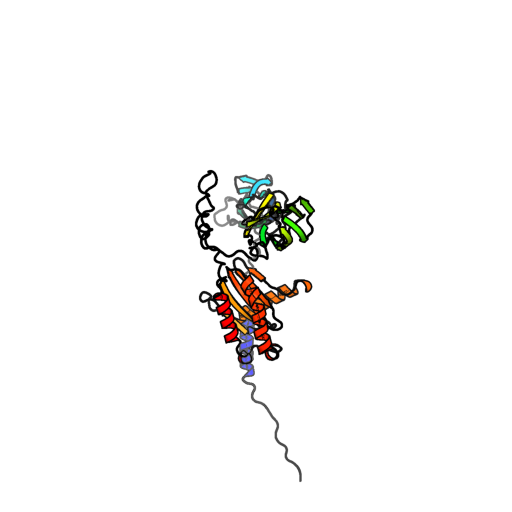 1
ATOM 2295 N N . ALA A 1 318 ? -27.852 27.688 15.664 1.00 34.50 318 ALA A N 1
ATOM 2296 C CA . ALA A 1 318 ? -27.577 29.107 15.917 1.00 34.50 318 ALA A CA 1
ATOM 2297 C C . ALA A 1 318 ? -26.330 29.352 16.794 1.00 34.50 318 ALA A C 1
ATOM 2299 O O . ALA A 1 318 ? -26.446 29.924 17.867 1.00 34.50 318 ALA A O 1
ATOM 2300 N N . THR A 1 319 ? -25.138 28.978 16.332 1.00 33.94 319 THR A N 1
ATOM 2301 C CA . THR A 1 319 ? -23.909 29.780 16.518 1.00 33.94 319 THR A CA 1
ATOM 2302 C C . THR A 1 319 ? -22.912 29.339 15.449 1.00 33.94 319 THR A C 1
ATOM 2304 O O . THR A 1 319 ? -22.597 28.162 15.305 1.00 33.94 319 THR A O 1
ATOM 2307 N N . GLY A 1 320 ? -22.561 30.280 14.575 1.00 29.88 320 GLY A N 1
ATOM 2308 C CA . GLY A 1 320 ? -22.015 30.013 13.250 1.00 29.88 320 GLY A CA 1
ATOM 2309 C C . GLY A 1 320 ? -20.568 29.531 13.212 1.00 29.88 320 GLY A C 1
ATOM 2310 O O . GLY A 1 320 ? -19.767 29.831 14.091 1.00 29.88 320 GLY A O 1
ATOM 2311 N N . GLY A 1 321 ? -20.251 28.853 12.104 1.00 29.20 321 GLY A N 1
ATOM 2312 C CA . GLY A 1 321 ? -18.881 28.634 11.638 1.00 29.20 321 GLY A CA 1
ATOM 2313 C C . GLY A 1 321 ? -18.451 27.173 11.513 1.00 29.20 321 GLY A C 1
ATOM 2314 O O . GLY A 1 321 ? -17.420 26.811 12.059 1.00 29.20 321 GLY A O 1
ATOM 2315 N N . GLY A 1 322 ? -19.206 26.324 10.804 1.00 27.44 322 GLY A N 1
ATOM 2316 C CA . GLY A 1 322 ? -18.748 24.954 10.516 1.00 27.44 322 GLY A CA 1
ATOM 2317 C C . GLY A 1 322 ? -19.810 23.993 9.979 1.00 27.44 322 GLY A C 1
ATOM 2318 O O . GLY A 1 322 ? -19.837 22.835 10.374 1.00 27.44 322 GLY A O 1
ATOM 2319 N N . LEU A 1 323 ? -20.726 24.454 9.123 1.00 34.34 323 LEU A N 1
ATOM 2320 C CA . LEU A 1 323 ? -21.799 23.630 8.550 1.00 34.34 323 LEU A CA 1
ATOM 2321 C C . LEU A 1 323 ? -21.636 23.508 7.035 1.00 34.34 323 LEU A C 1
ATOM 2323 O O . LEU A 1 323 ? -22.297 24.186 6.257 1.00 34.34 323 LEU A O 1
ATOM 2327 N N . ALA A 1 324 ? -20.764 22.596 6.626 1.00 36.34 324 ALA A N 1
ATOM 2328 C CA . ALA A 1 324 ? -20.888 21.888 5.362 1.00 36.34 324 ALA A CA 1
ATOM 2329 C C . ALA A 1 324 ? -20.244 20.511 5.564 1.00 36.34 324 ALA A C 1
ATOM 2331 O O . ALA A 1 324 ? -19.033 20.444 5.722 1.00 36.34 324 ALA A O 1
ATOM 2332 N N . LEU A 1 325 ? -21.078 19.458 5.608 1.00 31.23 325 LEU A N 1
ATOM 2333 C CA . LEU A 1 325 ? -20.789 18.009 5.464 1.00 31.23 325 LEU A CA 1
ATOM 2334 C C . LEU A 1 325 ? -21.358 17.055 6.540 1.00 31.23 325 LEU A C 1
ATOM 2336 O O . LEU A 1 325 ? -21.253 15.847 6.354 1.00 31.23 325 LEU A O 1
A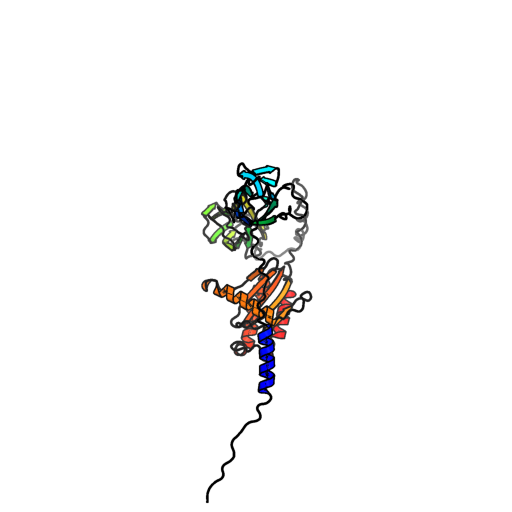TOM 2340 N N . VAL A 1 326 ? -22.068 17.513 7.580 1.00 32.84 326 VAL A N 1
ATOM 2341 C CA . VAL A 1 326 ? -22.658 16.597 8.601 1.00 32.84 326 VAL A CA 1
ATOM 2342 C C . VAL A 1 326 ? -24.194 16.537 8.563 1.00 32.84 326 VAL A C 1
ATOM 2344 O O . VAL A 1 326 ? -24.857 16.343 9.573 1.00 32.84 326 VAL A O 1
ATOM 2347 N N . GLN A 1 327 ? -24.804 16.670 7.382 1.00 27.42 327 GLN A N 1
ATOM 2348 C CA . GLN A 1 327 ? -26.266 16.571 7.225 1.00 27.42 327 GLN A CA 1
ATOM 2349 C C . GLN A 1 327 ? -26.715 15.403 6.338 1.00 27.42 327 GLN A C 1
ATOM 2351 O O . GLN A 1 327 ? -27.586 15.545 5.482 1.00 27.42 327 GLN A O 1
ATOM 2356 N N . ARG A 1 328 ? -26.144 14.207 6.544 1.00 33.00 328 ARG A N 1
ATOM 2357 C CA . ARG A 1 328 ? -26.696 13.005 5.892 1.00 33.00 328 ARG A CA 1
ATOM 2358 C C . ARG A 1 328 ? -26.684 11.684 6.660 1.00 33.00 328 ARG A C 1
ATOM 2360 O O . ARG A 1 328 ? -26.990 10.671 6.044 1.00 33.00 328 ARG A O 1
ATOM 2367 N N . PHE A 1 329 ? -26.405 11.659 7.965 1.00 31.83 329 PHE A N 1
ATOM 2368 C CA . PHE A 1 329 ? -26.307 10.379 8.693 1.00 31.83 329 PHE A CA 1
ATOM 2369 C C . PHE A 1 329 ? -26.902 10.343 10.107 1.00 31.83 329 PHE A C 1
ATOM 2371 O O . PHE A 1 329 ? -26.544 9.485 10.905 1.00 31.83 329 PHE A O 1
ATOM 2378 N N . VAL A 1 330 ? -27.878 11.197 10.413 1.00 34.97 330 VAL A N 1
ATOM 2379 C CA . VAL A 1 330 ? -28.745 10.987 11.581 1.00 34.97 330 VAL A CA 1
ATOM 2380 C C . VAL A 1 330 ? -30.133 10.652 11.065 1.00 34.97 330 VAL A C 1
ATOM 2382 O O . VAL A 1 330 ? -30.887 11.550 10.719 1.00 34.97 330 VAL A O 1
ATOM 2385 N N . LEU A 1 331 ? -30.390 9.349 10.905 1.00 34.62 331 LEU A N 1
ATOM 2386 C CA . LEU A 1 331 ? -31.687 8.656 10.964 1.00 34.62 331 LEU A CA 1
ATOM 2387 C C . LEU A 1 331 ? -31.445 7.187 10.552 1.00 34.62 331 LEU A C 1
ATOM 2389 O O . LEU A 1 331 ? -31.394 6.860 9.369 1.00 34.62 331 LEU A O 1
ATOM 2393 N N . SER A 1 332 ? -31.313 6.310 11.558 1.00 33.78 332 SER A N 1
ATOM 2394 C CA . SER A 1 332 ? -31.136 4.843 11.481 1.00 33.78 332 SER A CA 1
ATOM 2395 C C . SER A 1 332 ? -29.845 4.340 10.804 1.00 33.78 332 SER A C 1
ATOM 2397 O O . SER A 1 332 ? -29.787 4.317 9.571 1.00 33.78 332 SER A O 1
ATOM 2399 N N . PRO A 1 333 ? -28.841 3.808 11.539 1.00 37.47 333 PRO A N 1
ATOM 2400 C CA . PRO A 1 333 ? -27.865 2.929 10.913 1.00 37.47 333 PRO A CA 1
ATOM 2401 C C . PRO A 1 333 ? -28.611 1.662 10.492 1.00 37.47 333 PRO A C 1
ATOM 2403 O O . PRO A 1 333 ? -28.818 0.742 11.275 1.00 37.47 333 PRO A O 1
ATOM 2406 N N . ARG A 1 334 ? -29.074 1.615 9.241 1.00 41.78 334 ARG A N 1
ATOM 2407 C CA . ARG A 1 334 ? -29.401 0.336 8.617 1.00 41.78 334 ARG A CA 1
ATOM 2408 C C . ARG A 1 334 ? -28.082 -0.415 8.546 1.00 41.78 334 ARG A C 1
ATOM 2410 O O . ARG A 1 334 ? -27.254 -0.088 7.696 1.00 41.78 334 ARG A O 1
ATOM 2417 N N . THR A 1 335 ? -27.883 -1.378 9.439 1.00 50.47 335 THR A N 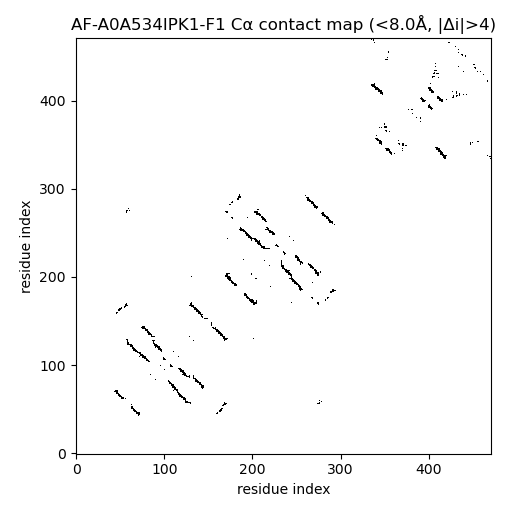1
ATOM 2418 C CA . THR A 1 335 ? -26.834 -2.382 9.285 1.00 50.47 335 THR A CA 1
ATOM 2419 C C . THR A 1 335 ? -26.919 -2.894 7.841 1.00 50.47 335 THR A C 1
ATOM 2421 O O . THR A 1 335 ? -28.002 -3.279 7.373 1.00 50.47 335 THR A O 1
ATOM 2424 N N . PRO A 1 336 ? -25.848 -2.762 7.038 1.00 54.16 336 PRO A N 1
ATOM 2425 C CA . PRO A 1 336 ? -25.897 -3.195 5.654 1.00 54.16 336 PRO A CA 1
ATOM 2426 C C . PRO A 1 336 ? -26.202 -4.693 5.644 1.00 54.16 336 PRO A C 1
ATOM 2428 O O . PRO A 1 336 ? -25.461 -5.481 6.224 1.00 54.16 336 PRO A O 1
ATOM 2431 N N . ARG A 1 337 ? -27.321 -5.076 5.012 1.00 64.75 337 ARG A N 1
ATOM 2432 C CA . ARG A 1 337 ? -27.736 -6.482 4.898 1.00 64.75 337 ARG A CA 1
ATOM 2433 C C . ARG A 1 337 ? -26.582 -7.306 4.345 1.00 64.75 337 ARG A C 1
ATOM 2435 O O . ARG A 1 337 ? -26.017 -6.918 3.317 1.00 64.75 337 ARG A O 1
ATOM 2442 N N . LEU A 1 338 ? -26.293 -8.433 4.989 1.00 73.69 338 LEU A N 1
ATOM 2443 C CA . LEU A 1 338 ? -25.304 -9.383 4.504 1.00 73.69 338 LEU A CA 1
ATOM 2444 C C . LEU A 1 338 ? -25.698 -9.831 3.092 1.00 73.69 338 LEU A C 1
ATOM 2446 O O . LEU A 1 338 ? -26.772 -10.394 2.871 1.00 73.69 338 LEU A O 1
ATOM 2450 N N . ARG A 1 339 ? -24.858 -9.506 2.108 1.00 82.00 339 ARG A N 1
ATOM 2451 C CA . ARG A 1 339 ? -25.045 -9.904 0.712 1.00 82.00 339 ARG A CA 1
ATOM 2452 C C . ARG A 1 339 ? -24.058 -10.998 0.367 1.00 82.00 339 ARG A C 1
ATOM 2454 O O . ARG A 1 339 ? -22.895 -10.717 0.086 1.00 82.00 339 ARG A O 1
ATOM 2461 N N . ILE A 1 340 ? -24.576 -12.218 0.362 1.00 85.88 340 ILE A N 1
ATOM 2462 C CA . ILE A 1 340 ? -23.854 -13.427 -0.014 1.00 85.88 340 ILE A CA 1
ATOM 2463 C C . ILE A 1 340 ? -24.061 -13.671 -1.507 1.00 85.88 340 ILE A C 1
ATOM 2465 O O . ILE A 1 340 ? -25.198 -13.707 -1.983 1.00 85.88 340 ILE A O 1
ATOM 2469 N N . ASP A 1 341 ? -22.961 -13.819 -2.237 1.00 85.88 341 ASP A N 1
ATOM 2470 C CA . ASP A 1 341 ? -22.970 -14.217 -3.643 1.00 85.88 341 ASP A CA 1
ATOM 2471 C C . ASP A 1 341 ? -22.988 -15.722 -3.799 1.00 85.88 341 ASP A C 1
ATOM 2473 O O . ASP A 1 341 ? -23.729 -16.226 -4.641 1.00 85.88 341 ASP A O 1
ATOM 2477 N N . GLN A 1 342 ? -22.209 -16.421 -2.977 1.00 89.25 342 GLN A N 1
ATOM 2478 C CA . GLN A 1 342 ? -2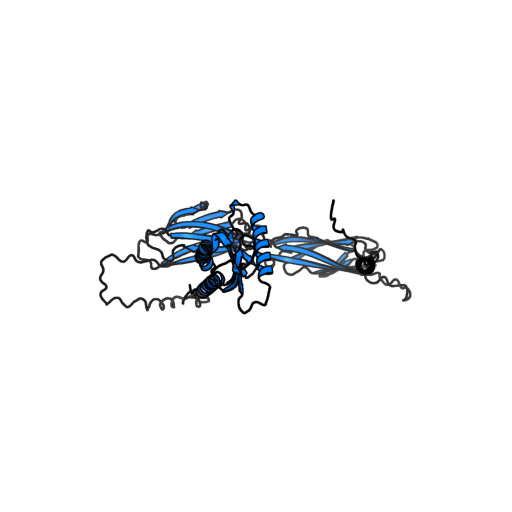2.181 -17.874 -2.932 1.00 89.25 342 GLN A CA 1
ATOM 2479 C C . GLN A 1 342 ? -21.990 -18.368 -1.507 1.00 89.25 342 GLN A C 1
ATOM 2481 O O . GLN A 1 342 ? -21.338 -17.703 -0.705 1.00 89.25 342 GLN A O 1
ATOM 2486 N N . MET A 1 343 ? -22.536 -19.536 -1.201 1.00 90.75 343 MET A N 1
ATOM 2487 C CA . MET A 1 343 ? -22.266 -20.245 0.041 1.00 90.75 343 MET A CA 1
ATOM 2488 C C . MET A 1 343 ? -22.066 -21.720 -0.263 1.00 90.75 343 MET A C 1
ATOM 2490 O O . MET A 1 343 ? -22.833 -22.290 -1.033 1.00 90.75 343 MET A O 1
ATOM 2494 N N . PHE A 1 344 ? -21.056 -22.320 0.346 1.00 91.38 344 PHE A N 1
ATOM 2495 C CA . PHE A 1 344 ? -20.675 -23.710 0.177 1.00 91.38 344 PHE A CA 1
ATOM 2496 C C . PHE A 1 344 ? -20.717 -24.386 1.538 1.00 91.38 344 PHE A C 1
ATOM 2498 O O . PHE A 1 344 ? -20.096 -23.915 2.489 1.00 91.38 344 PHE A O 1
ATOM 2505 N N . LEU A 1 345 ? -21.450 -25.487 1.623 1.00 91.81 345 LEU A N 1
ATOM 2506 C CA . LEU A 1 345 ? -21.322 -26.436 2.714 1.00 91.81 345 LEU A CA 1
ATOM 2507 C C . LEU A 1 345 ? -20.403 -27.549 2.224 1.00 91.81 345 LEU A C 1
ATOM 2509 O O . LEU A 1 345 ? -20.742 -28.265 1.284 1.00 91.81 345 LEU A O 1
ATOM 2513 N N . LEU A 1 346 ? -19.238 -27.658 2.841 1.00 88.44 346 LEU A N 1
ATOM 2514 C CA . LEU A 1 346 ? -18.161 -28.557 2.458 1.00 88.44 346 LEU A CA 1
ATOM 2515 C C . LEU A 1 346 ? -17.964 -29.600 3.554 1.00 88.44 346 LEU A C 1
ATOM 2517 O O . LEU A 1 346 ? -18.100 -29.303 4.738 1.00 88.44 346 LEU A O 1
ATOM 2521 N N . HIS A 1 347 ? -17.628 -30.822 3.177 1.00 87.88 347 HIS A N 1
ATOM 2522 C CA . HIS A 1 347 ? -17.083 -31.800 4.110 1.00 87.88 347 HIS A CA 1
ATOM 2523 C C . HIS A 1 347 ? -15.604 -31.480 4.388 1.00 87.88 347 HIS A C 1
ATOM 2525 O O . HIS A 1 347 ? -14.936 -30.890 3.539 1.00 87.88 347 HIS A O 1
ATOM 2531 N N . ARG A 1 348 ? -15.053 -31.907 5.534 1.00 83.88 348 ARG A N 1
ATOM 2532 C CA . ARG A 1 348 ? -13.627 -31.712 5.888 1.00 83.88 348 ARG A CA 1
ATOM 2533 C C . ARG A 1 348 ? -12.633 -32.219 4.831 1.00 83.88 348 ARG A C 1
ATOM 2535 O O . ARG A 1 348 ? -11.488 -31.789 4.818 1.00 83.88 348 ARG A O 1
ATOM 2542 N N . SER A 1 349 ? -13.055 -33.123 3.940 1.00 78.06 349 SER A N 1
ATOM 2543 C CA . SER A 1 349 ? -12.243 -33.597 2.808 1.00 78.06 349 SER A CA 1
ATOM 2544 C C . SER A 1 349 ? -12.210 -32.644 1.603 1.00 78.06 349 SER A C 1
ATOM 2546 O O . SER A 1 349 ? -11.526 -32.941 0.629 1.00 78.06 349 SER A O 1
ATOM 2548 N N . GLY A 1 350 ? -12.982 -31.554 1.620 1.00 78.69 350 GLY A N 1
ATOM 2549 C CA . GLY A 1 350 ? -13.124 -30.605 0.510 1.00 78.69 350 GLY A CA 1
ATOM 2550 C C . GLY A 1 350 ? -14.206 -30.939 -0.516 1.00 78.69 350 GLY A C 1
ATOM 2551 O O . GLY A 1 350 ? -14.322 -30.256 -1.530 1.00 78.69 350 GLY A O 1
ATOM 2552 N N . LEU A 1 351 ? -15.014 -31.973 -0.266 1.00 84.31 351 LEU A N 1
ATOM 2553 C CA . LEU A 1 351 ? -16.161 -32.311 -1.113 1.00 84.31 351 LEU A CA 1
ATOM 2554 C C . LEU A 1 351 ? -17.348 -31.388 -0.814 1.00 84.31 351 LEU A C 1
ATOM 2556 O O . LEU A 1 351 ? -17.654 -31.124 0.351 1.00 84.31 351 LEU A O 1
ATOM 2560 N N . VAL A 1 352 ? -18.041 -30.930 -1.856 1.00 87.44 352 VAL A N 1
ATOM 2561 C CA . VAL A 1 352 ? -19.217 -30.060 -1.725 1.00 87.44 352 VAL A CA 1
ATOM 2562 C C . VAL A 1 352 ? -20.436 -30.892 -1.343 1.00 87.44 352 VAL A C 1
ATOM 2564 O O . VAL A 1 352 ? -20.873 -31.753 -2.094 1.00 87.44 352 VAL A O 1
ATOM 2567 N N . MET A 1 353 ? -21.008 -30.617 -0.173 1.00 87.50 353 MET A N 1
ATOM 2568 C CA . MET A 1 353 ? -22.292 -31.183 0.251 1.00 87.50 353 MET A CA 1
ATOM 2569 C C . MET A 1 353 ? -23.466 -30.349 -0.256 1.00 87.50 353 MET A C 1
ATOM 2571 O O . MET A 1 353 ? -24.520 -30.888 -0.578 1.00 87.50 353 MET A O 1
ATOM 2575 N N . ASN A 1 354 ? -23.314 -29.023 -0.277 1.00 88.06 354 ASN A N 1
ATOM 2576 C CA . ASN A 1 354 ? -24.350 -28.125 -0.768 1.00 88.06 354 ASN A CA 1
ATOM 2577 C C . ASN A 1 354 ? -23.781 -26.794 -1.244 1.00 88.06 354 ASN A C 1
ATOM 2579 O O . ASN A 1 354 ? -22.737 -26.344 -0.771 1.00 88.06 354 ASN A O 1
ATOM 2583 N N . HIS A 1 355 ? -24.516 -26.129 -2.129 1.00 89.38 355 HIS A N 1
ATOM 2584 C CA . HIS A 1 355 ? -24.137 -24.832 -2.653 1.00 89.38 355 HIS A CA 1
ATOM 2585 C C . HIS A 1 355 ? -25.352 -23.935 -2.895 1.00 89.38 355 HIS A C 1
ATOM 2587 O O . HIS A 1 355 ? -26.387 -24.338 -3.426 1.00 89.38 355 HIS A O 1
ATOM 2593 N N . PHE A 1 356 ? -25.194 -22.668 -2.534 1.00 87.62 356 PHE A N 1
ATOM 2594 C CA . PHE A 1 356 ? -26.104 -21.584 -2.862 1.00 87.62 356 PHE A CA 1
ATOM 2595 C C . PHE A 1 356 ? -25.370 -20.573 -3.738 1.00 87.62 356 PHE A C 1
ATOM 2597 O O . PHE A 1 356 ? -24.278 -20.151 -3.377 1.00 87.62 356 PHE A O 1
ATOM 2604 N N . ALA A 1 357 ? -26.006 -20.114 -4.817 1.00 85.56 357 ALA A N 1
ATOM 2605 C CA . ALA A 1 357 ? -25.556 -18.966 -5.600 1.00 85.56 357 ALA A CA 1
ATOM 2606 C C . ALA A 1 357 ? -26.673 -17.929 -5.755 1.00 85.56 357 ALA A C 1
ATOM 2608 O O . ALA A 1 357 ? -27.840 -18.254 -6.000 1.00 85.56 357 ALA A O 1
ATOM 2609 N N . ALA A 1 358 ? -26.312 -16.652 -5.651 1.00 81.56 358 ALA A N 1
ATOM 2610 C CA . ALA A 1 358 ? -27.211 -15.544 -5.922 1.00 81.56 358 ALA A CA 1
ATOM 2611 C C . ALA A 1 358 ? -27.598 -15.506 -7.411 1.00 81.56 358 ALA A C 1
ATOM 2613 O O . ALA A 1 358 ? -26.778 -15.755 -8.288 1.00 81.56 358 ALA A O 1
ATOM 2614 N N . ARG A 1 359 ? -28.832 -15.074 -7.708 1.00 72.00 359 ARG A N 1
ATOM 2615 C CA . ARG A 1 359 ? -29.438 -15.076 -9.063 1.00 72.00 359 ARG A CA 1
ATOM 2616 C C . ARG A 1 359 ? -28.649 -14.362 -10.177 1.00 72.00 359 ARG A C 1
ATOM 2618 O O . ARG A 1 359 ? -29.026 -14.481 -11.333 1.00 72.00 359 ARG A O 1
ATOM 2625 N N . HIS A 1 360 ? -27.628 -13.578 -9.833 1.00 65.12 360 HIS A N 1
ATOM 2626 C CA . HIS A 1 360 ? -26.827 -12.793 -10.780 1.00 65.12 360 HIS A CA 1
ATOM 2627 C C . HIS A 1 360 ? -25.471 -13.446 -11.104 1.00 65.12 360 HIS A C 1
ATOM 2629 O O . HIS A 1 360 ? -24.715 -12.890 -11.894 1.00 65.12 360 HIS A O 1
ATOM 2635 N N . MET A 1 361 ? -25.140 -14.582 -10.481 1.00 65.25 361 MET A N 1
ATOM 2636 C CA . MET A 1 361 ? -23.937 -15.358 -10.786 1.00 65.25 361 MET A CA 1
ATOM 2637 C C . MET A 1 361 ? -24.249 -16.348 -11.915 1.00 65.25 361 MET A C 1
ATOM 2639 O O . MET A 1 361 ? -25.280 -17.020 -11.886 1.00 65.25 361 MET A O 1
ATOM 2643 N N . GLY A 1 362 ? -23.379 -16.389 -12.928 1.00 55.59 362 GLY A N 1
ATOM 2644 C CA . GLY A 1 362 ? -23.474 -17.335 -14.042 1.00 55.59 362 GLY A CA 1
ATOM 2645 C C . GLY A 1 362 ? -23.247 -18.781 -13.596 1.00 55.59 362 GLY A C 1
ATOM 2646 O O . GLY A 1 362 ? -22.707 -19.030 -12.520 1.00 55.59 362 GLY A O 1
ATOM 2647 N N . ALA A 1 363 ? -23.669 -19.729 -14.435 1.00 52.06 363 ALA A N 1
ATOM 2648 C CA . ALA A 1 363 ? -23.546 -21.162 -14.187 1.00 52.06 363 ALA A CA 1
ATOM 2649 C C . ALA A 1 363 ? -22.070 -21.603 -14.210 1.00 52.06 363 ALA A C 1
ATOM 2651 O O . ALA A 1 363 ? -21.522 -21.909 -15.265 1.00 52.06 363 ALA A O 1
ATOM 2652 N N . GLY A 1 364 ? -21.420 -21.587 -13.048 1.00 64.69 364 GLY A N 1
ATOM 2653 C CA . GLY A 1 364 ? -20.177 -22.312 -12.797 1.00 64.69 364 GLY A CA 1
ATOM 2654 C C . GLY A 1 364 ? -20.469 -23.609 -12.047 1.00 64.69 364 GLY A C 1
ATOM 2655 O O . GLY A 1 364 ? -21.482 -23.698 -11.352 1.00 64.69 364 GLY A O 1
ATOM 2656 N N . ASP A 1 365 ? -19.595 -24.601 -12.199 1.00 79.06 365 ASP A N 1
ATOM 2657 C CA . ASP A 1 365 ? -19.713 -25.885 -11.509 1.00 79.06 365 ASP A CA 1
ATOM 2658 C C . ASP A 1 365 ? -19.355 -25.721 -10.014 1.00 79.06 365 ASP A C 1
ATOM 2660 O O . ASP A 1 365 ? -18.212 -25.357 -9.703 1.00 79.06 365 ASP A O 1
ATOM 2664 N N . PRO A 1 366 ? -20.306 -25.940 -9.084 1.00 79.00 366 PRO A N 1
ATOM 2665 C CA . PRO A 1 366 ? -20.061 -25.807 -7.654 1.00 79.00 366 PRO A CA 1
ATOM 2666 C C . PRO A 1 366 ? -18.982 -26.752 -7.136 1.00 79.00 366 PRO A C 1
ATOM 2668 O O . PRO A 1 366 ? -18.253 -26.359 -6.229 1.00 79.00 366 PRO A O 1
ATOM 2671 N N . ASP A 1 367 ? -18.849 -27.946 -7.715 1.00 78.44 367 ASP A N 1
ATOM 2672 C CA . ASP A 1 367 ? -17.907 -28.964 -7.252 1.00 78.44 367 ASP A CA 1
ATOM 2673 C C . ASP A 1 367 ? -16.470 -28.545 -7.571 1.00 78.44 367 ASP A C 1
ATOM 2675 O O . ASP A 1 367 ? -15.585 -28.631 -6.719 1.00 78.44 367 ASP A O 1
ATOM 2679 N N . ILE A 1 368 ? -16.249 -27.974 -8.761 1.00 79.94 368 ILE A N 1
ATOM 2680 C CA . ILE A 1 368 ? -14.949 -27.405 -9.151 1.00 79.94 368 ILE A CA 1
ATOM 2681 C C . ILE A 1 368 ? -14.604 -26.200 -8.268 1.00 79.94 368 ILE A C 1
ATOM 2683 O O . ILE A 1 368 ? -13.470 -26.064 -7.802 1.00 79.94 368 ILE A O 1
ATOM 2687 N N . GLN A 1 369 ? -15.576 -25.318 -8.023 1.00 81.00 369 GLN A N 1
ATOM 2688 C CA . GLN A 1 369 ? -15.364 -24.113 -7.218 1.00 81.00 369 GLN A CA 1
ATOM 2689 C C . GLN A 1 369 ? -15.093 -24.445 -5.749 1.00 81.00 369 GLN A C 1
ATOM 2691 O O . GLN A 1 369 ? -14.173 -23.879 -5.162 1.00 81.00 369 GLN A O 1
ATOM 2696 N N . GLY A 1 370 ? -15.849 -25.380 -5.172 1.00 73.81 370 GLY A N 1
ATOM 2697 C CA . GLY A 1 370 ? -15.646 -25.855 -3.808 1.00 73.81 370 GLY A CA 1
ATOM 2698 C C . GLY A 1 370 ? -14.304 -26.562 -3.638 1.00 73.81 370 GLY A C 1
ATOM 2699 O O . GLY A 1 370 ? -13.572 -26.238 -2.707 1.00 73.81 370 GLY A O 1
ATOM 2700 N N . ALA A 1 371 ? -13.920 -27.426 -4.585 1.00 75.75 371 ALA A N 1
ATOM 2701 C CA . ALA A 1 371 ? -12.623 -28.102 -4.558 1.00 75.75 371 ALA A CA 1
ATOM 2702 C C . ALA A 1 371 ? -11.450 -27.108 -4.599 1.00 75.75 371 ALA A C 1
ATOM 2704 O O . ALA A 1 371 ? -10.496 -27.232 -3.829 1.00 75.75 371 ALA A O 1
ATOM 2705 N N . MET A 1 372 ? -11.527 -26.086 -5.459 1.00 82.94 372 MET A N 1
ATOM 2706 C CA . MET A 1 372 ? -10.506 -25.039 -5.533 1.00 82.94 372 MET A CA 1
ATOM 2707 C C . MET A 1 372 ? -10.460 -24.195 -4.252 1.00 82.94 372 MET A C 1
ATOM 2709 O O . MET A 1 372 ? -9.375 -23.849 -3.785 1.00 82.94 372 MET A O 1
ATOM 2713 N N . LEU A 1 373 ? -11.617 -23.903 -3.652 1.00 78.44 373 LEU A N 1
ATOM 2714 C CA . LEU A 1 373 ? -11.704 -23.178 -2.386 1.00 78.44 373 LEU A CA 1
ATOM 2715 C C . LEU A 1 373 ? -11.008 -23.941 -1.252 1.00 78.44 373 LEU A C 1
ATOM 2717 O O . LEU A 1 373 ? -10.202 -23.363 -0.525 1.00 78.44 373 LEU A O 1
ATOM 2721 N N . THR A 1 374 ? -11.277 -25.243 -1.137 1.00 77.38 374 THR A N 1
ATOM 2722 C CA . THR A 1 374 ? -10.629 -26.102 -0.141 1.00 77.38 374 THR A CA 1
ATOM 2723 C C . THR A 1 374 ? -9.137 -26.250 -0.413 1.00 77.38 374 THR A C 1
ATOM 2725 O O . THR A 1 374 ? -8.351 -26.223 0.528 1.00 77.38 374 THR A O 1
ATOM 2728 N N . ALA A 1 375 ? -8.711 -26.340 -1.677 1.00 79.50 375 ALA A N 1
ATOM 2729 C CA . ALA A 1 375 ? -7.290 -26.387 -2.016 1.00 79.50 375 ALA A CA 1
ATOM 2730 C C . ALA A 1 375 ? -6.547 -25.118 -1.563 1.00 79.50 375 ALA A C 1
ATOM 2732 O O . ALA A 1 375 ? -5.471 -25.212 -0.972 1.00 79.50 375 ALA A O 1
ATOM 2733 N N . VAL A 1 376 ? -7.137 -23.937 -1.781 1.00 81.94 376 VAL A N 1
ATOM 2734 C CA . VAL A 1 376 ? -6.572 -22.657 -1.323 1.00 81.94 376 VAL A CA 1
ATOM 2735 C C . VAL A 1 376 ? -6.558 -22.577 0.203 1.00 81.94 376 VAL A C 1
ATOM 2737 O O . VAL A 1 376 ? -5.531 -22.218 0.775 1.00 81.94 376 VAL A O 1
ATOM 2740 N N . GLN A 1 377 ? -7.656 -22.951 0.869 1.00 78.31 377 GLN A N 1
ATOM 2741 C CA . GLN A 1 377 ? -7.721 -22.997 2.332 1.00 78.31 377 GLN A CA 1
ATOM 2742 C C . GLN A 1 377 ? -6.642 -23.923 2.907 1.00 78.31 377 GLN A C 1
ATOM 2744 O O . GLN A 1 377 ? -5.875 -23.499 3.763 1.00 78.31 377 GLN A O 1
ATOM 2749 N N . SER A 1 378 ? -6.536 -25.154 2.400 1.00 76.00 378 SER A N 1
ATOM 2750 C CA . SER A 1 378 ? -5.570 -26.146 2.880 1.00 76.00 378 SER A CA 1
ATOM 2751 C C . SER A 1 378 ? -4.126 -25.701 2.652 1.00 76.00 378 SER A C 1
ATOM 2753 O O . SER A 1 378 ? -3.282 -25.879 3.526 1.00 76.00 378 SER A O 1
ATOM 2755 N N . TYR A 1 379 ? -3.826 -25.080 1.508 1.00 81.94 379 TYR A N 1
ATOM 2756 C CA . TYR A 1 379 ? -2.502 -24.512 1.267 1.00 81.94 379 TYR A CA 1
ATOM 2757 C C . TYR A 1 379 ? -2.166 -23.405 2.276 1.00 81.94 379 TYR A C 1
ATOM 2759 O O . TYR A 1 379 ? -1.066 -23.401 2.831 1.00 81.94 379 TYR A O 1
ATOM 2767 N N . LEU A 1 380 ? -3.108 -22.492 2.538 1.00 79.12 380 LEU A N 1
ATOM 2768 C CA . LEU A 1 380 ? -2.926 -21.404 3.500 1.00 79.12 380 LEU A CA 1
ATOM 2769 C C . LEU A 1 380 ? -2.766 -21.930 4.932 1.00 79.12 380 LEU A C 1
ATOM 2771 O O . LEU A 1 380 ? -1.861 -21.487 5.630 1.00 79.12 380 LEU A O 1
ATOM 2775 N N . GLU A 1 381 ? -3.574 -22.905 5.349 1.00 74.50 381 GLU A N 1
ATOM 2776 C CA . GLU A 1 381 ? -3.475 -23.527 6.677 1.00 74.50 381 GLU A CA 1
ATOM 2777 C C . GLU A 1 381 ? -2.154 -24.287 6.863 1.00 74.50 381 GLU A C 1
ATOM 2779 O O . GLU A 1 381 ? -1.544 -24.191 7.921 1.00 74.50 381 GLU A O 1
ATOM 2784 N N . ASN A 1 382 ? -1.657 -24.973 5.828 1.00 77.38 382 ASN A N 1
ATOM 2785 C CA . ASN A 1 382 ? -0.369 -25.678 5.878 1.00 77.38 382 ASN A CA 1
ATOM 2786 C C . ASN A 1 382 ? 0.849 -24.743 5.812 1.00 77.38 382 ASN A C 1
ATOM 2788 O O . ASN A 1 382 ? 1.952 -25.142 6.184 1.00 77.38 382 ASN A O 1
ATOM 2792 N N . SER A 1 383 ? 0.674 -23.526 5.294 1.00 79.19 383 SER A N 1
ATOM 2793 C CA . SER A 1 383 ? 1.755 -22.541 5.159 1.00 79.19 383 SER A CA 1
ATOM 2794 C C . SER A 1 383 ? 1.943 -21.688 6.417 1.00 79.19 383 SER A C 1
ATOM 2796 O O . SER A 1 383 ? 2.934 -20.966 6.524 1.00 79.19 383 SER A O 1
ATOM 2798 N N . VAL A 1 384 ? 0.995 -21.746 7.354 1.00 70.75 384 VAL A N 1
ATOM 2799 C CA . VAL A 1 384 ? 0.979 -20.962 8.593 1.00 70.75 384 VAL A CA 1
ATOM 2800 C C . VAL A 1 384 ? 1.207 -21.901 9.785 1.00 70.75 384 VAL A C 1
ATOM 2802 O O . VAL A 1 384 ? 0.878 -23.082 9.734 1.00 70.75 384 VAL A O 1
ATOM 2805 N N . ASP A 1 385 ? 1.819 -21.399 10.860 1.00 68.06 385 ASP A N 1
ATOM 2806 C CA . ASP A 1 385 ? 2.034 -22.168 12.092 1.00 68.06 385 ASP A CA 1
ATOM 2807 C C . ASP A 1 385 ? 0.697 -22.729 12.624 1.00 68.06 385 ASP A C 1
ATOM 2809 O O . ASP A 1 385 ? -0.290 -21.998 12.737 1.00 68.06 385 ASP A O 1
ATOM 2813 N N . ALA A 1 386 ? 0.671 -24.016 12.991 1.00 61.34 386 ALA A N 1
ATOM 2814 C CA . ALA A 1 386 ? -0.514 -24.717 13.498 1.00 61.34 386 ALA A CA 1
ATOM 2815 C C . ALA A 1 386 ? -1.144 -24.061 14.749 1.00 61.34 386 ALA A C 1
ATOM 2817 O O . ALA A 1 386 ? -2.291 -24.347 15.094 1.00 61.34 386 ALA A O 1
ATOM 2818 N N . SER A 1 387 ? -0.416 -23.173 15.431 1.00 62.75 387 SER A N 1
ATOM 2819 C CA . SER A 1 387 ? -0.908 -22.371 16.556 1.00 62.75 387 SER A CA 1
ATOM 2820 C C . SER A 1 387 ? -1.822 -21.198 16.163 1.00 62.75 387 SER A C 1
ATOM 2822 O O . SER A 1 387 ? -2.489 -20.644 17.038 1.00 62.75 387 SER A O 1
ATOM 2824 N N . ALA A 1 388 ? -1.911 -20.835 14.877 1.00 60.66 388 ALA A N 1
ATOM 2825 C CA . ALA A 1 388 ? -2.722 -19.711 14.391 1.00 60.66 388 ALA A CA 1
ATOM 2826 C C . ALA A 1 388 ? -4.241 -19.987 14.357 1.00 60.66 388 ALA A C 1
ATOM 2828 O O . ALA A 1 388 ? -5.034 -19.054 14.216 1.00 60.66 388 ALA A O 1
ATOM 2829 N N . GLY A 1 389 ? -4.656 -21.246 14.531 1.00 70.62 389 GLY A N 1
ATOM 2830 C CA . GLY A 1 389 ? -6.059 -21.656 14.458 1.00 70.62 389 GLY A CA 1
ATOM 2831 C C . GLY A 1 389 ? -6.583 -21.797 13.019 1.00 70.62 389 GLY A C 1
ATOM 2832 O O . GLY A 1 389 ? -5.832 -21.618 12.061 1.00 70.62 389 GLY A O 1
ATOM 2833 N N . PRO A 1 390 ? -7.864 -22.169 12.847 1.00 74.94 390 PRO A N 1
ATOM 2834 C CA . PRO A 1 390 ? -8.428 -22.453 11.532 1.00 74.94 390 PRO A CA 1
ATOM 2835 C C . PRO A 1 390 ? -8.692 -21.165 10.744 1.00 74.94 390 PRO A C 1
ATOM 2837 O O . PRO A 1 390 ? -9.032 -20.132 11.330 1.00 74.94 390 PRO A O 1
ATOM 2840 N N . LEU A 1 391 ? -8.592 -21.224 9.413 1.00 78.88 391 LEU A N 1
ATOM 2841 C CA . LEU A 1 391 ? -8.811 -20.057 8.561 1.00 78.88 391 LEU A CA 1
ATOM 2842 C C . LEU A 1 391 ? -10.251 -19.542 8.713 1.00 78.88 391 LEU A C 1
ATOM 2844 O O . LEU A 1 391 ? -11.205 -20.310 8.597 1.00 78.88 391 LEU A O 1
ATOM 2848 N N . GLN A 1 392 ? -10.412 -18.240 8.977 1.00 79.38 392 GLN A N 1
ATOM 2849 C CA . GLN A 1 392 ? -11.728 -17.614 9.195 1.00 79.38 392 GLN A CA 1
ATOM 2850 C C . GLN A 1 392 ? -12.154 -16.681 8.061 1.00 79.38 392 GLN A C 1
ATOM 2852 O O . GLN A 1 392 ? -13.347 -16.549 7.793 1.00 79.38 392 GLN A O 1
ATOM 2857 N N . GLN A 1 393 ? -11.208 -16.015 7.395 1.00 84.38 393 GLN A N 1
ATOM 2858 C CA . GLN A 1 393 ? -11.512 -15.057 6.337 1.00 84.38 393 GLN A CA 1
ATOM 2859 C C . GLN A 1 393 ? -10.349 -14.916 5.351 1.00 84.38 393 GLN A C 1
ATOM 2861 O O . GLN A 1 393 ? -9.191 -14.844 5.754 1.00 84.38 393 GLN A O 1
ATOM 2866 N N . ILE A 1 394 ? -10.678 -14.810 4.065 1.00 80.50 394 ILE A N 1
ATOM 2867 C CA . ILE A 1 394 ? -9.780 -14.409 2.981 1.00 80.50 394 ILE A CA 1
ATOM 2868 C C . ILE A 1 394 ? -10.389 -13.174 2.313 1.00 80.50 394 ILE A C 1
ATOM 2870 O O . ILE A 1 394 ? -11.514 -13.229 1.816 1.00 80.50 394 ILE A O 1
ATOM 2874 N N . GLY A 1 395 ? -9.654 -12.064 2.282 1.00 80.50 395 GLY A N 1
ATOM 2875 C CA . GLY A 1 395 ? -10.050 -10.876 1.522 1.00 80.50 395 GLY A CA 1
ATOM 2876 C C . GLY A 1 395 ? -9.626 -10.985 0.055 1.00 80.50 395 GLY A C 1
ATOM 2877 O O . GLY A 1 395 ? -8.488 -11.346 -0.237 1.00 80.50 395 GLY A O 1
ATOM 2878 N N . PHE A 1 396 ? -10.521 -10.653 -0.876 1.00 71.38 396 PHE A N 1
ATOM 2879 C CA . PHE A 1 396 ? -10.241 -10.589 -2.313 1.00 71.38 396 PHE A CA 1
ATOM 2880 C C . PHE A 1 396 ? -10.894 -9.349 -2.945 1.00 71.38 396 PHE A C 1
ATOM 2882 O O . PHE A 1 396 ? -12.044 -9.364 -3.402 1.00 71.38 396 PHE A O 1
ATOM 2889 N N . GLY A 1 397 ? -10.146 -8.244 -2.982 1.00 75.88 397 GLY A N 1
ATOM 2890 C CA . GLY A 1 397 ? -10.619 -6.970 -3.525 1.00 75.88 397 GLY A CA 1
ATOM 2891 C C . GLY A 1 397 ? -11.860 -6.460 -2.787 1.00 75.88 397 GLY A C 1
ATOM 2892 O O . GLY A 1 397 ? -11.795 -6.116 -1.614 1.00 75.88 397 GLY A O 1
ATOM 2893 N N . ALA A 1 398 ? -13.004 -6.407 -3.477 1.00 72.44 398 ALA A N 1
ATOM 2894 C CA . ALA A 1 398 ? -14.286 -5.966 -2.911 1.00 72.44 398 ALA A CA 1
ATOM 2895 C C . ALA A 1 398 ? -15.165 -7.119 -2.380 1.00 72.44 398 ALA A C 1
ATOM 2897 O O . ALA A 1 398 ? -16.370 -6.933 -2.191 1.00 72.44 398 ALA A O 1
ATOM 2898 N N . ARG A 1 399 ? -14.604 -8.324 -2.237 1.00 75.81 399 ARG A N 1
ATOM 2899 C CA . ARG A 1 399 ? -15.295 -9.511 -1.729 1.00 75.81 399 ARG A CA 1
ATOM 2900 C C . ARG A 1 399 ? -14.481 -10.117 -0.601 1.00 75.81 399 ARG A C 1
ATOM 2902 O O . ARG A 1 399 ? -13.262 -10.165 -0.693 1.00 75.81 399 ARG A O 1
ATOM 2909 N N . ASP A 1 400 ? -15.164 -10.648 0.397 1.00 81.50 400 ASP A N 1
ATOM 2910 C CA . ASP A 1 400 ? -14.537 -11.493 1.406 1.00 81.50 400 ASP A CA 1
ATOM 2911 C C . ASP A 1 400 ? -15.077 -12.911 1.269 1.00 81.50 400 ASP A C 1
ATOM 2913 O O . ASP A 1 400 ? -16.253 -13.120 0.968 1.00 81.50 400 ASP A O 1
ATOM 2917 N N . ILE A 1 401 ? -14.220 -13.893 1.495 1.00 84.81 401 ILE A N 1
ATOM 2918 C CA . ILE A 1 401 ? -14.606 -15.286 1.669 1.00 84.81 401 ILE A CA 1
ATOM 2919 C C . ILE A 1 401 ? -14.459 -15.580 3.153 1.00 84.81 401 ILE A C 1
ATOM 2921 O O . ILE A 1 401 ? -13.354 -15.519 3.681 1.00 84.81 401 ILE A O 1
ATOM 2925 N N . ILE A 1 402 ? -15.564 -15.856 3.832 1.00 86.69 402 ILE A N 1
ATOM 2926 C CA . ILE A 1 402 ? -15.590 -16.157 5.265 1.00 86.69 402 ILE A CA 1
ATOM 2927 C C . ILE A 1 402 ? -15.852 -17.643 5.485 1.00 86.69 402 ILE A C 1
ATOM 2929 O O . ILE A 1 402 ? -16.616 -18.252 4.736 1.00 86.69 402 ILE A O 1
ATOM 2933 N N . PHE A 1 403 ? -15.234 -18.210 6.515 1.00 85.88 403 PHE A N 1
ATOM 2934 C CA . PHE A 1 403 ? -15.247 -19.634 6.826 1.00 85.88 403 PHE A CA 1
ATOM 2935 C C . PHE A 1 403 ? -15.676 -19.856 8.275 1.00 85.88 403 PHE A C 1
ATOM 2937 O O . PHE A 1 403 ? -15.178 -19.211 9.196 1.00 85.88 403 PHE A O 1
ATOM 2944 N N . ALA A 1 404 ? -16.584 -20.800 8.485 1.00 86.31 404 ALA A N 1
ATOM 2945 C CA . ALA A 1 404 ? -16.874 -21.370 9.789 1.00 86.31 404 ALA A CA 1
ATOM 2946 C C . ALA A 1 404 ? -16.533 -22.860 9.744 1.00 86.31 404 ALA A C 1
ATOM 2948 O O . ALA A 1 404 ? -17.022 -23.582 8.875 1.00 86.31 404 ALA A O 1
ATOM 2949 N N . ASN A 1 405 ? -15.690 -23.306 10.671 1.00 83.88 405 ASN A N 1
ATOM 2950 C CA . ASN A 1 405 ? -15.203 -24.680 10.725 1.00 83.88 405 ASN A CA 1
ATOM 2951 C C . ASN A 1 405 ? -15.923 -25.443 11.845 1.00 83.88 405 ASN A C 1
ATOM 2953 O O . ASN A 1 405 ? -15.978 -24.973 12.983 1.00 83.88 405 ASN A O 1
ATOM 2957 N N . GLY A 1 406 ? -16.494 -26.594 11.502 1.00 84.44 406 GLY A N 1
ATOM 2958 C CA . GLY A 1 406 ? -16.995 -27.615 12.419 1.00 84.44 406 GLY A CA 1
ATOM 2959 C C . GLY A 1 406 ? -15.999 -28.772 12.545 1.00 84.44 406 GLY A C 1
ATOM 2960 O O . GLY A 1 406 ? -14.870 -28.684 12.061 1.00 84.44 406 GLY A O 1
ATOM 2961 N N . GLY A 1 407 ? -16.394 -29.860 13.206 1.00 84.25 407 GLY A N 1
ATOM 2962 C CA . GLY A 1 407 ? -15.546 -31.050 13.326 1.00 84.25 407 GLY A CA 1
ATOM 2963 C C . GLY A 1 407 ? -15.392 -31.831 12.015 1.00 84.25 407 GLY A C 1
ATOM 2964 O O . GLY A 1 407 ? -14.309 -32.328 11.710 1.00 84.25 407 GLY A O 1
ATOM 2965 N N . ASN A 1 408 ? -16.467 -31.922 11.229 1.00 85.19 408 ASN A N 1
ATOM 2966 C CA . ASN A 1 408 ? -16.539 -32.689 9.982 1.00 85.19 408 ASN A CA 1
ATOM 2967 C C . ASN A 1 408 ? -17.100 -31.880 8.799 1.00 85.19 408 ASN A C 1
ATOM 2969 O O . ASN A 1 408 ? -17.023 -32.339 7.657 1.00 85.19 408 ASN A O 1
ATOM 2973 N N . ALA A 1 409 ? -17.645 -30.687 9.043 1.00 89.12 409 ALA A N 1
ATOM 2974 C CA . ALA A 1 409 ? -18.187 -29.808 8.017 1.00 89.12 409 ALA A CA 1
ATOM 2975 C C . ALA A 1 409 ? -17.598 -28.392 8.097 1.00 89.12 409 ALA A C 1
ATOM 2977 O O . ALA A 1 409 ? -17.293 -27.878 9.168 1.00 89.12 409 ALA A O 1
ATOM 2978 N N . ILE A 1 410 ? -17.476 -27.741 6.945 1.00 88.69 410 ILE A N 1
ATOM 2979 C CA . ILE A 1 410 ? -16.991 -26.370 6.792 1.00 88.69 410 ILE A CA 1
ATOM 2980 C C . ILE A 1 410 ? -18.061 -25.589 6.036 1.00 88.69 410 ILE A C 1
ATOM 2982 O O . ILE A 1 410 ? -18.561 -26.034 5.004 1.00 88.69 410 ILE A O 1
ATOM 2986 N N . LEU A 1 411 ? -18.424 -24.414 6.540 1.00 91.31 411 LEU A N 1
ATOM 2987 C CA . LEU A 1 411 ? -19.313 -23.490 5.850 1.00 91.31 411 LEU A CA 1
ATOM 2988 C C . LEU A 1 411 ? -18.498 -22.311 5.333 1.00 91.31 411 LEU A C 1
ATOM 2990 O O . LEU A 1 411 ? -17.935 -21.561 6.126 1.00 91.31 411 LEU A O 1
ATOM 2994 N N . ALA A 1 412 ? -18.471 -22.123 4.019 1.00 89.88 412 ALA A N 1
ATOM 2995 C CA . ALA A 1 412 ? -17.797 -21.000 3.386 1.00 89.88 412 ALA A CA 1
ATOM 2996 C C . ALA A 1 412 ? -18.806 -20.085 2.691 1.00 89.88 412 ALA A C 1
ATOM 2998 O O . ALA A 1 412 ? -19.689 -20.564 1.985 1.00 89.88 412 ALA A O 1
ATOM 2999 N N . ALA A 1 413 ? -18.680 -18.771 2.851 1.00 89.88 413 ALA A N 1
ATOM 3000 C CA . ALA A 1 413 ? -19.543 -17.797 2.192 1.00 89.88 413 ALA A CA 1
ATOM 3001 C C . ALA A 1 413 ? -18.723 -16.700 1.510 1.00 89.88 413 ALA A C 1
ATOM 3003 O O . ALA A 1 413 ? -17.845 -16.096 2.114 1.00 89.88 413 ALA A O 1
ATOM 3004 N N . VAL A 1 414 ? -19.052 -16.408 0.254 1.00 88.56 414 VAL A N 1
ATOM 3005 C CA . VAL A 1 414 ? -18.501 -15.282 -0.502 1.00 88.56 414 VAL A CA 1
ATOM 3006 C C . VAL A 1 414 ? -19.420 -14.085 -0.298 1.00 88.56 414 VAL A C 1
ATOM 3008 O O . VAL A 1 414 ? -20.541 -14.053 -0.816 1.00 88.56 414 VAL A O 1
ATOM 3011 N N . ILE A 1 415 ? -18.962 -13.097 0.461 1.00 84.56 415 ILE A N 1
ATOM 3012 C CA . ILE A 1 415 ? -19.709 -11.885 0.784 1.00 84.56 415 ILE A CA 1
ATOM 3013 C C . ILE A 1 415 ? -19.209 -10.705 -0.049 1.00 84.56 415 ILE A C 1
ATOM 3015 O O . ILE A 1 415 ? -18.016 -10.518 -0.262 1.00 84.56 415 ILE A O 1
ATOM 3019 N N . ARG A 1 416 ? -20.143 -9.881 -0.530 1.00 76.88 416 ARG A N 1
ATOM 3020 C CA . ARG A 1 416 ? -19.818 -8.609 -1.202 1.00 76.88 416 ARG A CA 1
ATOM 3021 C C . ARG A 1 416 ? -19.837 -7.419 -0.259 1.00 76.88 416 ARG A C 1
ATOM 3023 O O . ARG A 1 416 ? -19.073 -6.481 -0.436 1.00 76.88 416 ARG A O 1
ATOM 3030 N N . LYS A 1 417 ? -20.828 -7.384 0.636 1.00 70.00 417 LYS A N 1
ATOM 3031 C CA . LYS A 1 417 ? -21.120 -6.268 1.549 1.00 70.00 417 LYS A CA 1
ATOM 3032 C C . LYS A 1 417 ? -21.910 -6.780 2.751 1.00 70.00 417 LYS A C 1
ATOM 3034 O O . LYS A 1 417 ? -22.720 -7.693 2.599 1.00 70.00 417 LYS A O 1
ATOM 3039 N N . GLY A 1 418 ? -21.753 -6.117 3.890 1.00 70.38 418 GLY A N 1
ATOM 3040 C CA . GLY A 1 418 ? -22.465 -6.427 5.131 1.00 70.38 418 GLY A CA 1
ATOM 3041 C C . GLY A 1 418 ? -21.512 -6.847 6.243 1.00 70.38 418 GLY A C 1
ATOM 3042 O O . GLY A 1 418 ? -20.328 -7.049 5.996 1.00 70.38 418 GLY A O 1
ATOM 3043 N N . ASP A 1 419 ? -22.026 -6.923 7.466 1.00 71.50 419 ASP A N 1
ATOM 3044 C CA . ASP A 1 419 ? -21.241 -7.326 8.634 1.00 71.50 419 ASP A CA 1
ATOM 3045 C C . ASP A 1 419 ? -21.213 -8.864 8.760 1.00 71.50 419 ASP A C 1
ATOM 3047 O O . ASP A 1 419 ? -22.279 -9.466 8.943 1.00 71.50 419 ASP A O 1
ATOM 3051 N N . PRO A 1 420 ? -20.040 -9.524 8.669 1.00 75.06 420 PRO A N 1
ATOM 3052 C CA . PRO A 1 420 ? -19.935 -10.973 8.818 1.00 75.06 420 PRO A CA 1
ATOM 3053 C C . PRO A 1 420 ? -20.195 -11.456 10.253 1.00 75.06 420 PRO A C 1
ATOM 3055 O O . PRO A 1 420 ? -20.330 -12.660 10.459 1.00 75.06 420 PRO A O 1
ATOM 3058 N N . ALA A 1 421 ? -20.319 -10.564 11.246 1.00 74.81 421 ALA A N 1
ATOM 3059 C CA . ALA A 1 421 ? -20.593 -10.944 12.634 1.00 74.81 421 ALA A CA 1
ATOM 3060 C C . ALA A 1 421 ? -21.837 -11.838 12.775 1.00 74.81 421 ALA A C 1
ATOM 3062 O O . ALA A 1 421 ? -21.819 -12.796 13.544 1.00 74.81 421 ALA A O 1
ATOM 3063 N N . VAL A 1 422 ? -22.891 -11.588 11.987 1.00 77.44 422 VAL A N 1
ATOM 3064 C CA . VAL A 1 422 ? -24.111 -12.418 11.996 1.00 77.44 422 VAL A CA 1
ATOM 3065 C C . VAL A 1 422 ? -23.819 -13.840 11.508 1.00 77.44 422 VAL A C 1
ATOM 3067 O O . VAL A 1 422 ? -24.343 -14.802 12.070 1.00 77.44 422 VAL A O 1
ATOM 3070 N N . PHE A 1 423 ? -22.955 -13.995 10.500 1.00 81.44 423 PHE A N 1
ATOM 3071 C CA . PHE A 1 423 ? -22.524 -15.307 10.019 1.00 81.44 423 PHE A CA 1
ATOM 3072 C C . PHE A 1 423 ? -21.730 -16.040 11.100 1.00 81.44 423 PHE A C 1
ATOM 3074 O O . PHE A 1 423 ? -22.090 -17.156 11.457 1.00 81.44 423 PHE A O 1
ATOM 3081 N N . PHE A 1 424 ? -20.719 -15.401 11.695 1.00 77.44 424 PHE A N 1
ATOM 3082 C CA . PHE A 1 424 ? -19.911 -16.032 12.744 1.00 77.44 424 PHE A CA 1
ATOM 3083 C C . PHE A 1 424 ? -20.708 -16.349 14.018 1.00 77.44 424 PHE A C 1
ATOM 3085 O O . PHE A 1 424 ? -20.397 -17.320 14.702 1.00 77.44 424 PHE A O 1
ATOM 3092 N N . ALA A 1 425 ? -21.763 -15.587 14.319 1.00 76.62 425 ALA A N 1
ATOM 3093 C CA . ALA A 1 425 ? -22.644 -15.857 15.452 1.00 76.62 425 ALA A CA 1
ATOM 3094 C C . ALA A 1 425 ? -23.586 -17.055 15.219 1.00 76.62 425 ALA A C 1
ATOM 3096 O O . ALA A 1 425 ? -23.976 -17.722 16.174 1.00 76.62 425 ALA A O 1
ATOM 3097 N N . THR A 1 426 ? -23.969 -17.330 13.967 1.00 83.50 426 THR A N 1
ATOM 3098 C CA . THR A 1 426 ? -25.011 -18.323 13.635 1.00 83.50 426 THR A CA 1
ATOM 3099 C C . THR A 1 426 ? -24.462 -19.607 13.011 1.00 83.50 426 THR A C 1
ATOM 3101 O O . THR A 1 426 ? -24.992 -20.690 13.268 1.00 83.50 426 THR A O 1
ATOM 3104 N N . ALA A 1 427 ? -23.379 -19.522 12.235 1.00 86.50 427 ALA A N 1
ATOM 3105 C CA . ALA A 1 427 ? -22.780 -20.646 11.523 1.00 86.50 427 ALA A CA 1
ATOM 3106 C C . ALA A 1 427 ? -22.291 -21.788 12.438 1.00 86.50 427 ALA A C 1
ATOM 3108 O O . ALA A 1 427 ? -22.562 -22.940 12.096 1.00 86.50 427 ALA A O 1
ATOM 3109 N N . PRO A 1 428 ? -21.663 -21.545 13.611 1.00 83.69 428 PRO A N 1
ATOM 3110 C CA . PRO A 1 428 ? -21.251 -22.635 14.501 1.00 83.69 428 PRO A CA 1
ATOM 3111 C C . PRO A 1 428 ? -22.430 -23.476 15.008 1.00 83.69 428 PRO A C 1
ATOM 3113 O O . PRO A 1 428 ? -22.346 -24.701 15.058 1.00 83.69 428 PRO A O 1
ATOM 3116 N N . GLY A 1 429 ? -23.556 -22.832 15.342 1.00 83.44 429 GLY A N 1
ATOM 3117 C CA . GLY A 1 429 ? -24.774 -23.531 15.765 1.00 83.44 429 GLY A CA 1
ATOM 3118 C C . GLY A 1 429 ? -25.395 -24.355 14.636 1.00 83.44 429 GLY A C 1
ATOM 3119 O O . GLY A 1 429 ? -25.841 -25.483 14.856 1.00 83.44 429 GLY A O 1
ATOM 3120 N N . PHE A 1 430 ? -25.370 -23.825 13.411 1.00 90.94 430 PHE A N 1
ATOM 3121 C CA . PHE A 1 430 ? -25.811 -24.549 12.222 1.00 90.94 430 PHE A CA 1
ATOM 3122 C C . PHE A 1 430 ? -24.936 -25.777 11.933 1.00 90.94 430 PHE A C 1
ATOM 3124 O O . PHE A 1 430 ? -25.474 -26.873 11.788 1.00 90.94 430 PHE A O 1
ATOM 3131 N N . LEU A 1 431 ? -23.609 -25.619 11.909 1.00 90.00 431 LEU A N 1
ATOM 3132 C CA . LEU A 1 431 ? -22.668 -26.719 11.672 1.00 90.00 431 LEU A CA 1
ATOM 3133 C C . LEU A 1 431 ? -22.829 -27.824 12.713 1.00 90.00 431 LEU A C 1
ATOM 3135 O O . LEU A 1 431 ? -22.977 -28.984 12.344 1.00 90.00 431 LEU A O 1
ATOM 3139 N N . ARG A 1 432 ? -22.938 -27.456 13.995 1.00 87.50 432 ARG A N 1
ATOM 3140 C CA . ARG A 1 432 ? -23.206 -28.412 15.072 1.00 87.50 432 ARG A CA 1
ATOM 3141 C C . ARG A 1 432 ? -24.511 -29.177 14.861 1.00 87.50 432 ARG A C 1
ATOM 3143 O O . ARG A 1 432 ? -24.545 -30.382 15.044 1.00 87.50 432 ARG A O 1
ATOM 3150 N N . THR A 1 433 ? -25.569 -28.505 14.406 1.00 89.06 433 THR A N 1
ATOM 3151 C CA . THR A 1 433 ? -26.854 -29.162 14.110 1.00 89.06 433 THR A CA 1
ATOM 3152 C C . THR A 1 433 ? -26.732 -30.179 12.967 1.00 89.06 433 THR A C 1
ATOM 3154 O O . THR A 1 433 ? -27.340 -31.248 13.022 1.00 89.06 433 THR A O 1
ATOM 3157 N N . ILE A 1 434 ? -25.954 -29.864 11.925 1.00 89.69 434 ILE A N 1
ATOM 3158 C CA . ILE A 1 434 ? -25.699 -30.782 10.804 1.00 89.69 434 ILE A CA 1
ATOM 3159 C C . ILE A 1 434 ? -24.864 -31.981 11.259 1.00 89.69 434 ILE A C 1
ATOM 3161 O O . ILE A 1 434 ? -25.198 -33.117 10.914 1.00 89.69 434 ILE A O 1
ATOM 3165 N N . GLU A 1 435 ? -23.818 -31.730 12.043 1.00 89.44 435 GLU A N 1
ATOM 3166 C CA . GLU A 1 435 ? -22.906 -32.748 12.567 1.00 89.44 435 GLU A CA 1
ATOM 3167 C C . GLU A 1 435 ? -23.588 -33.666 13.583 1.00 89.44 435 GLU A C 1
ATOM 3169 O O . GLU A 1 435 ? -23.457 -34.879 13.475 1.00 89.44 435 GLU A O 1
ATOM 3174 N N . ASP A 1 436 ? -24.400 -33.132 14.496 1.00 88.50 436 ASP A N 1
ATOM 3175 C CA . ASP A 1 436 ? -25.154 -33.933 15.467 1.00 88.50 436 ASP A CA 1
ATOM 3176 C C . ASP A 1 436 ? -26.169 -34.854 14.765 1.00 88.50 436 ASP A C 1
ATOM 3178 O O . ASP A 1 436 ? -26.405 -35.983 15.198 1.00 88.50 436 ASP A O 1
ATOM 3182 N N . ARG A 1 437 ? -26.755 -34.400 13.647 1.00 86.56 437 ARG A N 1
ATOM 3183 C CA . ARG A 1 437 ? -27.733 -35.180 12.872 1.00 86.56 437 ARG A CA 1
ATOM 3184 C C . ARG A 1 437 ? -27.090 -36.222 11.952 1.00 86.56 437 ARG A C 1
ATOM 3186 O O . ARG A 1 437 ? -27.694 -37.265 11.724 1.00 86.56 437 ARG A O 1
ATOM 3193 N N . ASN A 1 438 ? -25.900 -35.947 11.412 1.00 86.62 438 ASN A N 1
ATOM 3194 C CA . ASN A 1 438 ? -25.272 -36.760 10.360 1.00 86.62 438 ASN A CA 1
ATOM 3195 C C . ASN A 1 438 ? -23.887 -37.319 10.736 1.00 86.62 438 ASN A C 1
ATOM 3197 O O . ASN A 1 438 ? -23.226 -37.900 9.881 1.00 86.62 438 ASN A O 1
ATOM 3201 N N . GLY A 1 439 ? -23.437 -37.173 11.985 1.00 80.06 439 GLY A N 1
ATOM 3202 C CA . GLY A 1 439 ? -22.062 -37.442 12.434 1.00 80.06 439 GLY A CA 1
ATOM 3203 C C . GLY A 1 439 ? -21.437 -38.734 11.893 1.00 80.06 439 GLY A C 1
ATOM 3204 O O . GLY A 1 439 ? -20.433 -38.646 11.187 1.00 80.06 439 GLY A O 1
ATOM 3205 N N . PRO A 1 440 ? -22.055 -39.916 12.099 1.00 80.06 440 PRO A N 1
ATOM 3206 C CA . PRO A 1 440 ? -21.512 -41.182 11.597 1.00 80.06 440 PRO A CA 1
ATOM 3207 C C . PRO A 1 440 ? -21.423 -41.267 10.065 1.00 80.06 440 PRO A C 1
ATOM 3209 O O . PRO A 1 440 ? -20.560 -41.961 9.534 1.00 80.06 440 PRO A O 1
ATOM 3212 N N . ALA A 1 441 ? -22.320 -40.584 9.346 1.00 82.25 441 ALA A N 1
ATOM 3213 C CA . ALA A 1 441 ? -22.308 -40.533 7.885 1.00 82.25 441 ALA A CA 1
ATOM 3214 C C . ALA A 1 441 ? -21.244 -39.559 7.358 1.00 82.25 441 ALA A C 1
ATOM 3216 O O . ALA A 1 441 ? -20.679 -39.799 6.293 1.00 82.25 441 ALA A O 1
ATOM 3217 N N . LEU A 1 442 ? -20.953 -38.494 8.111 1.00 84.50 442 LEU A N 1
ATOM 3218 C CA . LEU A 1 442 ? -19.929 -37.512 7.770 1.00 84.50 442 LEU A CA 1
ATOM 3219 C C . LEU A 1 442 ? -18.511 -38.049 7.987 1.00 84.50 442 LEU A C 1
ATOM 3221 O O . LEU A 1 442 ? -17.639 -37.734 7.193 1.00 84.50 442 LEU A O 1
ATOM 3225 N N . ASP A 1 443 ? -18.266 -38.911 8.978 1.00 81.94 443 ASP A N 1
ATOM 3226 C CA . ASP A 1 443 ? -16.907 -39.394 9.276 1.00 81.94 443 ASP A CA 1
ATOM 3227 C C . ASP A 1 443 ? -16.193 -40.047 8.074 1.00 81.94 443 ASP A C 1
ATOM 3229 O O . ASP A 1 443 ? -14.985 -39.859 7.906 1.00 81.94 443 ASP A O 1
ATOM 3233 N N . ASN A 1 444 ? -16.938 -40.771 7.229 1.00 75.19 444 ASN A N 1
ATOM 3234 C CA . ASN A 1 444 ? -16.436 -41.466 6.035 1.00 75.19 444 ASN A CA 1
ATOM 3235 C C . ASN A 1 444 ? -17.268 -41.142 4.785 1.00 75.19 444 ASN A C 1
ATOM 3237 O O . ASN A 1 444 ? -17.572 -42.032 3.985 1.00 75.19 444 ASN A O 1
ATOM 3241 N N . TRP A 1 445 ? -17.695 -39.888 4.640 1.00 81.88 445 TRP A N 1
ATOM 3242 C CA . TRP A 1 445 ? -18.557 -39.506 3.528 1.00 81.88 445 TRP A CA 1
ATOM 3243 C C . TRP A 1 445 ? -17.841 -39.635 2.173 1.00 81.88 445 TRP A C 1
ATOM 3245 O O . TRP A 1 445 ? -16.737 -39.129 1.983 1.00 81.88 445 TRP A O 1
ATOM 3255 N N . ASP A 1 446 ? -18.488 -40.313 1.223 1.00 73.25 446 ASP A N 1
ATOM 3256 C CA . ASP A 1 446 ? -17.958 -40.667 -0.101 1.00 73.25 446 ASP A CA 1
ATOM 3257 C C . ASP A 1 446 ? -18.366 -39.685 -1.211 1.00 73.25 446 ASP A C 1
ATOM 3259 O O . ASP A 1 446 ? -18.143 -39.953 -2.391 1.00 73.25 446 ASP A O 1
ATOM 3263 N N . GLY A 1 447 ? -18.969 -38.551 -0.845 1.00 71.69 447 GLY A N 1
ATOM 3264 C CA . GLY A 1 447 ? -19.451 -37.545 -1.793 1.00 71.69 447 GLY A CA 1
ATOM 3265 C C . GLY A 1 447 ? -20.869 -37.791 -2.315 1.00 71.69 447 GLY A C 1
ATOM 3266 O O . GLY A 1 447 ? -21.366 -36.994 -3.106 1.00 71.69 447 GLY A O 1
ATOM 3267 N N . MET A 1 448 ? -21.555 -38.857 -1.882 1.00 66.00 448 MET A N 1
ATOM 3268 C CA . MET A 1 448 ? -22.935 -39.131 -2.302 1.00 66.00 448 MET A CA 1
ATOM 3269 C C . MET A 1 448 ? -23.945 -38.452 -1.365 1.00 66.00 448 MET A C 1
ATOM 3271 O O . MET A 1 448 ? -24.066 -38.811 -0.189 1.00 66.00 448 MET A O 1
ATOM 3275 N N . SER A 1 449 ? -24.698 -37.476 -1.884 1.00 59.50 449 SER A N 1
ATOM 3276 C CA . SER A 1 449 ? -25.668 -36.664 -1.122 1.00 59.50 449 SER A CA 1
ATOM 3277 C C . SER A 1 449 ? -26.849 -37.462 -0.554 1.00 59.50 449 SER A C 1
ATOM 3279 O O . SER A 1 449 ? -27.408 -37.081 0.470 1.00 59.50 449 SER A O 1
ATOM 3281 N N . GLU A 1 450 ? -27.184 -38.611 -1.150 1.00 61.06 450 GLU A N 1
ATOM 3282 C CA . GLU A 1 450 ? -28.298 -39.482 -0.733 1.00 61.06 450 GLU A CA 1
ATOM 3283 C C . GLU A 1 450 ? -28.145 -40.057 0.688 1.00 61.06 450 GLU A C 1
ATOM 3285 O O . GLU A 1 450 ? -29.120 -40.522 1.277 1.00 61.06 450 GLU A O 1
ATOM 3290 N N . LYS A 1 451 ? -26.935 -40.013 1.263 1.00 62.50 451 LYS A N 1
ATOM 3291 C CA . LYS A 1 451 ? -26.635 -40.506 2.619 1.00 62.50 451 LYS A CA 1
ATOM 3292 C C . LYS A 1 451 ? -26.829 -39.464 3.725 1.00 62.50 451 LYS A C 1
ATOM 3294 O O . LYS A 1 451 ? -26.657 -39.803 4.894 1.00 62.50 451 LYS A O 1
ATOM 3299 N N . LEU A 1 452 ? -27.148 -38.217 3.379 1.00 77.12 452 LEU A N 1
ATOM 3300 C CA . LEU A 1 452 ? -27.191 -37.102 4.322 1.00 77.12 452 LEU A CA 1
ATOM 3301 C C . LEU A 1 452 ? -28.630 -36.607 4.521 1.00 77.12 452 LEU A C 1
ATOM 3303 O O . LEU A 1 452 ? -29.211 -35.943 3.662 1.00 77.12 452 LEU A O 1
ATOM 3307 N N . ASP A 1 453 ? -29.221 -36.924 5.674 1.00 77.62 453 ASP A N 1
ATOM 3308 C CA . ASP A 1 453 ? -30.633 -36.649 5.936 1.00 77.62 453 ASP A CA 1
ATOM 3309 C C . ASP A 1 453 ? -30.887 -35.157 6.218 1.00 77.62 453 ASP A C 1
ATOM 3311 O O . ASP A 1 453 ? -30.341 -34.550 7.145 1.00 77.62 453 ASP A O 1
ATOM 3315 N N . GLY A 1 454 ? -31.772 -34.558 5.416 1.00 80.88 454 GLY A N 1
ATOM 3316 C CA . GLY A 1 454 ? -32.312 -33.217 5.639 1.00 80.88 454 GLY A CA 1
ATOM 3317 C C . GLY A 1 454 ? -31.334 -32.054 5.440 1.00 80.88 454 GLY A C 1
ATOM 3318 O O . GLY A 1 454 ? -31.707 -30.916 5.745 1.00 80.88 454 GLY A O 1
ATOM 3319 N N . ILE A 1 455 ? -30.124 -32.297 4.920 1.00 85.31 455 ILE A N 1
ATOM 3320 C CA . ILE A 1 455 ? -29.099 -31.257 4.728 1.00 85.31 455 ILE A CA 1
ATOM 3321 C C . ILE A 1 455 ? -29.576 -30.157 3.777 1.00 85.31 455 ILE A C 1
ATOM 3323 O O . ILE A 1 455 ? -29.442 -28.979 4.103 1.00 85.31 455 ILE A O 1
ATOM 3327 N N . ASP A 1 456 ? -30.206 -30.509 2.653 1.00 84.31 456 ASP A N 1
ATOM 3328 C CA . ASP A 1 456 ? -30.717 -29.527 1.685 1.00 84.31 456 ASP A CA 1
ATOM 3329 C C . ASP A 1 456 ? -31.736 -28.562 2.293 1.00 84.31 456 ASP A C 1
ATOM 3331 O O . ASP A 1 456 ? -31.724 -27.357 2.024 1.00 84.31 456 ASP A O 1
ATOM 3335 N N . GLY A 1 457 ? -32.633 -29.092 3.126 1.00 84.94 457 GLY A N 1
ATOM 3336 C CA . GLY A 1 457 ? -33.651 -28.301 3.808 1.00 84.94 457 GLY A CA 1
ATOM 3337 C C . GLY A 1 457 ? -33.037 -27.375 4.855 1.00 84.94 457 GLY A C 1
ATOM 3338 O O . GLY A 1 457 ? -33.340 -26.180 4.876 1.00 84.94 457 GLY A O 1
ATOM 3339 N N . ALA A 1 458 ? -32.140 -27.913 5.684 1.00 86.31 458 ALA A N 1
ATOM 3340 C CA . ALA A 1 458 ? -31.462 -27.162 6.734 1.00 86.31 458 ALA A CA 1
ATOM 3341 C C . ALA A 1 458 ? -30.583 -26.042 6.155 1.00 86.31 458 ALA A C 1
ATOM 3343 O O . ALA A 1 458 ? -30.699 -24.891 6.578 1.00 86.31 458 ALA A O 1
ATOM 3344 N N . PHE A 1 459 ? -29.775 -26.345 5.136 1.00 88.81 459 PHE A N 1
ATOM 3345 C CA . PHE A 1 459 ? -28.914 -25.375 4.459 1.00 88.81 459 PHE A CA 1
ATOM 3346 C C . PHE A 1 459 ? -29.728 -24.257 3.800 1.00 88.81 459 PHE A C 1
ATOM 3348 O O . PHE A 1 459 ? -29.413 -23.073 3.943 1.00 88.81 459 PHE A O 1
ATOM 3355 N N . ARG A 1 460 ? -30.839 -24.602 3.139 1.00 87.50 460 ARG A N 1
ATOM 3356 C CA . ARG A 1 460 ? -31.741 -23.616 2.534 1.00 87.50 460 ARG A CA 1
ATOM 3357 C C . ARG A 1 460 ? -32.404 -22.714 3.575 1.00 87.50 460 ARG A C 1
ATOM 3359 O O . ARG A 1 460 ? -32.497 -21.510 3.336 1.00 87.50 460 ARG A O 1
ATOM 3366 N N . SER A 1 461 ? -32.860 -23.268 4.703 1.00 86.94 461 SER A N 1
ATOM 3367 C CA . SER A 1 461 ? -33.450 -22.478 5.795 1.00 86.94 461 SER A CA 1
ATOM 3368 C C . SER A 1 461 ? -32.423 -21.524 6.385 1.00 86.94 461 SER A C 1
ATOM 3370 O O . SER A 1 461 ? -32.668 -20.324 6.426 1.00 86.94 461 SER A O 1
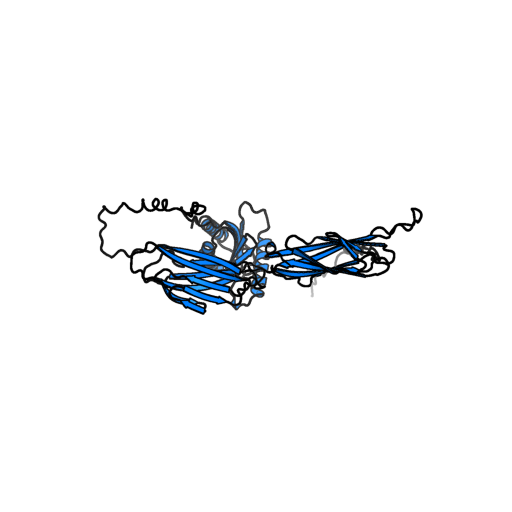ATOM 3372 N N . PHE A 1 462 ? -31.236 -22.035 6.719 1.00 88.81 462 PHE A N 1
ATOM 3373 C CA . PHE A 1 462 ? -30.138 -21.233 7.247 1.00 88.81 462 PHE A CA 1
ATOM 3374 C C . PHE A 1 462 ? -29.769 -20.082 6.304 1.00 88.81 462 PHE A C 1
ATOM 3376 O O . PHE A 1 462 ? -29.718 -18.927 6.721 1.00 88.81 462 PHE A O 1
ATOM 3383 N N . THR A 1 463 ? -29.604 -20.369 5.008 1.00 86.19 463 THR A N 1
ATOM 3384 C CA . THR A 1 463 ? -29.325 -19.343 3.991 1.00 86.19 463 THR A CA 1
ATOM 3385 C C . THR A 1 463 ? -30.418 -18.276 3.966 1.00 86.19 463 THR A C 1
ATOM 3387 O O . THR A 1 463 ? -30.135 -17.081 3.895 1.00 86.19 463 THR A O 1
ATOM 3390 N N . LYS A 1 464 ? -31.688 -18.693 4.021 1.00 85.44 464 LYS A N 1
ATOM 3391 C CA . LYS A 1 464 ? -32.830 -17.780 3.994 1.00 85.44 464 LYS A CA 1
ATOM 3392 C C . LYS A 1 464 ? -32.867 -16.898 5.239 1.00 85.44 464 LYS A C 1
ATOM 3394 O O . LYS A 1 464 ? -33.078 -15.699 5.090 1.00 85.44 464 LYS A O 1
ATOM 3399 N N . ASP A 1 465 ? -32.643 -17.461 6.419 1.00 83.81 465 ASP A N 1
ATOM 3400 C CA . ASP A 1 465 ? -32.666 -16.735 7.691 1.00 83.81 465 ASP A CA 1
ATOM 3401 C C . ASP A 1 465 ? -31.505 -15.741 7.776 1.00 83.81 465 ASP A C 1
ATOM 3403 O O . ASP A 1 465 ? -31.702 -14.580 8.139 1.00 83.81 465 ASP A O 1
ATOM 3407 N N . LEU A 1 466 ? -30.323 -16.153 7.314 1.00 81.88 466 LEU A N 1
ATOM 3408 C CA . LEU A 1 466 ? -29.135 -15.311 7.231 1.00 81.88 466 LEU A CA 1
ATOM 3409 C C . LEU A 1 466 ? -29.322 -14.131 6.259 1.00 81.88 466 LEU A C 1
ATOM 3411 O O . LEU A 1 466 ? -28.917 -13.009 6.556 1.00 81.88 466 LEU A O 1
ATOM 3415 N N . LEU A 1 467 ? -29.988 -14.353 5.120 1.00 78.06 467 LEU A N 1
ATOM 3416 C CA . LEU A 1 467 ? -30.322 -13.297 4.153 1.00 78.06 467 LEU A CA 1
ATOM 3417 C C . LEU A 1 467 ? -31.520 -12.431 4.584 1.00 78.06 467 LEU A C 1
ATOM 3419 O O . LEU A 1 467 ? -31.647 -11.284 4.143 1.00 78.06 467 LEU A O 1
ATOM 3423 N N . ALA A 1 468 ? -32.425 -12.974 5.403 1.00 71.75 468 ALA A N 1
ATOM 3424 C CA . ALA A 1 468 ? -33.603 -12.280 5.915 1.00 71.75 468 ALA A CA 1
ATOM 3425 C C . ALA A 1 468 ? -33.296 -11.420 7.148 1.00 71.75 468 ALA A C 1
ATOM 3427 O O . ALA A 1 468 ? -34.064 -10.493 7.429 1.00 71.75 468 ALA A O 1
ATOM 3428 N N . HIS A 1 469 ? -32.188 -11.693 7.846 1.00 62.69 469 HIS A N 1
ATOM 3429 C CA . HIS A 1 469 ? -31.777 -10.966 9.039 1.00 62.69 469 HIS A CA 1
ATOM 3430 C C . HIS A 1 469 ? -31.631 -9.466 8.732 1.00 62.69 469 HIS A C 1
ATOM 3432 O O . HIS A 1 469 ? -30.772 -9.019 7.966 1.00 62.69 469 HIS A O 1
ATOM 3438 N N . ARG A 1 470 ? -32.544 -8.675 9.303 1.00 50.16 470 ARG A N 1
ATOM 3439 C CA . ARG A 1 470 ? -32.424 -7.222 9.412 1.00 50.16 470 ARG A CA 1
ATOM 3440 C C . ARG A 1 470 ? -31.794 -7.006 10.777 1.00 50.16 470 ARG A C 1
ATOM 3442 O O . ARG A 1 470 ? -32.453 -7.320 11.762 1.00 50.16 470 ARG A O 1
ATOM 3449 N N . GLY A 1 471 ? -30.522 -6.609 10.794 1.00 43.84 471 GLY A N 1
ATOM 3450 C CA . GLY A 1 471 ? -29.827 -6.334 12.048 1.00 43.84 471 GLY A CA 1
ATOM 3451 C C . GLY A 1 471 ? -30.524 -5.265 12.871 1.00 43.84 471 GLY A C 1
ATOM 3452 O O . GLY A 1 471 ? -31.289 -4.462 12.277 1.00 43.84 471 GLY A O 1
#

Secondary structure (DSSP, 8-state):
-------------TTSHHHHHHHHHHHHHSS------------S--EEEEEES-SEE-TT-EEEEEEEEES--TT--EEEEEE-PPTTEEEEEEE--TTEEEETTEEEE--TT-SEEEEEEEEEE-GGGTT-EEEEEEEEEEE-------TTT---PPEEEEEEEEEEE----EEEEEEES-SSB-TTSEEEEEEEEEE-SSS-EEEEEEEEEPPTTEEEEEEESPPSEEETTEEEEEEEEE-SEEEEEEEEEEE--SS--SEEEEEEEEEEE-TTS--EEEEEEEEEEEB-----TT----TT---STTSTTSSSSSS-S--SS-SS--S---PPP-EEEEEEEEETTS-EEEEEE-TTS----HHHHHHHHHHHHHHHHHHS-GGG-S--EEEETTEEEEEEE-SSEEEEEEEEES-THHHHHHHHHHHHHHHHHHHHHHTT--S-GGGSTTHHHHHHHHHHHHHH---

Solvent-accessible surface area (backbone atoms only — not comparable to full-atom values): 27415 Å² total; per-residue (Å²): 133,89,79,92,82,86,90,80,89,85,85,87,75,90,70,62,67,61,61,54,54,53,55,53,52,58,55,57,58,68,74,61,63,75,77,73,63,77,68,68,69,80,68,95,45,66,43,68,46,41,46,57,82,46,50,65,40,33,61,70,40,78,38,41,39,36,40,41,37,32,54,40,57,59,71,29,52,38,34,38,39,41,43,60,76,36,92,37,51,41,85,75,51,71,50,66,52,90,55,42,49,77,58,90,53,33,34,47,26,47,52,81,53,43,44,62,52,58,37,36,40,36,27,31,32,33,75,88,27,61,63,36,76,43,62,36,50,35,42,36,40,38,35,50,64,85,61,93,50,64,90,88,78,52,74,71,72,71,44,75,45,76,36,54,39,63,31,38,26,36,18,44,39,77,48,68,43,62,48,59,80,56,86,53,43,46,74,69,43,77,43,46,35,38,37,42,36,35,24,78,31,74,28,33,24,25,66,25,38,40,36,38,36,50,29,83,65,28,43,78,78,48,62,41,68,74,60,73,43,77,58,88,40,35,40,28,35,76,38,72,60,49,55,60,44,78,47,73,39,39,37,29,34,29,33,55,68,95,61,97,58,70,57,45,53,37,39,38,36,39,34,29,16,27,67,80,65,75,56,79,48,76,46,72,35,68,46,75,34,44,39,58,78,83,74,70,96,79,76,78,84,66,96,80,80,85,81,66,94,84,59,83,84,72,78,87,84,86,80,88,88,85,89,84,85,88,87,82,82,89,78,75,89,72,58,56,57,51,38,61,48,34,36,38,37,26,36,75,87,33,46,58,75,43,76,48,70,36,95,86,64,76,98,69,62,63,57,63,52,36,37,52,50,38,51,52,49,52,51,53,55,72,74,42,68,84,86,74,65,81,80,46,70,46,84,53,93,76,31,36,40,37,40,42,78,50,97,50,40,33,43,36,34,36,30,59,47,48,64,63,64,64,52,70,69,45,44,59,62,51,42,48,55,52,42,74,75,35,43,83,52,52,78,74,58,84,75,62,67,92,71,51,83,63,50,73,60,52,54,51,50,51,54,50,52,58,59,64,49,76,114

Radius of gyration: 35.84 Å; Cα contacts (8 Å, |Δi|>4): 872; chains: 1; bounding box: 80×127×99 Å

pLDDT: mean 75.96, std 19.82, range [27.42, 98.38]